Protein 3TTM (pdb70)

Organism: Pseudomonas aeruginosa (strain ATCC 15692 / DSM 22644 / CIP 104116 / JCM 14847 / LMG 12228 / 1C / PRS 101 / PAO1) (NCBI:txid208964)

Foldseek 3Di:
DLQEFEEEEAPLFAFPCLQVVLCVVPVRHYDYHHDLALVVVVVLQVVDPNQHFKYKHWLLVLLVCVVVVFFAFFPCVLQPLPVQFDVVVVVVSCVSPPVVGFWDFQFKAFFFKKFFVVLLCVQQPPDQLSQAPCCQLVQVNLVSQLVQAEEEALYLLFPLLVLLVVVVHHSQDPDPVSSVSSLVSLLSRLVSHPAHHRQPVLCCLLVSSGGIYRYTLLSSVLSQVSNVVVVPPTHMDTHQHPQATEMITMIMGGTPPNPHNSSSSSSSSSSSDQLRSQSSCQRSLAGTRGNSNLVVHDCVRSVDCNHPNDPVNVVSYHYRHNHDPVSVVSSVVSSVVSRDD/DLQEAEEEEAPLQAFPCLQVVLCVVPVRHYDYHYDLALVVVLVLQLVDPNVHFKYKHWLLAQLVCVVSQFFDFFPCVLQPLPVQFAVVVVVVSCVSPPPCGFWGWQFKAFFFKKFFVVLLCVQQPPDQQRQAPCCQLVQVNLVSQLVQAEEEALYLLFVLLVLLVNVPHHSQDLPVVSSVSSLVSLLSNLNSHPAHHAQPVLCCLLQSSHGMYRYTLLSQVLSQVSNVVVVVPTHMDTHQHPQATEMIIMIMGGTPPRPNNSSSSSSSSSCSPLLRSQSSCQNSLAGTRGNSNLVVHDPVSSPDCRHVNDPVRVVSYHYRHNDDPVSVVSSVVSSVVSRPD

Nearest PDB structures (foldseek):
  3ttm-assembly1_A  TM=9.996E-01  e=2.894E-67  Pseudomonas aeruginosa
  7oyv-assembly2_B  TM=9.901E-01  e=2.144E-50  Escherichia coli
  7oyu-assembly1_A  TM=9.615E-01  e=3.180E-50  Escherichia coli K-12
  3ttn-assembly2_B  TM=9.846E-01  e=9.370E-48  Pseudomonas aeruginosa
  6ikm-assembly13_M  TM=9.872E-01  e=6.721E-47  Pseudomonas aeruginosa

Secondary structure (DSSP, 8-state):
-TTEEEEEEESS-S-TTHHHHHHHHH--EEEEEEES-HHHHHHHHHHS--S-SEE--BHHHHHHHHHTT-BPPP-GGG-GGGGGB-HHHHHHHTTTSGGG-SEEEEEEEEEEEEE-HHHHHHHH-TT--TTSTHHHHSHHHHHHHTTT-EEE-S-HHHHHHHHHHHTTS-TT---HHHHHHHHHHHHHHGGG--EE-SSTHHHHHHHTS-SEEEEEHHHHHHHHHHHHHHTSS---EEE--TT-EEEEEEEEE-BTT-S-SHHHHHHHHHHTSHHHHHHHHHHH---BSBTTTGGGS-HHHHT-TTTS--HHHHTTEEEPP---HHHHHHHHHHHHHHH--/-TTEEEEEEESS-S-TTHHHHHHHHH--EEEEEEES-HHHHHHHHHTS--S-SEE--BHHHHHHHHHTT-BPPP-GGG-GGGGGB-HHHHHHHTTTSGGG-SEEEEEEEEEEEEE-HHHHHHHH-TT--TTSTHHHHSHHHHHHHTTT-EEE-S-HHHHHHHHHHHHTS-TT---HHHHHHHHHHHHHHGGG--EE-SSHHHHHHHHTS-SEEEEEHHHHHHHHHHHHHHT-S---EEE--TT-EEEEEEEEE-BTT-TTHHHHHHHHHHHTSHHHHHHHHHHH---BSBTTTGGGS-HHHHT-TTTS--HHHHTTEEE-----HHHHHHHHHHHHHHH--

CATH classification: 3.40.190.10 (+1 more: 3.40.190.10)

Sequence (682 aa):
DNKVLHVYNWSDYIAPDTLEKFTKETGIKVVYDVYDSNEVLEAKLLAGKSGYDVVVPSNSFLAKQIKAGVYQKLDKSKLPNWKNLNKDLMHTLEVSDPGNEHAIPYMWGTIGIGYNPDKVKAAFGDNAPVDSWDLVFKPENIQKLKQCGVSFLDSPTEILPAALHYLGYKPDTDNPKELKAAEELFLKIRPYVTYFHSSKYISDLANGNICVAIGYSGDIYQAKSRAEEAKNKVTVKYNIPKEGAGSFFDMVAIPKDAENTEGALAFVNFLMKPEIMAEITDVVQFPNGNAAATPLVSEAIRNDPGIYPSEEVMKKLYTFPDLPAKTQRAMTRSWTKIKSGDNKVLHVYNWSDYIAPDTLEKFTKETGIKVVYDVYDSNEVLEAKLLAGKSGYDVVVPSNSFLAKQIKAGVYQKLDKSKLPNWKNLNKDLMHTLEVSDPGNEHAIPYMWGTIGIGYNPDKVKAAFGDNAPVDSWDLVFKPENIQKLKQCGVSFLDSPTEILPAALHYLGYKPDTDNPKELKAAEELFLKIRPYVTYFHSSKYISDLANGNICVAIGYSGDIYQAKSRAEEAKNKVTVKYNIPKEGAGSFFDMVAIPKDAENTEGALAFVNFLMKPEIMAEITDVVQFPNGNAAATPLVSEAIRNDPGIYPSEEVMKKLYTFPDLPAKTQRAMTRSWTKIKSG

InterPro domains:
  IPR001188 Spermidine/putrescine-binding periplasmic protein [PIRSF019574] (20-366)
  IPR001188 Spermidine/putrescine-binding periplasmic protein [PR00909] (33-49)
  IPR001188 Spermidine/putrescine-binding periplasmic protein [PR00909] (49-70)
  IPR001188 Spermidine/putrescine-binding periplasmic protein [PR00909] (76-90)
  IPR001188 Spermidine/putrescine-binding periplasmic protein [PR00909] (92-105)
  IPR001188 Spermidine/putrescine-binding periplasmic protein [PR00909] (125-141)
  IPR001188 Spermidine/putrescine-binding periplasmic protein [PR00909] (156-170)
  IPR001188 Spermidine/putrescine-binding periplasmic protein [PR00909] (179-198)
  IPR001188 Spermidine/putrescine-binding periplasmic protein [PR00909] (216-235)
  IPR001188 Spermidine/putrescine-binding periplasmic protein [PR00909] (266-285)
  IPR001188 Spermidine/putrescine-binding periplasmic protein [PR00909] (311-337)
  IPR006059 Bacterial-type extracellular solute-binding protein [PF13416] (44-331)

B-factor: mean 17.69, std 6.6, range [2.0, 47.7]

Structure (mmCIF, N/CA/C/O backbone):
data_3TTM
#
_entry.id   3TTM
#
_cell.length_a   65.909
_cell.length_b   82.862
_cell.length_c   128.287
_cell.angle_alpha   90.00
_cell.angle_beta   90.00
_cell.angle_gamma   90.00
#
_symmetry.space_group_name_H-M   'P 21 21 21'
#
loop_
_entity.id
_entity.type
_entity.pdbx_description
1 polymer 'Polyamine transport protein'
2 non-polymer 1,4-DIAMINOBUTANE
3 water water
#
loop_
_atom_site.group_PDB
_atom_site.id
_atom_site.type_symbol
_atom_site.label_atom_id
_atom_site.label_alt_id
_atom_site.label_comp_id
_atom_site.label_asym_id
_atom_site.label_entity_id
_atom_site.label_seq_id
_atom_site.pdbx_PDB_ins_code
_atom_site.Cartn_x
_atom_site.Cartn_y
_atom_site.Cartn_z
_atom_site.occupancy
_atom_site.B_iso_or_equiv
_atom_site.auth_seq_id
_atom_site.auth_comp_id
_atom_site.auth_asym_id
_atom_site.auth_atom_id
_atom_site.pdbx_PDB_model_num
ATOM 1 N N . ASP A 1 6 ? -6.526 -0.243 18.867 1.00 26.61 26 ASP A N 1
ATOM 2 C CA . ASP A 1 6 ? -6.047 -1.237 19.882 1.00 26.97 26 ASP A CA 1
ATOM 3 C C . ASP A 1 6 ? -5.414 -0.515 21.069 1.00 26.56 26 ASP A C 1
ATOM 4 O O . ASP A 1 6 ? -4.271 -0.050 20.991 1.00 27.03 26 ASP A O 1
ATOM 9 N N . ASN A 1 7 ? -6.160 -0.428 22.165 1.00 25.97 27 ASN A N 1
ATOM 10 C CA . ASN A 1 7 ? -5.687 0.301 23.334 1.00 25.40 27 ASN A CA 1
ATOM 11 C C . ASN A 1 7 ? -4.537 -0.393 24.051 1.00 24.60 27 ASN A C 1
ATOM 12 O O . ASN A 1 7 ? -4.116 0.045 25.111 1.00 24.35 27 ASN A O 1
ATOM 17 N N . LYS A 1 8 ? -4.021 -1.473 23.468 1.00 23.96 28 LYS A N 1
ATOM 18 C CA . LYS A 1 8 ? -2.911 -2.191 24.092 1.00 23.37 28 LYS A CA 1
ATOM 19 C C . LYS A 1 8 ? -1.575 -1.917 23.395 1.00 22.19 28 LYS A C 1
ATOM 20 O O . LYS A 1 8 ? -0.590 -2.635 23.588 1.00 22.03 28 LYS A O 1
ATOM 26 N N . VAL A 1 9 ? -1.548 -0.872 22.574 1.00 20.46 29 VAL A N 1
ATOM 27 C CA . VAL A 1 9 ? -0.302 -0.423 21.973 1.00 19.06 29 VAL A CA 1
ATOM 28 C C . VAL A 1 9 ? -0.213 1.075 22.181 1.00 18.23 29 VAL A C 1
ATOM 29 O O . VAL A 1 9 ? -1.221 1.789 22.063 1.00 18.02 29 VAL A O 1
ATOM 33 N N . LEU A 1 10 ? 0.985 1.546 22.525 1.00 16.97 30 LEU A N 1
ATOM 34 C CA . LEU A 1 10 ? 1.195 2.970 22.759 1.00 15.52 30 LEU A CA 1
ATOM 35 C C . LEU A 1 10 ? 2.412 3.466 21.967 1.00 14.67 30 LEU A C 1
ATOM 36 O O . LEU A 1 10 ? 3.454 2.812 21.906 1.00 14.93 30 LEU A O 1
ATOM 41 N N . HIS A 1 11 ? 2.244 4.608 21.324 1.00 13.52 31 HIS A N 1
ATOM 42 C CA . HIS A 1 11 ? 3.299 5.185 20.498 1.00 12.46 31 HIS A CA 1
ATOM 43 C C . HIS A 1 11 ? 3.846 6.419 21.194 1.00 11.35 31 HIS A C 1
ATOM 44 O O . HIS A 1 11 ? 3.127 7.387 21.405 1.00 11.01 31 HIS A O 1
ATOM 51 N N . VAL A 1 12 ? 5.119 6.374 21.562 1.00 11.21 32 VAL A N 1
ATOM 52 C CA . VAL A 1 12 ? 5.716 7.442 22.374 1.00 9.67 32 VAL A CA 1
ATOM 53 C C . VAL A 1 12 ? 6.878 8.035 21.599 1.00 9.24 32 VAL A C 1
ATOM 54 O O . VAL A 1 12 ? 7.635 7.305 20.974 1.00 9.89 32 VAL A O 1
ATOM 58 N N . TYR A 1 13 ? 7.021 9.353 21.633 1.00 8.77 33 TYR A N 1
ATOM 59 C CA . TYR A 1 13 ? 8.164 10.025 21.011 1.00 7.53 33 TYR A CA 1
ATOM 60 C C . TYR A 1 13 ? 8.771 10.880 22.108 1.00 7.48 33 TYR A C 1
ATOM 61 O O . TYR A 1 13 ? 8.108 11.775 22.633 1.00 6.79 33 TYR A O 1
ATOM 70 N N . ASN A 1 14 ? 10.011 10.590 22.498 1.00 7.31 34 ASN A N 1
ATOM 71 C CA . ASN A 1 14 ? 10.608 11.291 23.654 1.00 7.55 34 ASN A CA 1
ATOM 72 C C . ASN A 1 14 ? 12.034 11.651 23.299 1.00 7.29 34 ASN A C 1
ATOM 73 O O . ASN A 1 14 ? 12.541 11.205 22.264 1.00 8.45 34 ASN A O 1
ATOM 78 N N . TRP A 1 15 ? 12.702 12.434 24.136 1.00 7.13 35 TRP A N 1
ATOM 79 C CA . TRP A 1 15 ? 14.127 12.681 23.907 1.00 7.67 35 TRP A CA 1
ATOM 80 C C . TRP A 1 15 ? 14.902 11.378 23.977 1.00 7.72 35 TRP A C 1
ATOM 81 O O . TRP A 1 15 ? 14.567 10.507 24.767 1.00 7.08 35 TRP A O 1
ATOM 92 N N . SER A 1 16 ? 15.963 11.263 23.181 1.00 8.55 36 SER A N 1
ATOM 93 C CA . SER A 1 16 ? 16.941 10.186 23.376 1.00 9.36 36 SER A CA 1
ATOM 94 C C . SER A 1 16 ? 17.622 10.315 24.753 1.00 9.41 36 SER A C 1
ATOM 95 O O . SER A 1 16 ? 17.591 11.378 25.377 1.00 9.12 36 SER A O 1
ATOM 98 N N . ASP A 1 17 ? 18.218 9.222 25.226 1.00 9.52 37 ASP A N 1
ATOM 99 C CA . ASP A 1 17 ? 18.947 9.231 26.488 1.00 10.37 37 ASP A CA 1
ATOM 100 C C . ASP A 1 17 ? 18.147 9.924 27.588 1.00 10.17 37 ASP A C 1
ATOM 101 O O . ASP A 1 17 ? 18.631 10.862 28.227 1.00 10.35 37 ASP A O 1
ATOM 106 N N . TYR A 1 18 ? 16.935 9.426 27.838 1.00 9.92 38 TYR A N 1
ATOM 107 C CA . TYR A 1 18 ? 15.981 10.130 28.707 1.00 9.75 38 TYR A CA 1
ATOM 108 C C . TYR A 1 18 ? 14.943 9.200 29.352 1.00 10.07 38 TYR A C 1
ATOM 109 O O . TYR A 1 18 ? 13.813 9.614 29.634 1.00 9.88 38 TYR A O 1
ATOM 118 N N . ILE A 1 19 ? 15.327 7.951 29.560 1.00 10.78 39 ILE A N 1
ATOM 119 C CA . ILE A 1 19 ? 14.482 6.972 30.223 1.00 11.94 39 ILE A CA 1
ATOM 120 C C . ILE A 1 19 ? 15.410 5.886 30.785 1.00 12.27 39 ILE A C 1
ATOM 121 O O . ILE A 1 19 ? 16.535 5.785 30.357 1.00 12.22 39 ILE A O 1
ATOM 126 N N . ALA A 1 20 ? 14.944 5.100 31.754 1.00 12.88 40 ALA A N 1
ATOM 127 C CA . ALA A 1 20 ? 15.727 3.974 32.282 1.00 14.12 40 ALA A CA 1
ATOM 128 C C . ALA A 1 20 ? 15.506 2.761 31.368 1.00 15.11 40 ALA A C 1
ATOM 129 O O . ALA A 1 20 ? 14.479 2.661 30.709 1.00 14.92 40 ALA A O 1
ATOM 131 N N . PRO A 1 21 ? 16.456 1.821 31.341 1.00 16.43 41 PRO A N 1
ATOM 132 C CA . PRO A 1 21 ? 16.340 0.721 30.373 1.00 16.96 41 PRO A CA 1
ATOM 133 C C . PRO A 1 21 ? 15.230 -0.289 30.703 1.00 17.28 41 PRO A C 1
ATOM 134 O O . PRO A 1 21 ? 14.894 -1.103 29.855 1.00 17.40 41 PRO A O 1
ATOM 138 N N . ASP A 1 22 ? 14.639 -0.224 31.895 1.00 17.45 42 ASP A N 1
ATOM 139 C CA . ASP A 1 22 ? 13.519 -1.122 32.223 1.00 18.43 42 ASP A CA 1
ATOM 140 C C . ASP A 1 22 ? 12.192 -0.386 32.468 1.00 17.72 42 ASP A C 1
ATOM 141 O O . ASP A 1 22 ? 11.211 -0.987 32.913 1.00 17.20 42 ASP A O 1
ATOM 146 N N . THR A 1 23 ? 12.158 0.917 32.198 1.00 16.40 43 THR A N 1
ATOM 147 C CA . THR A 1 23 ? 10.926 1.665 32.435 1.00 15.99 43 THR A CA 1
ATOM 148 C C . THR A 1 23 ? 9.752 1.115 31.626 1.00 15.67 43 THR A C 1
ATOM 149 O O . THR A 1 23 ? 8.691 0.849 32.179 1.00 15.64 43 THR A O 1
ATOM 153 N N . LEU A 1 24 ? 9.938 0.931 30.323 1.00 15.44 44 LEU A N 1
ATOM 154 C CA . LEU A 1 24 ? 8.842 0.452 29.495 1.00 15.51 44 LEU A CA 1
ATOM 155 C C . LEU A 1 24 ? 8.469 -0.997 29.849 1.00 15.69 44 LEU A C 1
ATOM 156 O O . LEU A 1 24 ? 7.306 -1.348 29.879 1.00 14.78 44 LEU A O 1
ATOM 161 N N . GLU A 1 25 ? 9.462 -1.836 30.110 1.00 16.81 45 GLU A N 1
ATOM 162 C CA . GLU A 1 25 ? 9.178 -3.227 30.439 1.00 17.49 45 GLU A CA 1
ATOM 163 C C . GLU A 1 25 ? 8.259 -3.239 31.657 1.00 17.26 45 GLU A C 1
ATOM 164 O O . GLU A 1 25 ? 7.265 -3.973 31.686 1.00 17.46 45 GLU A O 1
ATOM 170 N N . LYS A 1 26 ? 8.550 -2.391 32.649 1.00 16.71 46 LYS A N 1
ATOM 171 C CA . LYS A 1 26 ? 7.743 -2.358 33.875 1.00 16.28 46 LYS A CA 1
ATOM 172 C C . LYS A 1 26 ? 6.351 -1.785 33.650 1.00 16.13 46 LYS A C 1
ATOM 173 O O . LYS A 1 26 ? 5.381 -2.185 34.295 1.00 14.99 46 LYS A O 1
ATOM 179 N N . PHE A 1 27 ? 6.252 -0.831 32.737 1.00 15.74 47 PHE A N 1
ATOM 180 C CA . PHE A 1 27 ? 4.961 -0.251 32.406 1.00 15.20 47 PHE A CA 1
ATOM 181 C C . PHE A 1 27 ? 4.060 -1.290 31.754 1.00 15.83 47 PHE A C 1
ATOM 182 O O . PHE A 1 27 ? 2.863 -1.372 32.044 1.00 15.68 47 PHE A O 1
ATOM 190 N N . THR A 1 28 ? 4.640 -2.080 30.864 1.00 16.27 48 THR A N 1
ATOM 191 C CA . THR A 1 28 ? 3.885 -3.074 30.130 1.00 17.39 48 THR A CA 1
ATOM 192 C C . THR A 1 28 ? 3.466 -4.207 31.078 1.00 18.38 48 THR A C 1
ATOM 193 O O . THR A 1 28 ? 2.343 -4.709 31.035 1.00 17.82 48 THR A O 1
ATOM 197 N N . LYS A 1 29 ? 4.387 -4.575 31.952 1.00 19.46 49 LYS A N 1
ATOM 198 C CA . LYS A 1 29 ? 4.140 -5.572 32.991 1.00 20.79 49 LYS A CA 1
ATOM 199 C C . LYS A 1 29 ? 2.939 -5.168 33.851 1.00 20.69 49 LYS A C 1
ATOM 200 O O . LYS A 1 29 ? 2.102 -5.999 34.191 1.00 20.56 49 LYS A O 1
ATOM 206 N N . GLU A 1 30 ? 2.853 -3.888 34.194 1.00 20.82 50 GLU A N 1
ATOM 207 C CA . GLU A 1 30 ? 1.745 -3.399 34.989 1.00 21.28 50 GLU A CA 1
ATOM 208 C C . GLU A 1 30 ? 0.444 -3.312 34.185 1.00 21.10 50 GLU A C 1
ATOM 209 O O . GLU A 1 30 ? -0.631 -3.590 34.718 1.00 20.48 50 GLU A O 1
ATOM 215 N N . THR A 1 31 ? 0.532 -2.956 32.909 1.00 20.19 51 THR A N 1
ATOM 216 C CA . THR A 1 31 ? -0.668 -2.550 32.185 1.00 20.03 51 THR A CA 1
ATOM 217 C C . THR A 1 31 ? -1.060 -3.460 31.023 1.00 19.85 51 THR A C 1
ATOM 218 O O . THR A 1 31 ? -2.190 -3.428 30.584 1.00 19.89 51 THR A O 1
ATOM 222 N N . GLY A 1 32 ? -0.116 -4.234 30.508 1.00 19.96 52 GLY A N 1
ATOM 223 C CA . GLY A 1 32 ? -0.336 -5.028 29.296 1.00 19.94 52 GLY A CA 1
ATOM 224 C C . GLY A 1 32 ? -0.273 -4.187 28.027 1.00 19.76 52 GLY A C 1
ATOM 225 O O . GLY A 1 32 ? -0.554 -4.668 26.925 1.00 18.69 52 GLY A O 1
ATOM 226 N N . ILE A 1 33 ? 0.090 -2.916 28.172 1.00 19.51 53 ILE A N 1
ATOM 227 C CA . ILE A 1 33 ? 0.167 -2.029 27.011 1.00 19.30 53 ILE A CA 1
ATOM 228 C C . ILE A 1 33 ? 1.592 -2.016 26.478 1.00 19.24 53 ILE A C 1
ATOM 229 O O . ILE A 1 33 ? 2.516 -1.546 27.159 1.00 19.41 53 ILE A O 1
ATOM 234 N N . LYS A 1 34 ? 1.779 -2.542 25.272 1.00 19.14 54 LYS A N 1
ATOM 235 C CA . LYS A 1 34 ? 3.093 -2.513 24.641 1.00 19.34 54 LYS A CA 1
ATOM 236 C C . LYS A 1 34 ? 3.393 -1.087 24.178 1.00 18.03 54 LYS A C 1
ATOM 237 O O . LYS A 1 34 ? 2.482 -0.330 23.835 1.00 18.63 54 LYS A O 1
ATOM 243 N N . VAL A 1 35 ? 4.664 -0.710 24.202 1.00 16.88 55 VAL A N 1
ATOM 244 C CA . VAL A 1 35 ? 5.052 0.629 23.786 1.00 15.63 55 VAL A CA 1
ATOM 245 C C . VAL A 1 35 ? 6.000 0.566 22.592 1.00 15.09 55 VAL A C 1
ATOM 246 O O . VAL A 1 35 ? 6.960 -0.201 22.595 1.00 14.23 55 VAL A O 1
ATOM 250 N N . VAL A 1 36 ? 5.684 1.351 21.565 1.00 14.27 56 VAL A N 1
ATOM 251 C CA . VAL A 1 36 ? 6.596 1.642 20.459 1.00 13.32 56 VAL A CA 1
ATOM 252 C C . VAL A 1 36 ? 7.234 2.978 20.831 1.00 12.67 56 VAL A C 1
ATOM 253 O O . VAL A 1 36 ? 6.545 3.987 20.983 1.00 12.62 56 VAL A O 1
ATOM 257 N N . TYR A 1 37 ? 8.543 2.982 20.992 1.00 11.57 57 TYR A N 1
ATOM 258 C CA . TYR A 1 37 ? 9.219 4.122 21.618 1.00 11.10 57 TYR A CA 1
ATOM 259 C C . TYR A 1 37 ? 10.224 4.651 20.634 1.00 10.00 57 TYR A C 1
ATOM 260 O O . TYR A 1 37 ? 11.147 3.946 20.279 1.00 10.23 57 TYR A O 1
ATOM 269 N N . ASP A 1 38 ? 10.007 5.873 20.170 1.00 10.13 58 ASP A N 1
ATOM 270 C CA . ASP A 1 38 ? 10.898 6.554 19.239 1.00 8.92 58 ASP A CA 1
ATOM 271 C C . ASP A 1 38 ? 11.544 7.745 19.922 1.00 9.10 58 ASP A C 1
ATOM 272 O O . ASP A 1 38 ? 10.984 8.303 20.872 1.00 9.12 58 ASP A O 1
ATOM 277 N N . VAL A 1 39 ? 12.711 8.166 19.442 1.00 8.50 59 VAL A N 1
ATOM 278 C CA . VAL A 1 39 ? 13.424 9.239 20.133 1.00 8.59 59 VAL A CA 1
ATOM 279 C C . VAL A 1 39 ? 13.863 10.357 19.163 1.00 8.72 59 VAL A C 1
ATOM 280 O O . VAL A 1 39 ? 14.043 10.109 17.979 1.00 8.47 59 VAL A O 1
ATOM 284 N N . TYR A 1 40 ? 13.990 11.585 19.680 1.00 9.11 60 TYR A N 1
ATOM 285 C CA . TYR A 1 40 ? 14.491 12.740 18.932 1.00 8.72 60 TYR A CA 1
ATOM 286 C C . TYR A 1 40 ? 15.546 13.464 19.803 1.00 9.06 60 TYR A C 1
ATOM 287 O O . TYR A 1 40 ? 15.703 13.159 20.991 1.00 8.61 60 TYR A O 1
ATOM 296 N N . ASP A 1 41 ? 16.284 14.403 19.217 1.00 8.55 61 ASP A N 1
ATOM 297 C CA . ASP A 1 41 ? 17.243 15.171 20.008 1.00 9.52 61 ASP A CA 1
ATOM 298 C C . ASP A 1 41 ? 17.032 16.679 19.853 1.00 9.86 61 ASP A C 1
ATOM 299 O O . ASP A 1 41 ? 17.910 17.482 20.210 1.00 10.34 61 ASP A O 1
ATOM 304 N N . SER A 1 42 ? 15.865 17.063 19.341 1.00 9.10 62 SER A N 1
ATOM 305 C CA . SER A 1 42 ? 15.534 18.474 19.247 1.00 9.55 62 SER A CA 1
ATOM 306 C C . SER A 1 42 ? 14.034 18.716 19.291 1.00 9.48 62 SER A C 1
ATOM 307 O O . SER A 1 42 ? 13.253 17.891 18.835 1.00 9.29 62 SER A O 1
ATOM 310 N N . ASN A 1 43 ? 13.653 19.876 19.819 1.00 9.59 63 ASN A N 1
ATOM 311 C CA . ASN A 1 43 ? 12.280 20.338 19.735 1.00 10.68 63 ASN A CA 1
ATOM 312 C C . ASN A 1 43 ? 11.801 20.579 18.305 1.00 10.60 63 ASN A C 1
ATOM 313 O O . ASN A 1 43 ? 10.624 20.428 18.008 1.00 11.09 63 ASN A O 1
ATOM 318 N N . GLU A 1 44 ? 12.711 20.983 17.428 1.00 11.50 64 GLU A N 1
ATOM 319 C CA . GLU A 1 44 ? 12.321 21.333 16.062 1.00 11.86 64 GLU A CA 1
ATOM 320 C C . GLU A 1 44 ? 11.762 20.119 15.310 1.00 12.24 64 GLU A C 1
ATOM 321 O O . GLU A 1 44 ? 10.780 20.233 14.575 1.00 12.11 64 GLU A O 1
ATOM 327 N N . VAL A 1 45 ? 12.395 18.966 15.498 1.00 12.32 65 VAL A N 1
ATOM 328 C CA . VAL A 1 45 ? 11.931 17.749 14.865 1.00 12.88 65 VAL A CA 1
ATOM 329 C C . VAL A 1 45 ? 10.563 17.361 15.390 1.00 12.71 65 VAL A C 1
ATOM 330 O O . VAL A 1 45 ? 9.692 16.962 14.605 1.00 12.60 65 VAL A O 1
ATOM 334 N N . LEU A 1 46 ? 10.367 17.470 16.705 1.00 11.79 66 LEU A N 1
ATOM 335 C CA . LEU A 1 46 ? 9.064 17.146 17.272 1.00 11.74 66 LEU A CA 1
ATOM 336 C C . LEU A 1 46 ? 8.040 18.162 16.767 1.00 11.91 66 LEU A C 1
ATOM 337 O O . LEU A 1 46 ? 6.934 17.807 16.349 1.00 11.56 66 LEU A O 1
ATOM 342 N N . GLU A 1 47 ? 8.422 19.432 16.799 1.00 12.64 67 GLU A N 1
ATOM 343 C CA . GLU A 1 47 ? 7.523 20.516 16.372 1.00 13.59 67 GLU A CA 1
ATOM 344 C C . GLU A 1 47 ? 6.994 20.263 14.954 1.00 13.70 67 GLU A C 1
ATOM 345 O O . GLU A 1 47 ? 5.780 20.333 14.714 1.00 13.78 67 GLU A O 1
ATOM 351 N N . ALA A 1 48 ? 7.890 19.952 14.025 1.00 13.80 68 ALA A N 1
ATOM 352 C CA . ALA A 1 48 ? 7.479 19.768 12.626 1.00 15.70 68 ALA A CA 1
ATOM 353 C C . ALA A 1 48 ? 6.441 18.638 12.499 1.00 16.24 68 ALA A C 1
ATOM 354 O O . ALA A 1 48 ? 5.438 18.758 11.776 1.00 16.37 68 ALA A O 1
ATOM 356 N N . LYS A 1 49 ? 6.717 17.527 13.170 1.00 16.94 69 LYS A N 1
ATOM 357 C CA . LYS A 1 49 ? 5.759 16.412 13.256 1.00 17.76 69 LYS A CA 1
ATOM 358 C C . LYS A 1 49 ? 4.372 16.822 13.757 1.00 17.45 69 LYS A C 1
ATOM 359 O O . LYS A 1 49 ? 3.352 16.514 13.146 1.00 17.06 69 LYS A O 1
ATOM 365 N N . LEU A 1 50 ? 4.346 17.498 14.898 1.00 16.83 70 LEU A N 1
ATOM 366 C CA . LEU A 1 50 ? 3.108 17.923 15.504 1.00 16.84 70 LEU A CA 1
ATOM 367 C C . LEU A 1 50 ? 2.300 18.863 14.600 1.00 17.32 70 LEU A C 1
ATOM 368 O O . LEU A 1 50 ? 1.113 18.629 14.376 1.00 16.73 70 LEU A O 1
ATOM 373 N N . LEU A 1 51 ? 2.951 19.906 14.081 1.00 17.02 71 LEU A N 1
ATOM 374 C CA . LEU A 1 51 ? 2.250 20.935 13.316 1.00 17.88 71 LEU A CA 1
ATOM 375 C C . LEU A 1 51 ? 1.620 20.366 12.044 1.00 18.03 71 LEU A C 1
ATOM 376 O O . LEU A 1 51 ? 0.494 20.722 11.687 1.00 18.32 71 LEU A O 1
ATOM 381 N N . ALA A 1 52 ? 2.351 19.477 11.382 1.00 18.15 72 ALA A N 1
ATOM 382 C CA . ALA A 1 52 ? 1.852 18.769 10.202 1.00 18.50 72 ALA A CA 1
ATOM 383 C C . ALA A 1 52 ? 0.589 17.967 10.503 1.00 19.01 72 ALA A C 1
ATOM 384 O O . ALA A 1 52 ? -0.196 17.681 9.600 1.00 19.33 72 ALA A O 1
ATOM 386 N N . GLY A 1 53 ? 0.404 17.587 11.763 1.00 19.00 73 GLY A N 1
ATOM 387 C CA . GLY A 1 53 ? -0.817 16.889 12.185 1.00 18.87 73 GLY A CA 1
ATOM 388 C C . GLY A 1 53 ? -0.760 15.387 11.955 1.00 18.98 73 GLY A C 1
ATOM 389 O O . GLY A 1 53 ? 0.044 14.901 11.156 1.00 18.94 73 GLY A O 1
ATOM 390 N N . LYS A 1 54 ? -1.627 14.653 12.646 1.00 18.93 74 LYS A N 1
ATOM 391 C CA . LYS A 1 54 ? -1.619 13.192 12.602 1.00 19.13 74 LYS A CA 1
ATOM 392 C C . LYS A 1 54 ? -0.216 12.628 12.739 1.00 18.24 74 LYS A C 1
ATOM 393 O O . LYS A 1 54 ? 0.249 11.922 11.844 1.00 17.93 74 LYS A O 1
ATOM 399 N N . SER A 1 55 ? 0.452 12.913 13.850 1.00 17.14 75 SER A N 1
ATOM 400 C CA . SER A 1 55 ? 1.856 12.502 14.030 1.00 16.35 75 SER A CA 1
ATOM 401 C C . SER A 1 55 ? 2.025 11.009 14.226 1.00 15.94 75 SER A C 1
ATOM 402 O O . SER A 1 55 ? 3.122 10.485 14.071 1.00 15.94 75 SER A O 1
ATOM 405 N N . GLY A 1 56 ? 0.954 10.332 14.616 1.00 15.27 76 GLY A N 1
ATOM 406 C CA . GLY A 1 56 ? 1.034 8.913 14.933 1.00 14.66 76 GLY A CA 1
ATOM 407 C C . GLY A 1 56 ? 1.573 8.626 16.332 1.00 14.10 76 GLY A C 1
ATOM 408 O O . GLY A 1 56 ? 1.983 7.512 16.616 1.00 14.11 76 GLY A O 1
ATOM 409 N N . TYR A 1 57 ? 1.601 9.634 17.198 1.00 13.24 77 TYR A N 1
ATOM 410 C CA . TYR A 1 57 ? 2.058 9.438 18.570 1.00 12.61 77 TYR A CA 1
ATOM 411 C C . TYR A 1 57 ? 0.964 9.767 19.535 1.00 12.17 77 TYR A C 1
ATOM 412 O O . TYR A 1 57 ? 0.180 10.703 19.320 1.00 13.19 77 TYR A O 1
ATOM 421 N N . ASP A 1 58 ? 0.921 9.005 20.614 1.00 11.43 78 ASP A N 1
ATOM 422 C CA . ASP A 1 58 ? -0.062 9.226 21.659 1.00 10.87 78 ASP A CA 1
ATOM 423 C C . ASP A 1 58 ? 0.511 10.079 22.781 1.00 10.57 78 ASP A C 1
ATOM 424 O O . ASP A 1 58 ? -0.242 10.689 23.540 1.00 9.91 78 ASP A O 1
ATOM 429 N N . VAL A 1 59 ? 1.843 10.089 22.890 1.00 10.38 79 VAL A N 1
ATOM 430 C CA . VAL A 1 59 ? 2.552 10.809 23.969 1.00 9.99 79 VAL A CA 1
ATOM 431 C C . VAL A 1 59 ? 3.809 11.423 23.378 1.00 9.59 79 VAL A C 1
ATOM 432 O O . VAL A 1 59 ? 4.565 10.737 22.682 1.00 9.81 79 VAL A O 1
ATOM 436 N N . VAL A 1 60 ? 4.063 12.695 23.678 1.00 8.87 80 VAL A N 1
ATOM 437 C CA . VAL A 1 60 ? 5.278 13.343 23.209 1.00 7.54 80 VAL A CA 1
ATOM 438 C C . VAL A 1 60 ? 5.813 14.235 24.333 1.00 7.18 80 VAL A C 1
ATOM 439 O O . VAL A 1 60 ? 5.118 14.506 25.287 1.00 6.79 80 VAL A O 1
ATOM 443 N N . VAL A 1 61 ? 7.049 14.708 24.218 1.00 7.32 81 VAL A N 1
ATOM 444 C CA . VAL A 1 61 ? 7.679 15.392 25.344 1.00 7.03 81 VAL A CA 1
ATOM 445 C C . VAL A 1 61 ? 8.415 16.652 24.851 1.00 7.58 81 VAL A C 1
ATOM 446 O O . VAL A 1 61 ? 9.636 16.649 24.671 1.00 7.46 81 VAL A O 1
ATOM 450 N N . PRO A 1 62 ? 7.667 17.732 24.581 1.00 7.46 82 PRO A N 1
ATOM 451 C CA . PRO A 1 62 ? 8.343 18.961 24.184 1.00 7.55 82 PRO A CA 1
ATOM 452 C C . PRO A 1 62 ? 8.983 19.677 25.389 1.00 7.56 82 PRO A C 1
ATOM 453 O O . PRO A 1 62 ? 8.592 19.426 26.527 1.00 7.64 82 PRO A O 1
ATOM 457 N N . SER A 1 63 ? 9.964 20.548 25.154 1.00 7.53 83 SER A N 1
ATOM 458 C CA . SER A 1 63 ? 10.419 21.456 26.209 1.00 7.57 83 SER A CA 1
ATOM 459 C C . SER A 1 63 ? 9.319 22.519 26.474 1.00 7.57 83 SER A C 1
ATOM 460 O O . SER A 1 63 ? 8.477 22.761 25.614 1.00 7.11 83 SER A O 1
ATOM 463 N N . ASN A 1 64 ? 9.351 23.157 27.646 1.00 8.34 84 ASN A N 1
ATOM 464 C CA . ASN A 1 64 ? 8.257 24.040 28.096 1.00 8.43 84 ASN A CA 1
ATOM 465 C C . ASN A 1 64 ? 8.117 25.284 27.216 1.00 8.99 84 ASN A C 1
ATOM 466 O O . ASN A 1 64 ? 7.014 25.852 27.063 1.00 8.45 84 ASN A O 1
ATOM 471 N N . SER A 1 65 ? 9.227 25.709 26.617 1.00 9.01 85 SER A N 1
ATOM 472 C CA . SER A 1 65 ? 9.173 26.848 25.710 1.00 9.88 85 SER A CA 1
ATOM 473 C C . SER A 1 65 ? 8.277 26.534 24.518 1.00 9.90 85 SER A C 1
ATOM 474 O O . SER A 1 65 ? 7.517 27.390 24.051 1.00 10.87 85 SER A O 1
ATOM 477 N N . PHE A 1 66 ? 8.377 25.307 24.027 1.00 9.14 86 PHE A N 1
ATOM 478 C CA . PHE A 1 66 ? 7.640 24.895 22.839 1.00 9.17 86 PHE A CA 1
ATOM 479 C C . PHE A 1 66 ? 6.221 24.463 23.186 1.00 8.97 86 PHE A C 1
ATOM 480 O O . PHE A 1 66 ? 5.280 24.705 22.408 1.00 9.19 86 PHE A O 1
ATOM 488 N N . LEU A 1 67 ? 6.080 23.842 24.354 1.00 9.33 87 LEU A N 1
ATOM 489 C CA . LEU A 1 67 ? 4.774 23.451 24.885 1.00 10.11 87 LEU A CA 1
ATOM 490 C C . LEU A 1 67 ? 3.792 24.624 24.928 1.00 10.65 87 LEU A C 1
ATOM 491 O O . LEU A 1 67 ? 2.623 24.492 24.561 1.00 10.51 87 LEU A O 1
ATOM 496 N N . ALA A 1 68 ? 4.274 25.767 25.407 1.00 11.09 88 ALA A N 1
ATOM 497 C CA . ALA A 1 68 ? 3.435 26.949 25.563 1.00 11.05 88 ALA A CA 1
ATOM 498 C C . ALA A 1 68 ? 2.873 27.356 24.211 1.00 11.31 88 ALA A C 1
ATOM 499 O O . ALA A 1 68 ? 1.703 27.697 24.094 1.00 12.14 88 ALA A O 1
ATOM 501 N N . LYS A 1 69 ? 3.725 27.315 23.196 1.00 10.70 89 LYS A N 1
ATOM 502 C CA . LYS A 1 69 ? 3.358 27.699 21.839 1.00 11.45 89 LYS A CA 1
ATOM 503 C C . LYS A 1 69 ? 2.443 26.651 21.175 1.00 11.00 89 LYS A C 1
ATOM 504 O O . LYS A 1 69 ? 1.456 26.995 20.490 1.00 10.19 89 LYS A O 1
ATOM 510 N N . GLN A 1 70 ? 2.746 25.375 21.409 1.00 10.25 90 GLN A N 1
ATOM 511 C CA . GLN A 1 70 ? 1.933 24.282 20.846 1.00 10.26 90 GLN A CA 1
ATOM 512 C C . GLN A 1 70 ? 0.537 24.239 21.456 1.00 10.95 90 GLN A C 1
ATOM 513 O O . GLN A 1 70 ? -0.434 23.874 20.800 1.00 10.88 90 GLN A O 1
ATOM 519 N N . ILE A 1 71 ? 0.433 24.626 22.718 1.00 11.70 91 ILE A N 1
ATOM 520 C CA . ILE A 1 71 ? -0.873 24.684 23.371 1.00 12.31 91 ILE A CA 1
ATOM 521 C C . ILE A 1 71 ? -1.747 25.768 22.721 1.00 12.99 91 ILE A C 1
ATOM 522 O O . ILE A 1 71 ? -2.898 25.518 22.338 1.00 12.25 91 ILE A O 1
ATOM 527 N N . LYS A 1 72 ? -1.186 26.961 22.561 1.00 13.36 92 LYS A N 1
ATOM 528 C CA . LYS A 1 72 ? -1.915 28.018 21.889 1.00 13.39 92 LYS A CA 1
ATOM 529 C C . LYS A 1 72 ? -2.322 27.623 20.479 1.00 13.60 92 LYS A C 1
ATOM 530 O O . LYS A 1 72 ? -3.375 28.074 19.986 1.00 13.80 92 LYS A O 1
ATOM 536 N N . ALA A 1 73 ? -1.501 26.787 19.831 1.00 12.52 93 ALA A N 1
ATOM 537 C CA . ALA A 1 73 ? -1.786 26.321 18.479 1.00 12.44 93 ALA A CA 1
ATOM 538 C C . ALA A 1 73 ? -2.803 25.171 18.437 1.00 12.06 93 ALA A C 1
ATOM 539 O O . ALA A 1 73 ? -3.133 24.670 17.363 1.00 12.16 93 ALA A O 1
ATOM 541 N N . GLY A 1 74 ? -3.275 24.756 19.605 1.00 11.44 94 GLY A N 1
ATOM 542 C CA . GLY A 1 74 ? -4.272 23.687 19.718 1.00 11.52 94 GLY A CA 1
ATOM 543 C C . GLY A 1 74 ? -3.764 22.293 19.397 1.00 11.50 94 GLY A C 1
ATOM 544 O O . GLY A 1 74 ? -4.513 21.472 18.887 1.00 11.82 94 GLY A O 1
ATOM 545 N N . VAL A 1 75 ? -2.501 22.021 19.717 1.00 10.47 95 VAL A N 1
ATOM 546 C CA . VAL A 1 75 ? -1.877 20.721 19.414 1.00 10.84 95 VAL A CA 1
ATOM 547 C C . VAL A 1 75 ? -2.318 19.613 20.373 1.00 11.03 95 VAL A C 1
ATOM 548 O O . VAL A 1 75 ? -2.424 18.454 19.972 1.00 10.79 95 VAL A O 1
ATOM 552 N N . TYR A 1 76 ? -2.581 19.980 21.622 1.00 10.83 96 TYR A N 1
ATOM 553 C CA . TYR A 1 76 ? -2.732 18.989 22.699 1.00 12.36 96 TYR A CA 1
ATOM 554 C C . TYR A 1 76 ? -4.127 18.954 23.289 1.00 13.06 96 TYR A C 1
ATOM 555 O O . TYR A 1 76 ? -4.841 19.964 23.301 1.00 12.85 96 TYR A O 1
ATOM 564 N N . GLN A 1 77 ? -4.508 17.783 23.788 1.00 14.16 97 GLN A N 1
ATOM 565 C CA . GLN A 1 77 ? -5.758 17.666 24.527 1.00 14.96 97 GLN A CA 1
ATOM 566 C C . GLN A 1 77 ? -5.515 17.893 26.011 1.00 15.66 97 GLN A C 1
ATOM 567 O O . GLN A 1 77 ? -4.422 17.635 26.519 1.00 15.77 97 GLN A O 1
ATOM 573 N N . LYS A 1 78 ? -6.538 18.419 26.684 1.00 15.91 98 LYS A N 1
ATOM 574 C CA . LYS A 1 78 ? -6.573 18.536 28.128 1.00 16.64 98 LYS A CA 1
ATOM 575 C C . LYS A 1 78 ? -6.528 17.174 28.777 1.00 16.85 98 LYS A C 1
ATOM 576 O O . LYS A 1 78 ? -7.265 16.269 28.370 1.00 17.07 98 LYS A O 1
ATOM 582 N N . LEU A 1 79 ? -5.668 17.022 29.785 1.00 16.68 99 LEU A N 1
ATOM 583 C CA . LEU A 1 79 ? -5.548 15.752 30.508 1.00 16.82 99 LEU A CA 1
ATOM 584 C C . LEU A 1 79 ? -6.794 15.414 31.358 1.00 16.98 99 LEU A C 1
ATOM 585 O O . LEU A 1 79 ? -7.309 16.252 32.095 1.00 16.46 99 LEU A O 1
ATOM 590 N N . ASP A 1 80 ? -7.284 14.186 31.259 1.00 17.20 100 ASP A N 1
ATOM 591 C CA . ASP A 1 80 ? -8.352 13.774 32.175 1.00 17.53 100 ASP A CA 1
ATOM 592 C C . ASP A 1 80 ? -7.705 13.430 33.510 1.00 17.13 100 ASP A C 1
ATOM 593 O O . ASP A 1 80 ? -7.132 12.366 33.662 1.00 16.88 100 ASP A O 1
ATOM 598 N N . LYS A 1 81 ? -7.774 14.341 34.473 1.00 17.46 101 LYS A N 1
ATOM 599 C CA . LYS A 1 81 ? -7.001 14.185 35.719 1.00 18.64 101 LYS A CA 1
ATOM 600 C C . LYS A 1 81 ? -7.538 13.111 36.675 1.00 19.00 101 LYS A C 1
ATOM 601 O O . LYS A 1 81 ? -6.848 12.690 37.604 1.00 19.09 101 LYS A O 1
ATOM 607 N N . SER A 1 82 ? -8.747 12.636 36.405 1.00 19.55 102 SER A N 1
ATOM 608 C CA . SER A 1 82 ? -9.323 11.545 37.170 1.00 19.91 102 SER A CA 1
ATOM 609 C C . SER A 1 82 ? -8.616 10.232 36.826 1.00 20.44 102 SER A C 1
ATOM 610 O O . SER A 1 82 ? -8.761 9.227 37.525 1.00 20.70 102 SER A O 1
ATOM 613 N N . LYS A 1 83 ? -7.845 10.235 35.744 1.00 20.16 103 LYS A N 1
ATOM 614 C CA . LYS A 1 83 ? -7.133 9.028 35.344 1.00 20.20 103 LYS A CA 1
ATOM 615 C C . LYS A 1 83 ? -5.658 9.108 35.769 1.00 19.54 103 LYS A C 1
ATOM 616 O O . LYS A 1 83 ? -4.848 8.242 35.416 1.00 19.03 103 LYS A O 1
ATOM 622 N N . LEU A 1 84 ? -5.337 10.146 36.539 1.00 18.89 104 LEU A N 1
ATOM 623 C CA . LEU A 1 84 ? -3.966 10.425 36.984 1.00 18.20 104 LEU A CA 1
ATOM 624 C C . LEU A 1 84 ? -3.872 10.569 38.507 1.00 17.92 104 LEU A C 1
ATOM 625 O O . LEU A 1 84 ? -3.540 11.644 39.013 1.00 17.98 104 LEU A O 1
ATOM 630 N N . PRO A 1 85 ? -4.156 9.480 39.248 1.00 17.48 105 PRO A N 1
ATOM 631 C CA . PRO A 1 85 ? -4.160 9.571 40.713 1.00 17.34 105 PRO A CA 1
ATOM 632 C C . PRO A 1 85 ? -2.774 9.938 41.284 1.00 16.69 105 PRO A C 1
ATOM 633 O O . PRO A 1 85 ? -2.687 10.519 42.360 1.00 15.60 105 PRO A O 1
ATOM 637 N N . ASN A 1 86 ? -1.709 9.648 40.539 1.00 15.56 106 ASN A N 1
ATOM 638 C CA . ASN A 1 86 ? -0.356 9.959 40.999 1.00 15.35 106 ASN A CA 1
ATOM 639 C C . ASN A 1 86 ? 0.047 11.439 40.930 1.00 15.24 106 ASN A C 1
ATOM 640 O O . ASN A 1 86 ? 1.138 11.817 41.371 1.00 14.20 106 ASN A O 1
ATOM 645 N N . TRP A 1 87 ? -0.855 12.266 40.410 1.00 15.06 107 TRP A N 1
ATOM 646 C CA . TRP A 1 87 ? -0.615 13.698 40.266 1.00 15.39 107 TRP A CA 1
ATOM 647 C C . TRP A 1 87 ? -0.167 14.321 41.573 1.00 15.89 107 TRP A C 1
ATOM 648 O O . TRP A 1 87 ? 0.590 15.314 41.592 1.00 15.43 107 TRP A O 1
ATOM 659 N N . LYS A 1 88 ? -0.656 13.753 42.672 1.00 15.78 108 LYS A N 1
ATOM 660 C CA . LYS A 1 88 ? -0.323 14.237 44.006 1.00 15.85 108 LYS A CA 1
ATOM 661 C C . LYS A 1 88 ? 1.183 14.249 44.260 1.00 15.41 108 LYS A C 1
ATOM 662 O O . LYS A 1 88 ? 1.666 14.964 45.150 1.00 15.18 108 LYS A O 1
ATOM 668 N N . ASN A 1 89 ? 1.930 13.447 43.502 1.00 14.92 109 ASN A N 1
ATOM 669 C CA . ASN A 1 89 ? 3.375 13.334 43.740 1.00 13.96 109 ASN A CA 1
ATOM 670 C C . ASN A 1 89 ? 4.205 14.472 43.141 1.00 13.98 109 ASN A C 1
ATOM 671 O O . ASN A 1 89 ? 5.384 14.604 43.461 1.00 13.99 109 ASN A O 1
ATOM 676 N N . LEU A 1 90 ? 3.604 15.273 42.260 1.00 13.52 110 LEU A N 1
ATOM 677 C CA . LEU A 1 90 ? 4.328 16.358 41.592 1.00 13.36 110 LEU A CA 1
ATOM 678 C C . LEU A 1 90 ? 4.692 17.470 42.571 1.00 13.94 110 LEU A C 1
ATOM 679 O O . LEU A 1 90 ? 3.913 17.802 43.455 1.00 14.13 110 LEU A O 1
ATOM 684 N N . ASN A 1 91 ? 5.886 18.030 42.419 1.00 14.31 111 ASN A N 1
ATOM 685 C CA . ASN A 1 91 ? 6.286 19.215 43.163 1.00 14.87 111 ASN A CA 1
ATOM 686 C C . ASN A 1 91 ? 5.306 20.345 42.849 1.00 14.91 111 ASN A C 1
ATOM 687 O O . ASN A 1 91 ? 5.278 20.848 41.721 1.00 14.28 111 ASN A O 1
ATOM 692 N N . LYS A 1 92 ? 4.482 20.730 43.820 1.00 15.44 112 LYS A N 1
ATOM 693 C CA . LYS A 1 92 ? 3.429 21.723 43.552 1.00 16.65 112 LYS A CA 1
ATOM 694 C C . LYS A 1 92 ? 4.015 23.095 43.263 1.00 15.81 112 LYS A C 1
ATOM 695 O O . LYS A 1 92 ? 3.409 23.894 42.586 1.00 15.80 112 LYS A O 1
ATOM 701 N N . ASP A 1 93 ? 5.196 23.376 43.780 1.00 15.90 113 ASP A N 1
ATOM 702 C CA . ASP A 1 93 ? 5.770 24.690 43.554 1.00 16.64 113 ASP A CA 1
ATOM 703 C C . ASP A 1 93 ? 6.205 24.800 42.096 1.00 15.82 113 ASP A C 1
ATOM 704 O O . ASP A 1 93 ? 5.997 25.826 41.450 1.00 15.10 113 ASP A O 1
ATOM 709 N N . LEU A 1 94 ? 6.784 23.722 41.585 1.00 15.17 114 LEU A N 1
ATOM 710 C CA . LEU A 1 94 ? 7.126 23.654 40.181 1.00 14.73 114 LEU A CA 1
ATOM 711 C C . LEU A 1 94 ? 5.852 23.744 39.344 1.00 14.88 114 LEU A C 1
ATOM 712 O O . LEU A 1 94 ? 5.810 24.491 38.366 1.00 14.57 114 LEU A O 1
ATOM 717 N N . MET A 1 95 ? 4.809 22.998 39.719 1.00 14.40 115 MET A N 1
ATOM 718 C CA . MET A 1 95 ? 3.573 23.046 38.931 1.00 14.92 115 MET A CA 1
ATOM 719 C C . MET A 1 95 ? 3.017 24.465 38.839 1.00 15.46 115 MET A C 1
ATOM 720 O O . MET A 1 95 ? 2.449 24.859 37.805 1.00 15.49 115 MET A O 1
ATOM 725 N N . HIS A 1 96 ? 3.191 25.241 39.906 1.00 16.96 116 HIS A N 1
ATOM 726 C CA . HIS A 1 96 ? 2.741 26.644 39.908 1.00 17.46 116 HIS A CA 1
ATOM 727 C C . HIS A 1 96 ? 3.518 27.476 38.887 1.00 17.43 116 HIS A C 1
ATOM 728 O O . HIS A 1 96 ? 2.939 28.252 38.142 1.00 17.30 116 HIS A O 1
ATOM 735 N N . THR A 1 97 ? 4.831 27.318 38.843 1.00 17.54 117 THR A N 1
ATOM 736 C CA . THR A 1 97 ? 5.606 28.113 37.905 1.00 17.58 117 THR A CA 1
ATOM 737 C C . THR A 1 97 ? 5.229 27.744 36.463 1.00 17.48 117 THR A C 1
ATOM 738 O O . THR A 1 97 ? 5.172 28.618 35.584 1.00 16.10 117 THR A O 1
ATOM 742 N N . LEU A 1 98 ? 4.942 26.457 36.234 1.00 16.51 118 LEU A N 1
ATOM 743 C CA . LEU A 1 98 ? 4.565 25.967 34.892 1.00 16.64 118 LEU A CA 1
ATOM 744 C C . LEU A 1 98 ? 3.178 26.460 34.417 1.00 16.83 118 LEU A C 1
ATOM 745 O O . LEU A 1 98 ? 2.865 26.393 33.224 1.00 16.22 118 LEU A O 1
ATOM 750 N N . GLU A 1 99 ? 2.360 26.977 35.337 1.00 17.45 119 GLU A N 1
ATOM 751 C CA . GLU A 1 99 ? 1.041 27.507 34.948 1.00 18.07 119 GLU A CA 1
ATOM 752 C C . GLU A 1 99 ? 1.106 28.591 33.867 1.00 17.82 119 GLU A C 1
ATOM 753 O O . GLU A 1 99 ? 0.162 28.752 33.088 1.00 18.14 119 GLU A O 1
ATOM 759 N N . VAL A 1 100 ? 2.193 29.355 33.832 1.00 17.50 120 VAL A N 1
ATOM 760 C CA . VAL A 1 100 ? 2.348 30.413 32.826 1.00 16.81 120 VAL A CA 1
ATOM 761 C C . VAL A 1 100 ? 2.307 29.781 31.425 1.00 16.06 120 VAL A C 1
ATOM 762 O O . VAL A 1 100 ? 1.658 30.279 30.499 1.00 15.58 120 VAL A O 1
ATOM 766 N N . SER A 1 101 ? 3.018 28.678 31.276 1.00 14.19 121 SER A N 1
ATOM 767 C CA . SER A 1 101 ? 3.080 28.004 29.996 1.00 13.84 121 SER A CA 1
ATOM 768 C C . SER A 1 101 ? 1.796 27.223 29.751 1.00 13.11 121 SER A C 1
ATOM 769 O O . SER A 1 101 ? 1.299 27.178 28.634 1.00 13.52 121 SER A O 1
ATOM 772 N N . ASP A 1 102 ? 1.277 26.604 30.806 1.00 12.70 122 ASP A N 1
ATOM 773 C CA . ASP A 1 102 ? 0.119 25.725 30.712 1.00 12.76 122 ASP A CA 1
ATOM 774 C C . ASP A 1 102 ? -0.924 26.107 31.782 1.00 12.84 122 ASP A C 1
ATOM 775 O O . ASP A 1 102 ? -0.985 25.500 32.856 1.00 12.13 122 ASP A O 1
ATOM 780 N N . PRO A 1 103 ? -1.739 27.132 31.494 1.00 13.29 123 PRO A N 1
ATOM 781 C CA . PRO A 1 103 ? -2.722 27.564 32.500 1.00 14.31 123 PRO A CA 1
ATOM 782 C C . PRO A 1 103 ? -3.466 26.381 33.137 1.00 14.62 123 PRO A C 1
ATOM 783 O O . PRO A 1 103 ? -3.886 25.454 32.436 1.00 14.94 123 PRO A O 1
ATOM 787 N N . GLY A 1 104 ? -3.590 26.412 34.465 1.00 15.06 124 GLY A N 1
ATOM 788 C CA . GLY A 1 104 ? -4.260 25.354 35.223 1.00 15.08 124 GLY A CA 1
ATOM 789 C C . GLY A 1 104 ? -3.595 23.989 35.121 1.00 15.64 124 GLY A C 1
ATOM 790 O O . GLY A 1 104 ? -4.210 22.976 35.472 1.00 15.41 124 GLY A O 1
ATOM 791 N N . ASN A 1 105 ? -2.343 23.956 34.637 1.00 15.53 125 ASN A N 1
ATOM 792 C CA . ASN A 1 105 ? -1.669 22.692 34.308 1.00 15.29 125 ASN A CA 1
ATOM 793 C C . ASN A 1 105 ? -2.633 21.710 33.641 1.00 15.23 125 ASN A C 1
ATOM 794 O O . ASN A 1 105 ? -2.784 20.555 34.084 1.00 15.21 125 ASN A O 1
ATOM 799 N N . GLU A 1 106 ? -3.262 22.154 32.564 1.00 14.79 126 GLU A N 1
ATOM 800 C CA . GLU A 1 106 ? -4.305 21.380 31.917 1.00 14.85 126 GLU A CA 1
ATOM 801 C C . GLU A 1 106 ? -3.813 20.342 30.919 1.00 14.59 126 GLU A C 1
ATOM 802 O O . GLU A 1 106 ? -4.544 19.399 30.612 1.00 15.00 126 GLU A O 1
ATOM 808 N N . HIS A 1 107 ? -2.596 20.503 30.408 1.00 13.22 127 HIS A N 1
ATOM 809 C CA . HIS A 1 107 ? -2.162 19.672 29.289 1.00 13.06 127 HIS A CA 1
ATOM 810 C C . HIS A 1 107 ? -0.968 18.764 29.555 1.00 12.58 127 HIS A C 1
ATOM 811 O O . HIS A 1 107 ? -0.749 17.817 28.811 1.00 12.44 127 HIS A O 1
ATOM 818 N N . ALA A 1 108 ? -0.172 19.058 30.578 1.00 11.79 128 ALA A N 1
ATOM 819 C CA . ALA A 1 108 ? 1.117 18.377 30.675 1.00 11.89 128 ALA A CA 1
ATOM 820 C C . ALA A 1 108 ? 1.668 18.252 32.081 1.00 11.61 128 ALA A C 1
ATOM 821 O O . ALA A 1 108 ? 1.272 18.986 32.981 1.00 11.36 128 ALA A O 1
ATOM 823 N N . ILE A 1 109 ? 2.590 17.308 32.258 1.00 11.86 129 ILE A N 1
ATOM 824 C CA . ILE A 1 109 ? 3.320 17.200 33.501 1.00 12.18 129 ILE A CA 1
ATOM 825 C C . ILE A 1 109 ? 4.833 17.340 33.277 1.00 12.31 129 ILE A C 1
ATOM 826 O O . ILE A 1 109 ? 5.364 16.947 32.231 1.00 12.07 129 ILE A O 1
ATOM 831 N N . PRO A 1 110 ? 5.546 17.872 34.276 1.00 11.81 130 PRO A N 1
ATOM 832 C CA . PRO A 1 110 ? 6.998 17.962 34.121 1.00 10.98 130 PRO A CA 1
ATOM 833 C C . PRO A 1 110 ? 7.619 16.572 34.197 1.00 10.27 130 PRO A C 1
ATOM 834 O O . PRO A 1 110 ? 7.324 15.810 35.134 1.00 9.97 130 PRO A O 1
ATOM 838 N N . TYR A 1 111 ? 8.448 16.240 33.207 1.00 8.68 131 TYR A N 1
ATOM 839 C CA . TYR A 1 111 ? 9.138 14.951 33.172 1.00 8.25 131 TYR A CA 1
ATOM 840 C C . TYR A 1 111 ? 10.476 15.081 33.894 1.00 8.31 131 TYR A C 1
ATOM 841 O O . TYR A 1 111 ? 10.624 14.622 35.019 1.00 9.22 131 TYR A O 1
ATOM 850 N N . MET A 1 112 ? 11.432 15.750 33.250 1.00 7.96 132 MET A N 1
ATOM 851 C CA . MET A 1 112 ? 12.704 16.096 33.869 1.00 7.29 132 MET A CA 1
ATOM 852 C C . MET A 1 112 ? 13.060 17.498 33.403 1.00 7.75 132 MET A C 1
ATOM 853 O O . MET A 1 112 ? 12.408 18.030 32.517 1.00 7.93 132 MET A O 1
ATOM 858 N N . TRP A 1 113 ? 14.060 18.103 34.035 1.00 7.58 133 TRP A N 1
ATOM 859 C CA . TRP A 1 113 ? 14.554 19.428 33.642 1.00 8.40 133 TRP A CA 1
ATOM 860 C C . TRP A 1 113 ? 16.068 19.446 33.845 1.00 8.32 133 TRP A C 1
ATOM 861 O O . TRP A 1 113 ? 16.639 18.492 34.336 1.00 8.39 133 TRP A O 1
ATOM 872 N N . GLY A 1 114 ? 16.723 20.533 33.456 1.00 9.25 134 GLY A N 1
ATOM 873 C CA . GLY A 1 114 ? 18.160 20.625 33.650 1.00 8.59 134 GLY A CA 1
ATOM 874 C C . GLY A 1 114 ? 18.745 21.922 33.132 1.00 8.48 134 GLY A C 1
ATOM 875 O O . GLY A 1 114 ? 18.015 22.862 32.778 1.00 8.44 134 GLY A O 1
ATOM 876 N N . THR A 1 115 ? 20.070 21.969 33.061 1.00 8.15 135 THR A N 1
ATOM 877 C CA . THR A 1 115 ? 20.728 23.180 32.618 1.00 8.46 135 THR A CA 1
ATOM 878 C C . THR A 1 115 ? 21.521 22.928 31.351 1.00 8.87 135 THR A C 1
ATOM 879 O O . THR A 1 115 ? 21.733 21.785 30.930 1.00 7.34 135 THR A O 1
ATOM 883 N N . ILE A 1 116 ? 21.939 24.018 30.723 1.00 9.22 136 ILE A N 1
ATOM 884 C CA . ILE A 1 116 ? 22.795 23.931 29.567 1.00 9.61 136 ILE A CA 1
ATOM 885 C C . ILE A 1 116 ? 24.089 24.588 30.004 1.00 9.64 136 ILE A C 1
ATOM 886 O O . ILE A 1 116 ? 24.115 25.763 30.347 1.00 10.45 136 ILE A O 1
ATOM 891 N N . GLY A 1 117 ? 25.161 23.818 30.074 1.00 10.16 137 GLY A N 1
ATOM 892 C CA . GLY A 1 117 ? 26.399 24.374 30.599 1.00 9.99 137 GLY A CA 1
ATOM 893 C C . GLY A 1 117 ? 27.611 23.704 30.028 1.00 10.16 137 GLY A C 1
ATOM 894 O O . GLY A 1 117 ? 27.568 23.143 28.939 1.00 10.99 137 GLY A O 1
ATOM 895 N N . ILE A 1 118 ? 28.695 23.731 30.786 1.00 10.48 138 ILE A N 1
ATOM 896 C CA . ILE A 1 118 ? 29.984 23.330 30.264 1.00 10.48 138 ILE A CA 1
ATOM 897 C C . ILE A 1 118 ? 30.370 21.920 30.686 1.00 10.55 138 ILE A C 1
ATOM 898 O O . ILE A 1 118 ? 30.686 21.687 31.847 1.00 10.85 138 ILE A O 1
ATOM 903 N N . GLY A 1 119 ? 30.337 20.982 29.742 1.00 11.40 139 GLY A N 1
ATOM 904 C CA . GLY A 1 119 ? 30.867 19.641 29.970 1.00 11.37 139 GLY A CA 1
ATOM 905 C C . GLY A 1 119 ? 32.296 19.671 29.449 1.00 12.65 139 GLY A C 1
ATOM 906 O O . GLY A 1 119 ? 32.549 20.240 28.405 1.00 12.56 139 GLY A O 1
ATOM 907 N N . TYR A 1 120 ? 33.246 19.111 30.182 1.00 12.85 140 TYR A N 1
ATOM 908 C CA . TYR A 1 120 ? 34.629 19.124 29.698 1.00 14.05 140 TYR A CA 1
ATOM 909 C C . TYR A 1 120 ? 35.499 17.988 30.257 1.00 13.95 140 TYR A C 1
ATOM 910 O O . TYR A 1 120 ? 35.208 17.412 31.308 1.00 13.20 140 TYR A O 1
ATOM 919 N N . ASN A 1 121 ? 36.578 17.711 29.524 1.00 15.11 141 ASN A N 1
ATOM 920 C CA . ASN A 1 121 ? 37.632 16.755 29.880 1.00 15.73 141 ASN A CA 1
ATOM 921 C C . ASN A 1 121 ? 38.811 17.564 30.432 1.00 16.97 141 ASN A C 1
ATOM 922 O O . ASN A 1 121 ? 39.521 18.216 29.672 1.00 17.19 141 ASN A O 1
ATOM 927 N N . PRO A 1 122 ? 39.003 17.550 31.761 1.00 17.93 142 PRO A N 1
ATOM 928 C CA . PRO A 1 122 ? 39.999 18.404 32.424 1.00 18.88 142 PRO A CA 1
ATOM 929 C C . PRO A 1 122 ? 41.432 18.187 31.915 1.00 19.52 142 PRO A C 1
ATOM 930 O O . PRO A 1 122 ? 42.153 19.146 31.707 1.00 19.86 142 PRO A O 1
ATOM 934 N N . ASP A 1 123 ? 41.842 16.944 31.724 1.00 20.42 143 ASP A N 1
ATOM 935 C CA . ASP A 1 123 ? 43.199 16.693 31.251 1.00 21.27 143 ASP A CA 1
ATOM 936 C C . ASP A 1 123 ? 43.414 17.257 29.849 1.00 20.80 143 ASP A C 1
ATOM 937 O O . ASP A 1 123 ? 44.447 17.857 29.574 1.00 20.63 143 ASP A O 1
ATOM 942 N N . LYS A 1 124 ? 42.439 17.080 28.964 1.00 20.07 144 LYS A N 1
ATOM 943 C CA . LYS A 1 124 ? 42.603 17.538 27.592 1.00 19.35 144 LYS A CA 1
ATOM 944 C C . LYS A 1 124 ? 42.556 19.064 27.508 1.00 18.94 144 LYS A C 1
ATOM 945 O O . LYS A 1 124 ? 43.266 19.683 26.704 1.00 17.04 144 LYS A O 1
ATOM 951 N N . VAL A 1 125 ? 41.732 19.673 28.352 1.00 18.88 145 VAL A N 1
ATOM 952 C CA . VAL A 1 125 ? 41.661 21.121 28.380 1.00 19.16 145 VAL A CA 1
ATOM 953 C C . VAL A 1 125 ? 42.995 21.691 28.854 1.00 19.86 145 VAL A C 1
ATOM 954 O O . VAL A 1 125 ? 43.528 22.620 28.253 1.00 19.39 145 VAL A O 1
ATOM 958 N N . LYS A 1 126 ? 43.550 21.122 29.920 1.00 20.89 146 LYS A N 1
ATOM 959 C CA . LYS A 1 126 ? 44.836 21.609 30.422 1.00 21.46 146 LYS A CA 1
ATOM 960 C C . LYS A 1 126 ? 45.912 21.519 29.342 1.00 21.75 146 LYS A C 1
ATOM 961 O O . LYS A 1 126 ? 46.620 22.501 29.085 1.00 21.61 146 LYS A O 1
ATOM 967 N N . ALA A 1 127 ? 46.016 20.361 28.688 1.00 21.78 147 ALA A N 1
ATOM 968 C CA . ALA A 1 127 ? 47.016 20.157 27.624 1.00 22.38 147 ALA A CA 1
ATOM 969 C C . ALA A 1 127 ? 46.848 21.143 26.468 1.00 22.84 147 ALA A C 1
ATOM 970 O O . ALA A 1 127 ? 47.835 21.598 25.880 1.00 22.78 147 ALA A O 1
ATOM 972 N N . ALA A 1 128 ? 45.595 21.461 26.137 1.00 23.09 148 ALA A N 1
ATOM 973 C CA . ALA A 1 128 ? 45.299 22.372 25.033 1.00 23.14 148 ALA A CA 1
ATOM 974 C C . ALA A 1 128 ? 45.330 23.822 25.474 1.00 23.19 148 ALA A C 1
ATOM 975 O O . ALA A 1 128 ? 45.788 24.684 24.722 1.00 23.24 148 ALA A O 1
ATOM 977 N N . PHE A 1 129 ? 44.844 24.097 26.682 1.00 23.53 149 PHE A N 1
ATOM 978 C CA . PHE A 1 129 ? 44.706 25.481 27.126 1.00 24.72 149 PHE A CA 1
ATOM 979 C C . PHE A 1 129 ? 45.931 26.035 27.848 1.00 25.70 149 PHE A C 1
ATOM 980 O O . PHE A 1 129 ? 46.251 27.216 27.694 1.00 25.69 149 PHE A O 1
ATOM 988 N N . GLY A 1 130 ? 46.603 25.183 28.621 1.00 26.60 150 GLY A N 1
ATOM 989 C CA . GLY A 1 130 ? 47.536 25.642 29.658 1.00 27.53 150 GLY A CA 1
ATOM 990 C C . GLY A 1 130 ? 46.862 25.466 31.011 1.00 28.23 150 GLY A C 1
ATOM 991 O O . GLY A 1 130 ? 45.704 25.045 31.070 1.00 27.91 150 GLY A O 1
ATOM 992 N N . ASP A 1 131 ? 47.567 25.783 32.102 1.00 29.25 151 ASP A N 1
ATOM 993 C CA . ASP A 1 131 ? 47.025 25.570 33.448 1.00 30.07 151 ASP A CA 1
ATOM 994 C C . ASP A 1 131 ? 45.868 26.534 33.736 1.00 29.53 151 ASP A C 1
ATOM 995 O O . ASP A 1 131 ? 45.793 27.622 33.160 1.00 30.03 151 ASP A O 1
ATOM 1000 N N . ASN A 1 132 ? 44.971 26.126 34.629 1.00 28.98 152 ASN A N 1
ATOM 1001 C CA . ASN A 1 132 ? 43.918 27.015 35.153 1.00 28.16 152 ASN A CA 1
ATOM 1002 C C . ASN A 1 132 ? 42.990 27.628 34.101 1.00 26.91 152 ASN A C 1
ATOM 1003 O O . ASN A 1 132 ? 42.654 28.817 34.167 1.00 26.99 152 ASN A O 1
ATOM 1008 N N . ALA A 1 133 ? 42.579 26.823 33.128 1.00 24.90 153 ALA A N 1
ATOM 1009 C CA . ALA A 1 133 ? 41.568 27.272 32.177 1.00 23.03 153 ALA A CA 1
ATOM 1010 C C . ALA A 1 133 ? 40.302 27.654 32.966 1.00 21.56 153 ALA A C 1
ATOM 1011 O O . ALA A 1 133 ? 39.971 27.013 33.961 1.00 21.86 153 ALA A O 1
ATOM 1013 N N . PRO A 1 134 ? 39.601 28.710 32.540 1.00 20.29 154 PRO A N 1
ATOM 1014 C CA . PRO A 1 134 ? 38.390 29.189 33.226 1.00 19.36 154 PRO A CA 1
ATOM 1015 C C . PRO A 1 134 ? 37.182 28.282 32.936 1.00 18.64 154 PRO A C 1
ATOM 1016 O O . PRO A 1 134 ? 36.170 28.724 32.387 1.00 17.49 154 PRO A O 1
ATOM 1020 N N . VAL A 1 135 ? 37.307 27.021 33.316 1.00 17.93 155 VAL A N 1
ATOM 1021 C CA . VAL A 1 135 ? 36.314 26.010 32.983 1.00 18.40 155 VAL A CA 1
ATOM 1022 C C . VAL A 1 135 ? 34.993 26.188 33.750 1.00 18.24 155 VAL A C 1
ATOM 1023 O O . VAL A 1 135 ? 34.017 25.469 33.513 1.00 18.29 155 VAL A O 1
ATOM 1027 N N . ASP A 1 136 ? 34.974 27.147 34.665 1.00 17.61 156 ASP A N 1
ATOM 1028 C CA . ASP A 1 136 ? 33.773 27.480 35.426 1.00 17.69 156 ASP A CA 1
ATOM 1029 C C . ASP A 1 136 ? 33.128 28.767 34.921 1.00 16.58 156 ASP A C 1
ATOM 1030 O O . ASP A 1 136 ? 32.329 29.381 35.628 1.00 16.77 156 ASP A O 1
ATOM 1035 N N . SER A 1 137 ? 33.489 29.187 33.712 1.00 14.83 157 SER A N 1
ATOM 1036 C CA . SER A 1 137 ? 33.007 30.450 33.185 1.00 13.74 157 SER A CA 1
ATOM 1037 C C . SER A 1 137 ? 32.650 30.352 31.706 1.00 13.37 157 SER A C 1
ATOM 1038 O O . SER A 1 137 ? 33.305 29.640 30.953 1.00 13.68 157 SER A O 1
ATOM 1041 N N . TRP A 1 138 ? 31.603 31.068 31.294 1.00 13.04 158 TRP A N 1
ATOM 1042 C CA . TRP A 1 138 ? 31.259 31.156 29.879 1.00 13.00 158 TRP A CA 1
ATOM 1043 C C . TRP A 1 138 ? 32.391 31.738 29.056 1.00 13.13 158 TRP A C 1
ATOM 1044 O O . TRP A 1 138 ? 32.433 31.539 27.847 1.00 13.34 158 TRP A O 1
ATOM 1055 N N . ASP A 1 139 ? 33.330 32.429 29.708 1.00 13.55 159 ASP A N 1
ATOM 1056 C CA . ASP A 1 139 ? 34.513 32.949 29.005 1.00 13.87 159 ASP A CA 1
ATOM 1057 C C . ASP A 1 139 ? 35.282 31.831 28.347 1.00 13.44 159 ASP A C 1
ATOM 1058 O O . ASP A 1 139 ? 35.997 32.051 27.372 1.00 13.64 159 ASP A O 1
ATOM 1063 N N . LEU A 1 140 ? 35.152 30.625 28.891 1.00 13.49 160 LEU A N 1
ATOM 1064 C CA . LEU A 1 140 ? 35.812 29.467 28.286 1.00 12.98 160 LEU A CA 1
ATOM 1065 C C . LEU A 1 140 ? 35.540 29.345 26.793 1.00 13.35 160 LEU A C 1
ATOM 1066 O O . LEU A 1 140 ? 36.463 29.042 26.014 1.00 13.36 160 LEU A O 1
ATOM 1071 N N . VAL A 1 141 ? 34.295 29.594 26.376 1.00 13.30 161 VAL A N 1
ATOM 1072 C CA . VAL A 1 141 ? 33.944 29.405 24.971 1.00 13.50 161 VAL A CA 1
ATOM 1073 C C . VAL A 1 141 ? 33.551 30.667 24.201 1.00 14.10 161 VAL A C 1
ATOM 1074 O O . VAL A 1 141 ? 33.551 30.642 22.969 1.00 14.26 161 VAL A O 1
ATOM 1078 N N . PHE A 1 142 ? 33.210 31.752 24.899 1.00 14.38 162 PHE A N 1
ATOM 1079 C CA . PHE A 1 142 ? 32.708 32.943 24.203 1.00 15.50 162 PHE A CA 1
ATOM 1080 C C . PHE A 1 142 ? 33.781 34.021 24.063 1.00 16.35 162 PHE A C 1
ATOM 1081 O O . PHE A 1 142 ? 33.544 35.074 23.477 1.00 16.90 162 PHE A O 1
ATOM 1089 N N . LYS A 1 143 ? 34.949 33.743 24.617 1.00 16.97 163 LYS A N 1
ATOM 1090 C CA . LYS A 1 143 ? 36.133 34.552 24.371 1.00 18.51 163 LYS A CA 1
ATOM 1091 C C . LYS A 1 143 ? 36.958 33.900 23.254 1.00 17.92 163 LYS A C 1
ATOM 1092 O O . LYS A 1 143 ? 37.508 32.798 23.424 1.00 17.92 163 LYS A O 1
ATOM 1098 N N . PRO A 1 144 ? 37.033 34.561 22.089 1.00 17.97 164 PRO A N 1
ATOM 1099 C CA . PRO A 1 144 ? 37.700 33.954 20.942 1.00 18.13 164 PRO A CA 1
ATOM 1100 C C . PRO A 1 144 ? 39.094 33.395 21.222 1.00 18.34 164 PRO A C 1
ATOM 1101 O O . PRO A 1 144 ? 39.388 32.274 20.772 1.00 18.34 164 PRO A O 1
ATOM 1105 N N . GLU A 1 145 ? 39.937 34.140 21.953 1.00 18.07 165 GLU A N 1
ATOM 1106 C CA . GLU A 1 145 ? 41.288 33.654 22.273 1.00 18.07 165 GLU A CA 1
ATOM 1107 C C . GLU A 1 145 ? 41.232 32.333 23.057 1.00 17.40 165 GLU A C 1
ATOM 1108 O O . GLU A 1 145 ? 42.129 31.485 22.940 1.00 17.22 165 GLU A O 1
ATOM 1114 N N . ASN A 1 146 ? 40.175 32.159 23.845 1.00 16.30 166 ASN A N 1
ATOM 1115 C CA . ASN A 1 146 ? 40.042 30.957 24.668 1.00 15.65 166 ASN A CA 1
ATOM 1116 C C . ASN A 1 146 ? 39.611 29.737 23.882 1.00 15.15 166 ASN A C 1
ATOM 1117 O O . ASN A 1 146 ? 40.251 28.683 23.946 1.00 15.47 166 ASN A O 1
ATOM 1122 N N . ILE A 1 147 ? 38.523 29.870 23.138 1.00 13.63 167 ILE A N 1
ATOM 1123 C CA . ILE A 1 147 ? 38.032 28.738 22.387 1.00 12.56 167 ILE A CA 1
ATOM 1124 C C . ILE A 1 147 ? 39.045 28.362 21.312 1.00 13.13 167 ILE A C 1
ATOM 1125 O O . ILE A 1 147 ? 39.160 27.205 20.919 1.00 12.50 167 ILE A O 1
ATOM 1130 N N . GLN A 1 148 ? 39.810 29.347 20.857 1.00 14.20 168 GLN A N 1
ATOM 1131 C CA . GLN A 1 148 ? 40.856 29.076 19.884 1.00 14.92 168 GLN A CA 1
ATOM 1132 C C . GLN A 1 148 ? 41.866 28.036 20.391 1.00 15.83 168 GLN A C 1
ATOM 1133 O O . GLN A 1 148 ? 42.304 27.171 19.640 1.00 15.94 168 GLN A O 1
ATOM 1139 N N . LYS A 1 149 ? 42.226 28.105 21.670 1.00 16.94 169 LYS A N 1
ATOM 1140 C CA . LYS A 1 149 ? 43.141 27.108 22.235 1.00 18.15 169 LYS A CA 1
ATOM 1141 C C . LYS A 1 149 ? 42.523 25.699 22.237 1.00 19.25 169 LYS A C 1
ATOM 1142 O O . LYS A 1 149 ? 43.227 24.690 22.092 1.00 18.92 169 LYS A O 1
ATOM 1148 N N . LEU A 1 150 ? 41.203 25.634 22.405 1.00 20.47 170 LEU A N 1
ATOM 1149 C CA . LEU A 1 150 ? 40.481 24.351 22.505 1.00 21.41 170 LEU A CA 1
ATOM 1150 C C . LEU A 1 150 ? 40.136 23.709 21.151 1.00 22.09 170 LEU A C 1
ATOM 1151 O O . LEU A 1 150 ? 39.771 22.534 21.067 1.00 21.45 170 LEU A O 1
ATOM 1156 N N . LYS A 1 151 ? 40.252 24.487 20.087 1.00 23.41 171 LYS A N 1
ATOM 1157 C CA . LYS A 1 151 ? 39.952 23.997 18.751 1.00 25.01 171 LYS A CA 1
ATOM 1158 C C . LYS A 1 151 ? 40.699 22.691 18.542 1.00 25.72 171 LYS A C 1
ATOM 1159 O O . LYS A 1 151 ? 40.234 21.787 17.847 1.00 26.16 171 LYS A O 1
ATOM 1165 N N . GLN A 1 152 ? 41.861 22.611 19.177 1.00 26.34 172 GLN A N 1
ATOM 1166 C CA . GLN A 1 152 ? 42.751 21.453 19.120 1.00 26.69 172 GLN A CA 1
ATOM 1167 C C . GLN A 1 152 ? 42.097 20.147 19.597 1.00 25.76 172 GLN A C 1
ATOM 1168 O O . GLN A 1 152 ? 42.196 19.120 18.934 1.00 26.87 172 GLN A O 1
ATOM 1174 N N . CYS A 1 153 ? 41.427 20.163 20.740 1.00 23.99 173 CYS A N 1
ATOM 1175 C CA . CYS A 1 153 ? 40.810 18.924 21.222 1.00 22.05 173 CYS A CA 1
ATOM 1176 C C . CYS A 1 153 ? 39.300 18.819 20.927 1.00 20.61 173 CYS A C 1
ATOM 1177 O O . CYS A 1 153 ? 38.685 17.803 21.225 1.00 19.87 173 CYS A O 1
ATOM 1180 N N . GLY A 1 154 ? 38.721 19.871 20.344 1.00 18.72 174 GLY A N 1
ATOM 1181 C CA . GLY A 1 154 ? 37.322 19.854 19.922 1.00 17.57 174 GLY A CA 1
ATOM 1182 C C . GLY A 1 154 ? 36.316 20.428 20.915 1.00 16.31 174 GLY A C 1
ATOM 1183 O O . GLY A 1 154 ? 36.261 20.017 22.072 1.00 15.59 174 GLY A O 1
ATOM 1184 N N . VAL A 1 155 ? 35.516 21.374 20.430 1.00 15.00 175 VAL A N 1
ATOM 1185 C CA . VAL A 1 155 ? 34.459 22.010 21.192 1.00 13.88 175 VAL A CA 1
ATOM 1186 C C . VAL A 1 155 ? 33.154 21.891 20.397 1.00 13.46 175 VAL A C 1
ATOM 1187 O O . VAL A 1 155 ? 33.101 22.254 19.213 1.00 12.94 175 VAL A O 1
ATOM 1191 N N . SER A 1 156 ? 32.114 21.359 21.043 1.00 12.69 176 SER A N 1
ATOM 1192 C CA . SER A 1 156 ? 30.783 21.275 20.433 1.00 12.16 176 SER A CA 1
ATOM 1193 C C . SER A 1 156 ? 29.767 22.148 21.164 1.00 11.32 176 SER A C 1
ATOM 1194 O O . SER A 1 156 ? 29.896 22.420 22.354 1.00 11.33 176 SER A O 1
ATOM 1197 N N . PHE A 1 157 ? 28.757 22.584 20.422 1.00 11.34 177 PHE A N 1
ATOM 1198 C CA . PHE A 1 157 ? 27.558 23.199 20.972 1.00 10.75 177 PHE A CA 1
ATOM 1199 C C . PHE A 1 157 ? 26.359 22.377 2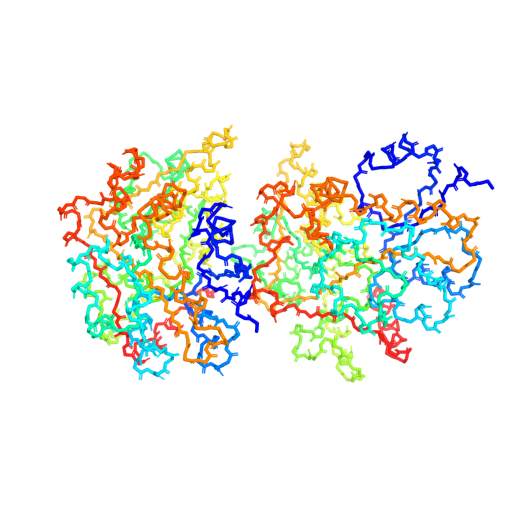0.491 1.00 10.07 177 PHE A C 1
ATOM 1200 O O . PHE A 1 157 ? 26.412 21.743 19.437 1.00 9.65 177 PHE A O 1
ATOM 1208 N N . LEU A 1 158 ? 25.273 22.429 21.253 1.00 9.24 178 LEU A N 1
ATOM 1209 C CA . LEU A 1 158 ? 23.971 21.921 20.804 1.00 9.16 178 LEU A CA 1
ATOM 1210 C C . LEU A 1 158 ? 23.562 22.488 19.456 1.00 9.12 178 LEU A C 1
ATOM 1211 O O . LEU A 1 158 ? 23.846 23.657 19.149 1.00 9.37 178 LEU A O 1
ATOM 1216 N N . ASP A 1 159 ? 22.860 21.673 18.670 1.00 9.03 179 ASP A N 1
ATOM 1217 C CA . ASP A 1 159 ? 22.164 22.186 17.480 1.00 9.77 179 ASP A CA 1
ATOM 1218 C C . ASP A 1 159 ? 20.778 22.598 17.936 1.00 10.47 179 ASP A C 1
ATOM 1219 O O . ASP A 1 159 ? 19.780 21.912 17.659 1.00 10.91 179 ASP A O 1
ATOM 1224 N N . SER A 1 160 ? 20.733 23.709 18.666 1.00 9.60 180 SER A N 1
ATOM 1225 C CA . SER A 1 160 ? 19.503 24.211 19.263 1.00 9.25 180 SER A CA 1
ATOM 1226 C C . SER A 1 160 ? 19.551 25.728 19.371 1.00 8.36 180 SER A C 1
ATOM 1227 O O . SER A 1 160 ? 19.964 26.288 20.378 1.00 8.02 180 SER A O 1
ATOM 1230 N N . PRO A 1 161 ? 19.090 26.406 18.331 1.00 8.39 181 PRO A N 1
ATOM 1231 C CA . PRO A 1 161 ? 19.218 27.856 18.323 1.00 8.65 181 PRO A CA 1
ATOM 1232 C C . PRO A 1 161 ? 18.455 28.501 19.473 1.00 8.61 181 PRO A C 1
ATOM 1233 O O . PRO A 1 161 ? 18.913 29.486 20.041 1.00 9.40 181 PRO A O 1
ATOM 1237 N N . THR A 1 162 ? 17.297 27.963 19.851 1.00 9.58 182 THR A N 1
ATOM 1238 C CA . THR A 1 162 ? 16.506 28.682 20.846 1.00 8.82 182 THR A CA 1
ATOM 1239 C C . THR A 1 162 ? 17.100 28.546 22.240 1.00 9.29 182 THR A C 1
ATOM 1240 O O . THR A 1 162 ? 16.675 29.242 23.153 1.00 9.43 182 THR A O 1
ATOM 1244 N N . GLU A 1 163 ? 18.055 27.647 22.412 1.00 9.01 183 GLU A N 1
ATOM 1245 C CA . GLU A 1 163 ? 18.672 27.458 23.721 1.00 10.07 183 GLU A CA 1
ATOM 1246 C C . GLU A 1 163 ? 20.120 27.966 23.731 1.00 9.92 183 GLU A C 1
ATOM 1247 O O . GLU A 1 163 ? 20.618 28.373 24.772 1.00 10.66 183 GLU A O 1
ATOM 1253 N N . ILE A 1 164 ? 20.770 27.985 22.573 1.00 9.91 184 ILE A N 1
ATOM 1254 C CA . ILE A 1 164 ? 22.177 28.415 22.523 1.00 10.25 184 ILE A CA 1
ATOM 1255 C C . ILE A 1 164 ? 22.341 29.915 22.293 1.00 10.25 184 ILE A C 1
ATOM 1256 O O . ILE A 1 164 ? 23.200 30.546 22.916 1.00 11.12 184 ILE A O 1
ATOM 1261 N N . LEU A 1 165 ? 21.545 30.503 21.411 1.00 10.39 185 LEU A N 1
ATOM 1262 C CA . LEU A 1 165 ? 21.698 31.941 21.183 1.00 10.51 185 LEU A CA 1
ATOM 1263 C C . LEU A 1 165 ? 21.414 32.727 22.466 1.00 10.88 185 LEU A C 1
ATOM 1264 O O . LEU A 1 165 ? 22.074 33.719 22.732 1.00 10.89 185 LEU A O 1
ATOM 1269 N N . PRO A 1 166 ? 20.469 32.249 23.310 1.00 11.22 186 PRO A N 1
ATOM 1270 C CA . PRO A 1 166 ? 20.350 32.959 24.589 1.00 11.19 186 PRO A CA 1
ATOM 1271 C C . PRO A 1 166 ? 21.604 32.880 25.493 1.00 12.03 186 PRO A C 1
ATOM 1272 O O . PRO A 1 166 ? 21.804 33.762 26.339 1.00 12.38 186 PRO A O 1
ATOM 1276 N N . ALA A 1 167 ? 22.432 31.844 25.351 1.00 11.30 187 ALA A N 1
ATOM 1277 C CA . ALA A 1 167 ? 23.675 31.824 26.126 1.00 11.17 187 ALA A CA 1
ATOM 1278 C C . ALA A 1 167 ? 24.595 32.956 25.655 1.00 11.17 187 ALA A C 1
ATOM 1279 O O . ALA A 1 167 ? 25.254 33.609 26.457 1.00 11.86 187 ALA A O 1
ATOM 1281 N N . ALA A 1 168 ? 24.630 33.172 24.352 1.00 11.48 188 ALA A N 1
ATOM 1282 C CA . ALA A 1 168 ? 25.365 34.292 23.776 1.00 12.43 188 ALA A CA 1
ATOM 1283 C C . ALA A 1 168 ? 24.796 35.626 24.263 1.00 13.04 188 ALA A C 1
ATOM 1284 O O . ALA A 1 168 ? 25.544 36.493 24.722 1.00 13.05 188 ALA A O 1
ATOM 1286 N N . LEU A 1 169 ? 23.476 35.780 24.170 1.00 13.38 189 LEU A N 1
ATOM 1287 C CA . LEU A 1 169 ? 22.792 36.962 24.671 1.00 14.40 189 LEU A CA 1
ATOM 1288 C C . LEU A 1 169 ? 23.177 37.248 26.113 1.00 15.55 189 LEU A C 1
ATOM 1289 O O . LEU A 1 169 ? 23.599 38.352 26.436 1.00 16.73 189 LEU A O 1
ATOM 1294 N N . HIS A 1 170 ? 22.999 36.251 26.980 1.00 16.36 190 HIS A N 1
ATOM 1295 C CA . HIS A 1 170 ? 23.372 36.340 28.389 1.00 17.05 190 HIS A CA 1
ATOM 1296 C C . HIS A 1 170 ? 24.821 36.824 28.523 1.00 17.37 190 HIS A C 1
ATOM 1297 O O . HIS A 1 170 ? 25.114 37.761 29.267 1.00 16.81 190 HIS A O 1
ATOM 1304 N N . TYR A 1 171 ? 25.716 36.181 27.784 1.00 17.38 191 TYR A N 1
ATOM 1305 C CA . TYR A 1 171 ? 27.134 36.483 27.865 1.00 18.02 191 TYR A CA 1
ATOM 1306 C C . TYR A 1 171 ? 27.396 37.952 27.537 1.00 18.01 191 TYR A C 1
ATOM 1307 O O . TYR A 1 171 ? 28.252 38.589 28.149 1.00 17.76 191 TYR A O 1
ATOM 1316 N N . LEU A 1 172 ? 26.673 38.470 26.553 1.00 17.46 192 LEU A N 1
ATOM 1317 C CA . LEU A 1 172 ? 26.808 39.872 26.152 1.00 17.30 192 LEU A CA 1
ATOM 1318 C C . LEU A 1 172 ? 26.129 40.832 27.120 1.00 16.89 192 LEU A C 1
ATOM 1319 O O . LEU A 1 172 ? 26.161 42.030 26.921 1.00 16.77 192 LEU A O 1
ATOM 1324 N N . GLY A 1 173 ? 25.493 40.308 28.158 1.00 16.66 193 GLY A N 1
ATOM 1325 C CA . GLY A 1 173 ? 24.822 41.167 29.136 1.00 16.68 193 GLY A CA 1
ATOM 1326 C C . GLY A 1 173 ? 23.391 41.577 28.800 1.00 16.89 193 GLY A C 1
ATOM 1327 O O . GLY A 1 173 ? 22.818 42.456 29.462 1.00 17.16 193 GLY A O 1
ATOM 1328 N N . TYR A 1 174 ? 22.807 40.947 27.781 1.00 16.53 194 TYR A N 1
ATOM 1329 C CA . TYR A 1 174 ? 21.415 41.209 27.386 1.00 16.70 194 TYR A CA 1
ATOM 1330 C C . TYR A 1 174 ? 20.475 40.216 28.082 1.00 16.72 194 TYR A C 1
ATOM 1331 O O . TYR A 1 174 ? 20.915 39.189 28.598 1.00 16.72 194 TYR A O 1
ATOM 1340 N N . LYS A 1 175 ? 19.185 40.512 28.119 1.00 16.47 195 LYS A N 1
ATOM 1341 C CA . LYS A 1 175 ? 18.264 39.564 28.725 1.00 16.76 195 LYS A CA 1
ATOM 1342 C C . LYS A 1 175 ? 18.194 38.364 27.784 1.00 15.60 195 LYS A C 1
ATOM 1343 O O . LYS A 1 175 ? 18.223 38.532 26.557 1.00 15.94 195 LYS A O 1
ATOM 1349 N N . PRO A 1 176 ? 18.133 37.153 28.341 1.00 14.91 196 PRO A N 1
ATOM 1350 C CA . PRO A 1 176 ? 18.153 35.994 27.418 1.00 14.87 196 PRO A CA 1
ATOM 1351 C C . PRO A 1 176 ? 16.839 35.809 26.666 1.00 14.89 196 PRO A C 1
ATOM 1352 O O . PRO A 1 176 ? 16.760 34.960 25.760 1.00 14.35 196 PRO A O 1
ATOM 1356 N N . ASP A 1 177 ? 15.822 36.587 27.031 1.00 14.67 197 ASP A N 1
ATOM 1357 C CA . ASP A 1 177 ? 14.547 36.545 26.305 1.00 15.98 197 ASP A CA 1
ATOM 1358 C C . ASP A 1 177 ? 14.266 37.828 25.510 1.00 15.93 197 ASP A C 1
ATOM 1359 O O . ASP A 1 177 ? 13.115 38.111 25.167 1.00 15.96 197 ASP A O 1
ATOM 1364 N N . THR A 1 178 ? 15.316 38.593 25.208 1.00 15.52 198 THR A N 1
ATOM 1365 C CA . THR A 1 178 ? 15.155 39.833 24.448 1.00 15.15 198 THR A CA 1
ATOM 1366 C C . THR A 1 178 ? 14.637 39.584 23.032 1.00 15.81 198 THR A C 1
ATOM 1367 O O . THR A 1 178 ? 14.963 38.570 22.413 1.00 15.18 198 THR A O 1
ATOM 1371 N N . ASP A 1 179 ? 13.833 40.530 22.533 1.00 16.60 199 ASP A N 1
ATOM 1372 C CA . ASP A 1 179 ? 13.280 40.506 21.185 1.00 17.00 199 ASP A CA 1
ATOM 1373 C C . ASP A 1 179 ? 13.905 41.636 20.352 1.00 17.58 199 ASP A C 1
ATOM 1374 O O . ASP A 1 179 ? 13.562 41.836 19.190 1.00 17.32 199 ASP A O 1
ATOM 1379 N N . ASN A 1 180 ? 14.827 42.365 20.962 1.00 18.36 200 ASN A N 1
ATOM 1380 C CA . ASN A 1 180 ? 15.474 43.492 20.316 1.00 18.64 200 ASN A CA 1
ATOM 1381 C C . ASN A 1 180 ? 16.389 43.037 19.202 1.00 18.52 200 ASN A C 1
ATOM 1382 O O . ASN A 1 180 ? 17.365 42.320 19.447 1.00 17.70 200 ASN A O 1
ATOM 1387 N N . PRO A 1 181 ? 16.091 43.467 17.967 1.00 19.35 201 PRO A N 1
ATOM 1388 C CA . PRO A 1 181 ? 16.801 42.998 16.779 1.00 19.64 201 PRO A CA 1
ATOM 1389 C C . PRO A 1 181 ? 18.301 43.263 16.802 1.00 19.94 201 PRO A C 1
ATOM 1390 O O . PRO A 1 181 ? 19.071 42.458 16.278 1.00 20.16 201 PRO A O 1
ATOM 1394 N N . LYS A 1 182 ? 18.722 44.366 17.416 1.00 20.10 202 LYS A N 1
ATOM 1395 C CA . LYS A 1 182 ? 20.154 44.662 17.524 1.00 20.62 202 LYS A CA 1
ATOM 1396 C C . LYS A 1 182 ? 20.864 43.724 18.495 1.00 19.73 202 LYS A C 1
ATOM 1397 O O . LYS A 1 182 ? 22.006 43.325 18.274 1.00 20.02 202 LYS A O 1
ATOM 1403 N N . GLU A 1 183 ? 20.211 43.393 19.594 1.00 19.01 203 GLU A N 1
ATOM 1404 C CA . GLU A 1 183 ? 20.833 42.449 20.528 1.00 18.63 203 GLU A CA 1
ATOM 1405 C C . GLU A 1 183 ? 20.956 41.047 19.913 1.00 18.35 203 GLU A C 1
ATOM 1406 O O . GLU A 1 183 ? 22.010 40.410 20.015 1.00 18.37 203 GLU A O 1
ATOM 1412 N N . LEU A 1 184 ? 19.887 40.590 19.268 1.00 18.18 204 LEU A N 1
ATOM 1413 C CA . LEU A 1 184 ? 19.854 39.300 18.593 1.00 17.97 204 LEU A CA 1
ATOM 1414 C C . LEU A 1 184 ? 20.947 39.206 17.544 1.00 18.23 204 LEU A C 1
ATOM 1415 O O . LEU A 1 184 ? 21.605 38.171 17.397 1.00 18.26 204 LEU A O 1
ATOM 1420 N N . LYS A 1 185 ? 21.118 40.285 16.785 1.00 18.49 205 LYS A N 1
ATOM 1421 C CA . LYS A 1 185 ? 22.163 40.354 15.790 1.00 18.91 205 LYS A CA 1
ATOM 1422 C C . LYS A 1 185 ? 23.555 40.310 16.431 1.00 18.61 205 LYS A C 1
ATOM 1423 O O . LYS A 1 185 ? 24.457 39.667 15.893 1.00 18.72 205 LYS A O 1
ATOM 1429 N N . ALA A 1 186 ? 23.714 40.961 17.583 1.00 18.00 206 ALA A N 1
ATOM 1430 C CA . ALA A 1 186 ? 24.983 40.925 18.320 1.00 17.66 206 ALA A CA 1
ATOM 1431 C C . ALA A 1 186 ? 25.348 39.503 18.755 1.00 17.28 206 ALA A C 1
ATOM 1432 O O . ALA A 1 186 ? 26.523 39.117 18.763 1.00 16.67 206 ALA A O 1
ATOM 1434 N N . ALA A 1 187 ? 24.328 38.740 19.136 1.00 16.52 207 ALA A N 1
ATOM 1435 C CA . ALA A 1 187 ? 24.509 37.351 19.497 1.00 16.58 207 ALA A CA 1
ATOM 1436 C C . ALA A 1 187 ? 25.024 36.583 18.294 1.00 16.62 207 ALA A C 1
ATOM 1437 O O . ALA A 1 187 ? 25.907 35.747 18.415 1.00 16.49 207 ALA A O 1
ATOM 1439 N N . GLU A 1 188 ? 24.491 36.878 17.118 1.00 16.93 208 GLU A N 1
ATOM 1440 C CA . GLU A 1 188 ? 24.949 36.199 15.921 1.00 17.60 208 GLU A CA 1
ATOM 1441 C C . GLU A 1 188 ? 26.414 36.524 15.599 1.00 18.19 208 GLU A C 1
ATOM 1442 O O . GLU A 1 188 ? 27.200 35.654 15.190 1.00 17.08 208 GLU A O 1
ATOM 1448 N N . GLU A 1 189 ? 26.769 37.791 15.773 1.00 18.70 209 GLU A N 1
ATOM 1449 C CA . GLU A 1 189 ? 28.122 38.248 15.475 1.00 19.83 209 GLU A CA 1
ATOM 1450 C C . GLU A 1 189 ? 29.124 37.614 16.448 1.00 19.55 209 GLU A C 1
ATOM 1451 O O . GLU A 1 189 ? 30.246 37.267 16.075 1.00 19.83 209 GLU A O 1
ATOM 1457 N N . LEU A 1 190 ? 28.716 37.461 17.700 1.00 18.93 210 LEU A N 1
ATOM 1458 C CA . LEU A 1 190 ? 29.571 36.799 18.670 1.00 18.59 210 LEU A CA 1
ATOM 1459 C C . LEU A 1 190 ? 29.840 35.375 18.207 1.00 18.31 210 LEU A C 1
ATOM 1460 O O . LEU A 1 190 ? 30.984 34.922 18.231 1.00 18.51 210 LEU A O 1
ATOM 1465 N N . PHE A 1 191 ? 28.795 34.673 17.765 1.00 17.37 211 PHE A N 1
ATOM 1466 C CA . PHE A 1 191 ? 28.970 33.287 17.349 1.00 17.54 211 PHE A CA 1
ATOM 1467 C C . PHE A 1 191 ? 29.838 33.164 16.110 1.00 17.57 211 PHE A C 1
ATOM 1468 O O . PHE A 1 191 ? 30.644 32.242 16.008 1.00 16.81 211 PHE A O 1
ATOM 1476 N N . LEU A 1 192 ? 29.683 34.103 15.181 1.00 17.39 212 LEU A N 1
ATOM 1477 C CA . LEU A 1 192 ? 30.491 34.075 13.970 1.00 18.33 212 LEU A CA 1
ATOM 1478 C C . LEU A 1 192 ? 31.964 34.205 14.302 1.00 17.96 212 LEU A C 1
ATOM 1479 O O . LEU A 1 192 ? 32.804 33.654 13.600 1.00 18.37 212 LEU A O 1
ATOM 1484 N N . LYS A 1 193 ? 32.271 34.950 15.360 1.00 18.24 213 LYS A N 1
ATOM 1485 C CA . LYS A 1 193 ? 33.657 35.115 15.808 1.00 18.57 213 LYS A CA 1
ATOM 1486 C C . LYS A 1 193 ? 34.224 33.840 16.402 1.00 18.54 213 LYS A C 1
ATOM 1487 O O . LYS A 1 193 ? 35.412 33.563 16.248 1.00 18.43 213 LYS A O 1
ATOM 1493 N N . ILE A 1 194 ? 33.401 33.069 17.103 1.00 17.95 214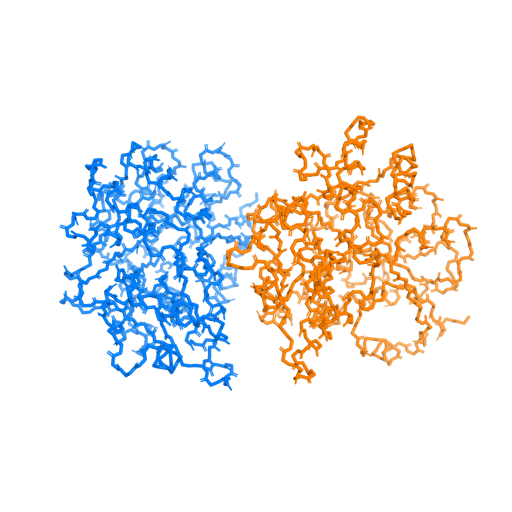 ILE A N 1
ATOM 1494 C CA . ILE A 1 194 ? 33.930 31.845 17.694 1.00 17.39 214 ILE A CA 1
ATOM 1495 C C . ILE A 1 194 ? 33.727 30.636 16.796 1.00 17.36 214 ILE A C 1
ATOM 1496 O O . ILE A 1 194 ? 34.281 29.564 17.044 1.00 17.18 214 ILE A O 1
ATOM 1501 N N . ARG A 1 195 ? 32.979 30.816 15.717 1.00 17.00 215 ARG A N 1
ATOM 1502 C CA . ARG A 1 195 ? 32.567 29.668 14.926 1.00 17.12 215 ARG A CA 1
ATOM 1503 C C . ARG A 1 195 ? 33.715 28.859 14.329 1.00 16.57 215 ARG A C 1
ATOM 1504 O O . ARG A 1 195 ? 33.627 27.653 14.257 1.00 16.57 215 ARG A O 1
ATOM 1512 N N . PRO A 1 196 ? 34.800 29.522 13.898 1.00 16.58 216 PRO A N 1
ATOM 1513 C CA . PRO A 1 196 ? 35.898 28.772 13.285 1.00 16.24 216 PRO A CA 1
ATOM 1514 C C . PRO A 1 196 ? 36.499 27.756 14.257 1.00 15.83 216 PRO A C 1
ATOM 1515 O O . PRO A 1 196 ? 37.237 26.856 13.850 1.00 15.60 216 PRO A O 1
ATOM 1519 N N . TYR A 1 197 ? 36.198 27.903 15.539 1.00 15.22 217 TYR A N 1
ATOM 1520 C CA . TYR A 1 197 ? 36.775 27.014 16.543 1.00 14.86 217 TYR A CA 1
ATOM 1521 C C . TYR A 1 197 ? 35.783 26.012 17.097 1.00 14.39 217 TYR A C 1
ATOM 1522 O O . TYR A 1 197 ? 36.075 25.342 18.088 1.00 14.82 217 TYR A O 1
ATOM 1531 N N . VAL A 1 198 ? 34.617 25.907 16.461 1.00 13.57 218 VAL A N 1
ATOM 1532 C CA . VAL A 1 198 ? 33.610 24.917 16.857 1.00 13.22 218 VAL A CA 1
ATOM 1533 C C . VAL A 1 198 ? 33.660 23.727 15.920 1.00 13.47 218 VAL A C 1
ATOM 1534 O O . VAL A 1 198 ? 33.510 23.897 14.721 1.00 13.73 218 VAL A O 1
ATOM 1538 N N . THR A 1 199 ? 33.845 22.523 16.456 1.00 13.82 219 THR A N 1
ATOM 1539 C CA . THR A 1 199 ? 33.950 21.326 15.602 1.00 14.70 219 THR A CA 1
ATOM 1540 C C . THR A 1 199 ? 32.612 20.921 14.992 1.00 13.87 219 THR A C 1
ATOM 1541 O O . THR A 1 199 ? 32.530 20.566 13.811 1.00 13.55 219 THR A O 1
ATOM 1545 N N . TYR A 1 200 ? 31.557 20.964 15.790 1.00 13.08 220 TYR A N 1
ATOM 1546 C CA . TYR A 1 200 ? 30.226 20.766 15.225 1.00 12.61 220 TYR A CA 1
ATOM 1547 C C . TYR A 1 200 ? 29.136 21.271 16.144 1.00 11.71 220 TYR A C 1
ATOM 1548 O O . TYR A 1 200 ? 29.379 21.539 17.324 1.00 10.91 220 TYR A O 1
ATOM 1557 N N . PHE A 1 201 ? 27.948 21.438 15.567 1.00 10.78 221 PHE A N 1
ATOM 1558 C CA . PHE A 1 201 ? 26.739 21.731 16.311 1.00 10.16 221 PHE A CA 1
ATOM 1559 C C . PHE A 1 201 ? 25.910 20.462 16.238 1.00 10.08 221 PHE A C 1
ATOM 1560 O O . PHE A 1 201 ? 25.517 20.036 15.149 1.00 9.43 221 PHE A O 1
ATOM 1568 N N . HIS A 1 202 ? 25.709 19.813 17.381 1.00 9.53 222 HIS A N 1
ATOM 1569 C CA . HIS A 1 202 ? 24.884 18.609 17.393 1.00 10.12 222 HIS A CA 1
ATOM 1570 C C . HIS A 1 202 ? 24.283 18.414 18.771 1.00 10.33 222 HIS A C 1
ATOM 1571 O O . HIS A 1 202 ? 24.919 18.708 19.781 1.00 10.08 222 HIS A O 1
ATOM 1578 N N . SER A 1 203 ? 23.052 17.916 18.812 1.00 10.38 223 SER A N 1
ATOM 1579 C CA . SER A 1 203 ? 22.346 17.782 20.081 1.00 10.98 223 SER A CA 1
ATOM 1580 C C . SER A 1 203 ? 22.379 16.407 20.764 1.00 11.31 223 SER A C 1
ATOM 1581 O O . SER A 1 203 ? 21.759 16.230 21.813 1.00 10.44 223 SER A O 1
ATOM 1584 N N . SER A 1 204 ? 23.116 15.443 20.207 1.00 11.86 224 SER A N 1
ATOM 1585 C CA . SER A 1 204 ? 23.234 14.137 20.867 1.00 12.39 224 SER A CA 1
ATOM 1586 C C . SER A 1 204 ? 24.582 13.445 20.676 1.00 13.51 224 SER A C 1
ATOM 1587 O O . SER A 1 204 ? 25.033 12.702 21.551 1.00 12.50 224 SER A O 1
ATOM 1590 N N . LYS A 1 205 ? 25.202 13.680 19.524 1.00 14.45 225 LYS A N 1
ATOM 1591 C CA . LYS A 1 205 ? 26.460 13.041 19.175 1.00 15.75 225 LYS A CA 1
ATOM 1592 C C . LYS A 1 205 ? 27.559 13.353 20.195 1.00 15.14 225 LYS A C 1
ATOM 1593 O O . LYS A 1 205 ? 28.478 12.548 20.387 1.00 15.82 225 LYS A O 1
ATOM 1599 N N . TYR A 1 206 ? 27.440 14.486 20.882 1.00 13.61 226 TYR A N 1
ATOM 1600 C CA . TYR A 1 206 ? 28.453 14.912 21.859 1.00 12.99 226 TYR A CA 1
ATOM 1601 C C . TYR A 1 206 ? 28.613 14.020 23.091 1.00 12.80 226 TYR A C 1
ATOM 1602 O O . TYR A 1 206 ? 29.619 14.102 23.781 1.00 12.89 226 TYR A O 1
ATOM 1611 N N . ILE A 1 207 ? 27.628 13.181 23.377 1.00 12.44 227 ILE A N 1
ATOM 1612 C CA . ILE A 1 207 ? 27.734 12.323 24.558 1.00 12.34 227 ILE A CA 1
ATOM 1613 C C . ILE A 1 207 ? 28.851 11.299 24.336 1.00 12.68 227 ILE A C 1
ATOM 1614 O O . ILE A 1 207 ? 29.785 11.186 25.142 1.00 12.50 227 ILE A O 1
ATOM 1619 N N . SER A 1 208 ? 28.777 10.570 23.227 1.00 13.00 228 SER A N 1
ATOM 1620 C CA . SER A 1 208 ? 29.807 9.584 22.927 1.00 13.30 228 SER A CA 1
ATOM 1621 C C . SER A 1 208 ? 31.176 10.213 22.702 1.00 12.81 228 SER A C 1
ATOM 1622 O O . SER A 1 208 ? 32.182 9.722 23.217 1.00 13.02 228 SER A O 1
ATOM 1625 N N . ASP A 1 209 ? 31.224 11.295 21.934 1.00 12.65 229 ASP A N 1
ATOM 1626 C CA . ASP A 1 209 ? 32.490 11.960 21.668 1.00 12.85 229 ASP A CA 1
ATOM 1627 C C . ASP A 1 209 ? 33.126 12.420 22.944 1.00 12.90 229 ASP A C 1
ATOM 1628 O O . ASP A 1 209 ? 34.351 12.304 23.120 1.00 13.37 229 ASP A O 1
ATOM 1633 N N . LEU A 1 210 ? 32.317 12.974 23.839 1.00 13.10 230 LEU A N 1
ATOM 1634 C CA . LEU A 1 210 ? 32.867 13.457 25.113 1.00 13.54 230 LEU A CA 1
ATOM 1635 C C . LEU A 1 210 ? 33.375 12.297 25.981 1.00 13.43 230 LEU A C 1
ATOM 1636 O O . LEU A 1 210 ? 34.430 12.398 26.618 1.00 12.41 230 LEU A O 1
ATOM 1641 N N . ALA A 1 211 ? 32.611 11.209 26.003 1.00 13.94 231 ALA A N 1
ATOM 1642 C CA . ALA A 1 211 ? 32.940 10.022 26.812 1.00 15.13 231 ALA A CA 1
ATOM 1643 C C . ALA A 1 211 ? 34.176 9.292 26.301 1.00 15.65 231 ALA A C 1
ATOM 1644 O O . ALA A 1 211 ? 34.935 8.714 27.085 1.00 16.07 231 ALA A O 1
ATOM 1646 N N . ASN A 1 212 ? 34.336 9.307 24.980 1.00 17.08 232 ASN A N 1
ATOM 1647 C CA . ASN A 1 212 ? 35.411 8.631 24.263 1.00 18.99 232 ASN A CA 1
ATOM 1648 C C . ASN A 1 212 ? 36.679 9.460 24.117 1.00 19.11 232 ASN A C 1
ATOM 1649 O O . ASN A 1 212 ? 37.671 8.957 23.610 1.00 19.17 232 ASN A O 1
ATOM 1654 N N . GLY A 1 213 ? 36.623 10.739 24.477 1.00 19.11 233 GLY A N 1
ATOM 1655 C CA . GLY A 1 213 ? 37.790 11.601 24.368 1.00 19.09 233 GLY A CA 1
ATOM 1656 C C . GLY A 1 213 ? 37.960 12.263 23.010 1.00 19.17 233 GLY A C 1
ATOM 1657 O O . GLY A 1 213 ? 38.989 12.875 22.740 1.00 18.83 233 GLY A O 1
ATOM 1658 N N . ASN A 1 214 ? 36.956 12.136 22.150 1.00 19.03 234 ASN A N 1
ATOM 1659 C CA . ASN A 1 214 ? 36.999 12.753 20.819 1.00 18.93 234 ASN A CA 1
ATOM 1660 C C . ASN A 1 214 ? 36.892 14.286 20.841 1.00 18.20 234 ASN A C 1
ATOM 1661 O O . ASN A 1 214 ? 37.375 14.968 19.936 1.00 17.70 234 ASN A O 1
ATOM 1666 N N . ILE A 1 215 ? 36.239 14.826 21.864 1.00 16.91 235 ILE A N 1
ATOM 1667 C CA . ILE A 1 215 ? 36.171 16.260 22.033 1.00 16.37 235 ILE A CA 1
ATOM 1668 C C . ILE A 1 215 ? 36.511 16.543 23.480 1.00 16.24 235 ILE A C 1
ATOM 1669 O O . ILE A 1 215 ? 36.459 15.632 24.318 1.00 17.06 235 ILE A O 1
ATOM 1674 N N . CYS A 1 216 ? 36.832 17.792 23.797 1.00 15.38 236 CYS A N 1
ATOM 1675 C CA . CYS A 1 216 ? 37.240 18.126 25.154 1.00 15.46 236 CYS A CA 1
ATOM 1676 C C . CYS A 1 216 ? 36.276 19.075 25.859 1.00 14.62 236 CYS A C 1
ATOM 1677 O O . CYS A 1 216 ? 36.326 19.210 27.081 1.00 14.03 236 CYS A O 1
ATOM 1680 N N . VAL A 1 217 ? 35.407 19.727 25.085 1.00 13.74 237 VAL A N 1
ATOM 1681 C CA . VAL A 1 217 ? 34.360 20.594 25.651 1.00 12.29 237 VAL A CA 1
ATOM 1682 C C . VAL A 1 217 ? 33.062 20.416 24.852 1.00 11.87 237 VAL A C 1
ATOM 1683 O O . VAL A 1 217 ? 33.084 20.422 23.627 1.00 11.06 237 VAL A O 1
ATOM 1687 N N . ALA A 1 218 ? 31.947 20.210 25.549 1.00 11.10 238 ALA A N 1
ATOM 1688 C CA . ALA A 1 218 ? 30.644 20.244 24.903 1.00 11.10 238 ALA A CA 1
ATOM 1689 C C . ALA A 1 218 ? 29.738 21.215 25.654 1.00 10.57 238 ALA A C 1
ATOM 1690 O O . ALA A 1 218 ? 29.561 21.080 26.865 1.00 10.66 238 ALA A O 1
ATOM 1692 N N . ILE A 1 219 ? 29.184 22.203 24.959 1.00 9.83 239 ILE A N 1
ATOM 1693 C CA . ILE A 1 219 ? 28.110 22.997 25.570 1.00 9.06 239 ILE A CA 1
ATOM 1694 C C . ILE A 1 219 ? 26.835 22.192 25.307 1.00 8.91 239 ILE A C 1
ATOM 1695 O O . ILE A 1 219 ? 26.395 22.060 24.169 1.00 8.38 239 ILE A O 1
ATOM 1700 N N . GLY A 1 220 ? 26.281 21.600 26.359 1.00 8.67 240 GLY A N 1
ATOM 1701 C CA . GLY A 1 220 ? 25.173 20.696 26.198 1.00 8.10 240 GLY A CA 1
ATOM 1702 C C . GLY A 1 220 ? 24.267 20.566 27.403 1.00 8.40 240 GLY A C 1
ATOM 1703 O O . GLY A 1 220 ? 24.394 21.314 28.395 1.00 9.21 240 GLY A O 1
ATOM 1704 N N . TYR A 1 221 ? 23.348 19.608 27.324 1.00 7.74 241 TYR A N 1
ATOM 1705 C CA . TYR A 1 221 ? 22.393 19.381 28.404 1.00 7.96 241 TYR A CA 1
ATOM 1706 C C . TYR A 1 221 ? 23.076 18.702 29.582 1.00 7.53 241 TYR A C 1
ATOM 1707 O O . TYR A 1 221 ? 23.792 17.724 29.418 1.00 7.88 241 TYR A O 1
ATOM 1716 N N . SER A 1 222 ? 22.839 19.237 30.770 1.00 8.37 242 SER A N 1
ATOM 1717 C CA . SER A 1 222 ? 23.521 18.808 31.982 1.00 8.81 242 SER A CA 1
ATOM 1718 C C . SER A 1 222 ? 23.531 17.296 32.166 1.00 9.54 242 SER A C 1
ATOM 1719 O O . SER A 1 222 ? 24.594 16.696 32.300 1.00 9.85 242 SER A O 1
ATOM 1722 N N . GLY A 1 223 ? 22.353 16.674 32.168 1.00 9.95 243 GLY A N 1
ATOM 1723 C CA . GLY A 1 223 ? 22.279 15.213 32.337 1.00 10.22 243 GLY A CA 1
ATOM 1724 C C . GLY A 1 223 ? 23.051 14.449 31.270 1.00 10.73 243 GLY A C 1
ATOM 1725 O O . GLY A 1 223 ? 23.618 13.371 31.536 1.00 9.79 243 GLY A O 1
ATOM 1726 N N . ASP A 1 224 ? 23.089 14.997 30.060 1.00 10.19 244 ASP A N 1
ATOM 1727 C CA . ASP A 1 224 ? 23.819 14.345 28.975 1.00 10.96 244 ASP A CA 1
ATOM 1728 C C . ASP A 1 224 ? 25.316 14.234 29.313 1.00 10.73 244 ASP A C 1
ATOM 1729 O O . ASP A 1 224 ? 25.964 13.202 29.063 1.00 10.39 244 ASP A O 1
ATOM 1734 N N . ILE A 1 225 ? 25.865 15.316 29.852 1.00 10.95 245 ILE A N 1
ATOM 1735 C CA . ILE A 1 225 ? 27.274 15.338 30.210 1.00 11.24 245 ILE A CA 1
ATOM 1736 C C . ILE A 1 225 ? 27.545 14.337 31.369 1.00 11.18 245 ILE A C 1
ATOM 1737 O O . ILE A 1 225 ? 28.565 13.639 31.372 1.00 10.76 245 ILE A O 1
ATOM 1742 N N . TYR A 1 226 ? 26.618 14.247 32.325 1.00 10.17 246 TYR A N 1
ATOM 1743 C CA . TYR A 1 226 ? 26.722 13.238 33.399 1.00 10.53 246 TYR A CA 1
ATOM 1744 C C . TYR A 1 226 ? 26.699 11.812 32.873 1.00 10.50 246 TYR A C 1
ATOM 1745 O O . TYR A 1 226 ? 27.423 10.936 33.369 1.00 11.35 246 TYR A O 1
ATOM 1754 N N . GLN A 1 227 ? 25.891 11.572 31.854 1.00 10.32 247 GLN A N 1
ATOM 1755 C CA . GLN A 1 227 ? 25.876 10.251 31.219 1.00 10.98 247 GLN A CA 1
ATOM 1756 C C . GLN A 1 227 ? 27.212 9.947 30.541 1.00 11.01 247 GLN A C 1
ATOM 1757 O O . GLN A 1 227 ? 27.713 8.820 30.589 1.00 10.83 247 GLN A O 1
ATOM 1763 N N . ALA A 1 228 ? 27.770 10.952 29.887 1.00 11.20 248 ALA A N 1
ATOM 1764 C CA . ALA A 1 228 ? 29.063 10.810 29.242 1.00 12.13 248 ALA A CA 1
ATOM 1765 C C . ALA A 1 228 ? 30.105 10.438 30.291 1.00 13.27 248 ALA A C 1
ATOM 1766 O O . ALA A 1 228 ? 30.918 9.534 30.079 1.00 12.45 248 ALA A O 1
ATOM 1768 N N . LYS A 1 229 ? 30.080 11.158 31.410 1.00 13.88 249 LYS A N 1
ATOM 1769 C CA . LYS A 1 229 ? 30.956 10.868 32.541 1.00 15.92 249 LYS A CA 1
ATOM 1770 C C . LYS A 1 229 ? 30.796 9.400 32.948 1.00 16.41 249 LYS A C 1
ATOM 1771 O O . LYS A 1 229 ? 31.781 8.673 33.080 1.00 16.90 249 LYS A O 1
ATOM 1777 N N . SER A 1 230 ? 29.554 8.966 33.143 1.00 17.27 250 SER A N 1
ATOM 1778 C CA . SER A 1 230 ? 29.291 7.575 33.553 1.00 17.99 250 SER A CA 1
ATOM 1779 C C . SER A 1 230 ? 29.801 6.559 32.538 1.00 18.43 250 SER A C 1
ATOM 1780 O O . SER A 1 230 ? 30.434 5.577 32.909 1.00 18.05 250 SER A O 1
ATOM 1783 N N . ARG A 1 231 ? 29.511 6.788 31.260 1.00 19.44 251 ARG A N 1
ATOM 1784 C CA . ARG A 1 231 ? 30.006 5.912 30.208 1.00 20.42 251 ARG A CA 1
ATOM 1785 C C . ARG A 1 231 ? 31.525 5.843 30.258 1.00 20.83 251 ARG A C 1
ATOM 1786 O O . ARG A 1 231 ? 32.114 4.772 30.095 1.00 20.19 251 ARG A O 1
ATOM 1794 N N . ALA A 1 232 ? 32.157 6.991 30.487 1.00 21.50 252 ALA A N 1
ATOM 1795 C CA . ALA A 1 232 ? 33.614 7.045 30.585 1.00 22.78 252 ALA A CA 1
ATOM 1796 C C . ALA A 1 232 ? 34.109 6.166 31.728 1.00 23.38 252 ALA A C 1
ATOM 1797 O O . ALA A 1 232 ? 35.037 5.379 31.560 1.00 23.75 252 ALA A O 1
ATOM 1799 N N . GLU A 1 233 ? 33.492 6.308 32.894 1.00 24.40 253 GLU A N 1
ATOM 1800 C CA . GLU A 1 233 ? 33.890 5.523 34.051 1.00 25.65 253 GLU A CA 1
ATOM 1801 C C . GLU A 1 233 ? 33.701 4.019 33.831 1.00 26.53 253 GLU A C 1
ATOM 1802 O O . GLU A 1 233 ? 34.563 3.216 34.201 1.00 26.57 253 GLU A O 1
ATOM 1808 N N . GLU A 1 234 ? 32.581 3.639 33.222 1.00 27.43 254 GLU A N 1
ATOM 1809 C CA . GLU A 1 234 ? 32.303 2.233 32.946 1.00 28.81 254 GLU A CA 1
ATOM 1810 C C . GLU A 1 234 ? 33.246 1.687 31.881 1.00 28.74 254 GLU A C 1
ATOM 1811 O O . GLU A 1 234 ? 33.504 0.489 31.828 1.00 28.71 254 GLU A O 1
ATOM 1817 N N . ALA A 1 235 ? 33.745 2.571 31.026 1.00 28.43 255 ALA A N 1
ATOM 1818 C CA . ALA A 1 235 ? 34.645 2.170 29.961 1.00 28.66 255 ALA A CA 1
ATOM 1819 C C . ALA A 1 235 ? 36.071 1.934 30.462 1.00 28.82 255 ALA A C 1
ATOM 1820 O O . ALA A 1 235 ? 36.882 1.353 29.753 1.00 28.65 255 ALA A O 1
ATOM 1822 N N . LYS A 1 236 ? 36.382 2.392 31.672 1.00 29.38 256 LYS A N 1
ATOM 1823 C CA . LYS A 1 236 ? 37.748 2.280 32.199 1.00 30.20 256 LYS A CA 1
ATOM 1824 C C . LYS A 1 236 ? 38.788 2.659 31.141 1.00 30.39 256 LYS A C 1
ATOM 1825 O O . LYS A 1 236 ? 39.822 2.014 31.024 1.00 30.86 256 LYS A O 1
ATOM 1831 N N . ASN A 1 237 ? 38.519 3.695 30.362 1.00 30.32 257 ASN A N 1
ATOM 1832 C CA . ASN A 1 237 ? 39.421 4.065 29.285 1.00 30.16 257 ASN A CA 1
ATOM 1833 C C . ASN A 1 237 ? 40.107 5.389 29.618 1.00 29.16 257 ASN A C 1
ATOM 1834 O O . ASN A 1 237 ? 40.616 6.088 28.746 1.00 29.40 257 ASN A O 1
ATOM 1839 N N . LYS A 1 238 ? 40.102 5.720 30.903 1.00 27.89 258 LYS A N 1
ATOM 1840 C CA . LYS A 1 238 ? 40.889 6.817 31.440 1.00 27.03 258 LYS A CA 1
ATOM 1841 C C . LYS A 1 238 ? 40.343 8.218 31.144 1.00 25.92 258 LYS A C 1
ATOM 1842 O O . LYS A 1 238 ? 40.995 9.210 31.480 1.00 25.67 258 LYS A O 1
ATOM 1848 N N . VAL A 1 239 ? 39.165 8.312 30.535 1.00 23.66 259 VAL A N 1
ATOM 1849 C CA . VAL A 1 239 ? 38.601 9.634 30.239 1.00 22.04 259 VAL A CA 1
ATOM 1850 C C . VAL A 1 239 ? 37.836 10.204 31.432 1.00 21.27 259 VAL A C 1
ATOM 1851 O O . VAL A 1 239 ? 36.898 9.579 31.941 1.00 20.57 259 VAL A O 1
ATOM 1855 N N . THR A 1 240 ? 38.238 11.389 31.875 1.00 19.72 260 THR A N 1
ATOM 1856 C CA . THR A 1 240 ? 37.529 12.063 32.960 1.00 19.00 260 THR A CA 1
ATOM 1857 C C . THR A 1 240 ? 36.653 13.175 32.386 1.00 18.00 260 THR A C 1
ATOM 1858 O O . THR A 1 240 ? 37.154 14.040 31.676 1.00 17.96 260 THR A O 1
ATOM 1862 N N . VAL A 1 241 ? 35.353 13.131 32.672 1.00 16.13 261 VAL A N 1
ATOM 1863 C CA . VAL A 1 241 ? 34.415 14.166 32.233 1.00 14.83 261 VAL A CA 1
ATOM 1864 C C . VAL A 1 241 ? 33.818 14.886 33.438 1.00 14.47 261 VAL A C 1
ATOM 1865 O O . VAL A 1 241 ? 33.345 14.242 34.374 1.00 14.09 261 VAL A O 1
ATOM 1869 N N . LYS A 1 242 ? 33.811 16.217 33.396 1.00 13.30 262 LYS A N 1
ATOM 1870 C CA . LYS A 1 242 ? 33.185 17.024 34.443 1.00 13.14 262 LYS A CA 1
ATOM 1871 C C . LYS A 1 242 ? 32.134 17.985 33.864 1.00 12.89 262 LYS A C 1
ATOM 1872 O O . LYS A 1 242 ? 32.165 18.311 32.679 1.00 12.39 262 LYS A O 1
ATOM 1878 N N . TYR A 1 243 ? 31.212 18.438 34.704 1.00 12.69 263 TYR A N 1
ATOM 1879 C CA . TYR A 1 243 ? 30.217 19.435 34.288 1.00 13.35 263 TYR A CA 1
ATOM 1880 C C . TYR A 1 243 ? 30.211 20.630 35.249 1.00 13.41 263 TYR A C 1
ATOM 1881 O O . TYR A 1 243 ? 30.229 20.442 36.470 1.00 13.34 263 TYR A O 1
ATOM 1890 N N . ASN A 1 244 ? 30.194 21.844 34.697 1.00 13.95 264 ASN A N 1
ATOM 1891 C CA . ASN A 1 244 ? 29.979 23.057 35.476 1.00 14.33 264 ASN A CA 1
ATOM 1892 C C . ASN A 1 244 ? 28.750 23.824 34.996 1.00 14.30 264 ASN A C 1
ATOM 1893 O O . ASN A 1 244 ? 28.553 24.021 33.789 1.00 14.82 264 ASN A O 1
ATOM 1898 N N . ILE A 1 245 ? 27.927 24.256 35.944 1.00 14.30 265 ILE A N 1
ATOM 1899 C CA . ILE A 1 245 ? 27.016 25.369 35.723 1.00 13.51 265 ILE A CA 1
ATOM 1900 C C . ILE A 1 245 ? 27.899 26.581 35.957 1.00 13.76 265 ILE A C 1
ATOM 1901 O O . ILE A 1 245 ? 28.315 26.819 37.074 1.00 13.55 265 ILE A O 1
ATOM 1906 N N . PRO A 1 246 ? 28.211 27.337 34.906 1.00 14.18 266 PRO A N 1
ATOM 1907 C CA . PRO A 1 246 ? 29.183 28.427 35.067 1.00 14.13 266 PRO A CA 1
ATOM 1908 C C . PRO A 1 246 ? 28.809 29.427 36.159 1.00 14.71 266 PRO A C 1
ATOM 1909 O O . PRO A 1 246 ? 27.638 29.550 36.531 1.00 14.30 266 PRO A O 1
ATOM 1913 N N . LYS A 1 247 ? 29.810 30.159 36.639 1.00 15.14 267 LYS A N 1
ATOM 1914 C CA . LYS A 1 247 ? 29.621 31.138 37.700 1.00 15.91 267 LYS A CA 1
ATOM 1915 C C . LYS A 1 247 ? 28.623 32.234 37.329 1.00 15.62 267 LYS A C 1
ATOM 1916 O O . LYS A 1 247 ? 27.941 32.772 38.191 1.00 16.25 267 LYS A O 1
ATOM 1922 N N . GLU A 1 248 ? 28.519 32.555 36.054 1.00 15.03 268 GLU A N 1
ATOM 1923 C CA . GLU A 1 248 ? 27.597 33.619 35.630 1.00 15.44 268 GLU A CA 1
ATOM 1924 C C . GLU A 1 248 ? 26.123 33.182 35.554 1.00 14.85 268 GLU A C 1
ATOM 1925 O O . GLU A 1 248 ? 25.240 34.002 35.365 1.00 15.43 268 GLU A O 1
ATOM 1931 N N . GLY A 1 249 ? 25.862 31.889 35.686 1.00 14.86 269 GLY A N 1
ATOM 1932 C CA . GLY A 1 249 ? 24.510 31.367 35.483 1.00 13.37 269 GLY A CA 1
ATOM 1933 C C . GLY A 1 249 ? 24.380 30.592 34.179 1.00 13.12 269 GLY A C 1
ATOM 1934 O O . GLY A 1 249 ? 25.358 30.387 33.462 1.00 13.08 269 GLY A O 1
ATOM 1935 N N . ALA A 1 250 ? 23.162 30.149 33.870 1.00 12.28 270 ALA A N 1
ATOM 1936 C CA . ALA A 1 250 ? 22.929 29.320 32.694 1.00 10.93 270 ALA A CA 1
ATOM 1937 C C . ALA A 1 250 ? 21.431 29.225 32.419 1.00 10.89 270 ALA A C 1
ATOM 1938 O O . ALA A 1 250 ? 20.613 29.553 33.288 1.00 10.72 270 ALA A O 1
ATOM 1940 N N . GLY A 1 251 ? 21.068 28.771 31.223 1.00 10.36 271 GLY A N 1
ATOM 1941 C CA . GLY A 1 251 ? 19.664 28.516 30.895 1.00 9.61 271 GLY A CA 1
ATOM 1942 C C . GLY A 1 251 ? 19.240 27.179 31.484 1.00 10.19 271 GLY A C 1
ATOM 1943 O O . GLY A 1 251 ? 20.068 26.280 31.677 1.00 9.08 271 GLY A O 1
ATOM 1944 N N . SER A 1 252 ? 17.950 27.060 31.783 1.00 9.51 272 SER A N 1
ATOM 1945 C CA . SER A 1 252 ? 17.390 25.825 32.310 1.00 9.46 272 SER A CA 1
ATOM 1946 C C . SER A 1 252 ? 16.152 25.466 31.472 1.00 9.42 272 SER A C 1
ATOM 1947 O O . SER A 1 252 ? 15.274 26.294 31.270 1.00 9.97 272 SER A O 1
ATOM 1950 N N . PHE A 1 253 ? 16.103 24.234 30.983 1.00 9.48 273 PHE A N 1
ATOM 1951 C CA . PHE A 1 253 ? 14.996 23.773 30.167 1.00 9.84 273 PHE A CA 1
ATOM 1952 C C . PHE A 1 253 ? 14.132 22.852 31.028 1.00 10.24 273 PHE A C 1
ATOM 1953 O O . PHE A 1 253 ? 14.639 22.205 31.954 1.00 10.03 273 PHE A O 1
ATOM 1961 N N . PHE A 1 254 ? 12.841 22.802 30.710 1.00 10.04 274 PHE A N 1
ATOM 1962 C CA . PHE A 1 254 ? 11.897 21.911 31.412 1.00 10.47 274 PHE A CA 1
ATOM 1963 C C . PHE A 1 254 ? 11.081 21.115 30.395 1.00 10.26 274 PHE A C 1
ATOM 1964 O O . PHE A 1 254 ? 10.324 21.684 29.592 1.00 11.24 274 PHE A O 1
ATOM 1972 N N . ASP A 1 255 ? 11.248 19.800 30.427 1.00 10.25 275 ASP A N 1
ATOM 1973 C CA . ASP A 1 255 ? 10.558 18.922 29.499 1.00 9.78 275 ASP A CA 1
ATOM 1974 C C . ASP A 1 255 ? 9.227 18.424 30.070 1.00 9.59 275 ASP A C 1
ATOM 1975 O O . ASP A 1 255 ? 9.121 18.118 31.259 1.00 10.11 275 ASP A O 1
ATOM 1980 N N . MET A 1 256 ? 8.215 18.387 29.207 1.00 9.63 276 MET A N 1
ATOM 1981 C CA . MET A 1 256 ? 6.820 18.187 29.618 1.00 9.60 276 MET A CA 1
ATOM 1982 C C . MET A 1 256 ? 6.181 17.066 28.818 1.00 9.12 276 MET A C 1
ATOM 1983 O O . MET A 1 256 ? 6.335 17.024 27.598 1.00 7.90 276 MET A O 1
ATOM 1988 N N . VAL A 1 257 ? 5.471 16.168 29.504 1.00 9.12 277 VAL A N 1
ATOM 1989 C CA . VAL A 1 257 ? 4.761 15.077 28.818 1.00 9.28 277 VAL A CA 1
ATOM 1990 C C . VAL A 1 257 ? 3.353 15.547 28.486 1.00 10.05 277 VAL A C 1
ATOM 1991 O O . VAL A 1 257 ? 2.657 16.084 29.355 1.00 10.00 277 VAL A O 1
ATOM 1995 N N . ALA A 1 258 ? 2.924 15.333 27.247 1.00 10.53 278 ALA A N 1
ATOM 1996 C CA . ALA A 1 258 ? 1.636 15.836 26.804 1.00 10.79 278 ALA A CA 1
ATOM 1997 C C . ALA A 1 258 ? 1.042 14.864 25.792 1.00 10.98 278 ALA A C 1
ATOM 1998 O O . ALA A 1 258 ? 1.725 13.960 25.314 1.00 10.73 278 ALA A O 1
ATOM 2000 N N . ILE A 1 259 ? -0.222 15.078 25.448 1.00 11.39 279 ILE A N 1
ATOM 2001 C CA . ILE A 1 259 ? -0.968 14.142 24.594 1.00 11.72 279 ILE A CA 1
ATOM 2002 C C . ILE A 1 259 ? -1.570 14.860 23.415 1.00 11.68 279 ILE A C 1
ATOM 2003 O O . ILE A 1 259 ? -2.456 15.672 23.600 1.00 11.86 279 ILE A O 1
ATOM 2008 N N . PRO A 1 260 ? -1.107 14.551 22.193 1.00 12.36 280 PRO A N 1
ATOM 2009 C CA . PRO A 1 260 ? -1.654 15.178 20.985 1.00 12.76 280 PRO A CA 1
ATOM 2010 C C . PRO A 1 260 ? -3.169 14.982 20.912 1.00 14.09 280 PRO A C 1
ATOM 2011 O O . PRO A 1 260 ? -3.673 13.932 21.322 1.00 13.12 280 PRO A O 1
ATOM 2015 N N . LYS A 1 261 ? -3.885 15.983 20.411 1.00 15.52 281 LYS A N 1
ATOM 2016 C CA . LYS A 1 261 ? -5.347 15.916 20.340 1.00 17.30 281 LYS A CA 1
ATOM 2017 C C . LYS A 1 261 ? -5.836 14.704 19.573 1.00 17.85 281 LYS A C 1
ATOM 2018 O O . LYS A 1 261 ? -6.884 14.159 19.884 1.00 17.99 281 LYS A O 1
ATOM 2024 N N . ASP A 1 262 ? -5.090 14.297 18.560 1.00 19.01 282 ASP A N 1
ATOM 2025 C CA . ASP A 1 262 ? -5.537 13.214 17.701 1.00 19.79 282 ASP A CA 1
ATOM 2026 C C . ASP A 1 262 ? -4.960 11.867 18.121 1.00 19.77 282 ASP A C 1
ATOM 2027 O O . ASP A 1 262 ? -4.899 10.947 17.314 1.00 19.67 282 ASP A O 1
ATOM 2032 N N . ALA A 1 263 ? -4.541 11.751 19.378 1.00 19.20 283 ALA A N 1
ATOM 2033 C CA . ALA A 1 263 ? -3.979 10.494 19.873 1.00 19.14 283 ALA A CA 1
ATOM 2034 C C . ALA A 1 263 ? -4.944 9.321 19.658 1.00 19.62 283 ALA A C 1
ATOM 2035 O O . ALA A 1 263 ? -6.107 9.385 20.047 1.00 18.75 283 ALA A O 1
ATOM 2037 N N . GLU A 1 264 ? -4.459 8.259 19.044 1.00 20.30 284 GLU A N 1
ATOM 2038 C CA . GLU A 1 264 ? -5.256 7.097 18.763 1.00 21.41 284 GLU A CA 1
ATOM 2039 C C . GLU A 1 264 ? -5.637 6.372 20.024 1.00 21.20 284 GLU A C 1
ATOM 2040 O O . GLU A 1 264 ? -6.617 5.711 20.050 1.00 20.55 284 GLU A O 1
ATOM 2046 N N . ASN A 1 265 ? -4.840 6.492 21.062 1.00 20.94 285 ASN A N 1
ATOM 2047 C CA . ASN A 1 265 ? -5.116 5.750 22.259 1.00 21.61 285 ASN A CA 1
ATOM 2048 C C . ASN A 1 265 ? -4.868 6.955 23.137 1.00 22.66 285 ASN A C 1
ATOM 2049 O O . ASN A 1 265 ? -3.849 7.576 22.982 1.00 25.48 285 ASN A O 1
ATOM 2054 N N . THR A 1 266 ? -5.727 7.256 24.065 1.00 22.19 286 THR A N 1
ATOM 2055 C CA . THR A 1 266 ? -5.651 8.424 24.963 1.00 20.88 286 THR A CA 1
ATOM 2056 C C . THR A 1 266 ? -5.714 7.715 26.299 1.00 20.83 286 THR A C 1
ATOM 2057 O O . THR A 1 266 ? -5.049 8.073 27.204 1.00 19.99 286 THR A O 1
ATOM 2061 N N . GLU A 1 267 ? -6.540 6.704 26.410 1.00 20.39 287 GLU A N 1
ATOM 2062 C CA . GLU A 1 267 ? -6.642 5.983 27.687 1.00 20.45 287 GLU A CA 1
ATOM 2063 C C . GLU A 1 267 ? -5.280 5.418 28.091 1.00 19.55 287 GLU A C 1
ATOM 2064 O O . GLU A 1 267 ? -4.860 5.556 29.238 1.00 20.60 287 GLU A O 1
ATOM 2070 N N . GLY A 1 268 ? -4.593 4.786 27.149 1.00 18.51 288 GLY A N 1
ATOM 2071 C CA . GLY A 1 268 ? -3.256 4.256 27.398 1.00 16.48 288 GLY A CA 1
ATOM 2072 C C . GLY A 1 268 ? -2.230 5.359 27.646 1.00 15.36 288 GLY A C 1
ATOM 2073 O O . GLY A 1 268 ? -1.316 5.192 28.457 1.00 14.27 288 GLY A O 1
ATOM 2074 N N . ALA A 1 269 ? -2.373 6.489 26.952 1.00 13.73 289 ALA A N 1
ATOM 2075 C CA . ALA A 1 269 ? -1.455 7.603 27.143 1.00 13.56 289 ALA A CA 1
ATOM 2076 C C . ALA A 1 269 ? -1.592 8.151 28.562 1.00 14.11 289 ALA A C 1
ATOM 2077 O O . ALA A 1 269 ? -0.601 8.533 29.206 1.00 14.13 289 ALA A O 1
ATOM 2079 N N . LEU A 1 270 ? -2.827 8.196 29.052 1.00 13.71 290 LEU A N 1
ATOM 2080 C CA . LEU A 1 270 ? -3.053 8.685 30.403 1.00 13.60 290 LEU A CA 1
ATOM 2081 C C . LEU A 1 270 ? -2.491 7.698 31.409 1.00 13.20 290 LEU A C 1
ATOM 2082 O O . LEU A 1 270 ? -1.939 8.114 32.429 1.00 13.23 290 LEU A O 1
ATOM 2087 N N . ALA A 1 271 ? -2.611 6.404 31.113 1.00 12.34 291 ALA A N 1
ATOM 2088 C CA . ALA A 1 271 ? -2.023 5.365 31.968 1.00 12.76 291 ALA A CA 1
ATOM 2089 C C . ALA A 1 271 ? -0.500 5.543 32.069 1.00 12.39 291 ALA A C 1
ATOM 2090 O O . ALA A 1 271 ? 0.081 5.415 33.149 1.00 11.29 291 ALA A O 1
ATOM 2092 N N . PHE A 1 272 ? 0.130 5.828 30.929 1.00 12.47 292 PHE A N 1
ATOM 2093 C CA . PHE A 1 272 ? 1.591 6.005 30.847 1.00 12.33 292 PHE A CA 1
ATOM 2094 C C . PHE A 1 272 ? 2.004 7.226 31.659 1.00 11.96 292 PHE A C 1
ATOM 2095 O O . PHE A 1 272 ? 2.986 7.190 32.375 1.00 12.08 292 PHE A O 1
ATOM 2103 N N . VAL A 1 273 ? 1.255 8.314 31.517 1.00 11.77 293 VAL A N 1
ATOM 2104 C CA . VAL A 1 273 ? 1.566 9.548 32.228 1.00 11.43 293 VAL A CA 1
ATOM 2105 C C . VAL A 1 273 ? 1.435 9.308 33.729 1.00 11.28 293 VAL A C 1
ATOM 2106 O O . VAL A 1 273 ? 2.214 9.837 34.525 1.00 10.16 293 VAL A O 1
ATOM 2110 N N . ASN A 1 274 ? 0.435 8.513 34.119 1.00 11.21 294 ASN A N 1
ATOM 2111 C CA . ASN A 1 274 ? 0.238 8.187 35.539 1.00 11.03 294 ASN A CA 1
ATOM 2112 C C . ASN A 1 274 ? 1.362 7.296 36.060 1.00 11.17 294 ASN A C 1
ATOM 2113 O O . ASN A 1 274 ? 1.839 7.466 37.184 1.00 11.08 294 ASN A O 1
ATOM 2118 N N . PHE A 1 275 ? 1.781 6.349 35.229 1.00 11.47 295 PHE A N 1
ATOM 2119 C CA . PHE A 1 275 ? 2.837 5.420 35.592 1.00 11.73 295 PHE A CA 1
ATOM 2120 C C . PHE A 1 275 ? 4.144 6.161 35.813 1.00 11.98 295 PHE A C 1
ATOM 2121 O O . PHE A 1 275 ? 4.949 5.769 36.669 1.00 11.06 295 PHE A O 1
ATOM 2129 N N . LEU A 1 276 ? 4.369 7.212 35.020 1.00 11.33 296 LEU A N 1
ATOM 2130 C CA . LEU A 1 276 ? 5.580 8.025 35.185 1.00 11.68 296 LEU A CA 1
ATOM 2131 C C . LEU A 1 276 ? 5.592 8.829 36.480 1.00 11.54 296 LEU A C 1
ATOM 2132 O O . LEU A 1 276 ? 6.654 9.290 36.902 1.00 11.77 296 LEU A O 1
ATOM 2137 N N . MET A 1 277 ? 4.433 9.045 37.093 1.00 11.85 297 MET A N 1
ATOM 2138 C CA . MET A 1 277 ? 4.398 9.763 38.374 1.00 12.07 297 MET A CA 1
ATOM 2139 C C . MET A 1 277 ? 4.515 8.868 39.630 1.00 12.43 297 MET A C 1
ATOM 2140 O O . MET A 1 277 ? 4.473 9.355 40.754 1.00 12.33 297 MET A O 1
ATOM 2145 N N . LYS A 1 278 ? 4.690 7.573 39.425 1.00 12.54 298 LYS A N 1
ATOM 2146 C CA . LYS A 1 278 ? 5.062 6.687 40.528 1.00 13.87 298 LYS A CA 1
ATOM 2147 C C . LYS A 1 278 ? 6.461 7.053 41.019 1.00 13.62 298 LYS A C 1
ATOM 2148 O O . LYS A 1 278 ? 7.387 7.144 40.220 1.00 13.40 298 LYS A O 1
ATOM 2154 N N . PRO A 1 279 ? 6.623 7.255 42.336 1.00 14.37 299 PRO A N 1
ATOM 2155 C CA . PRO A 1 279 ? 7.899 7.728 42.901 1.00 14.16 299 PRO A CA 1
ATOM 2156 C C . PRO A 1 279 ? 9.119 6.913 42.469 1.00 13.98 299 PRO A C 1
ATOM 2157 O O . PRO A 1 279 ? 10.129 7.476 42.038 1.00 13.13 299 PRO A O 1
ATOM 2161 N N . GLU A 1 280 ? 9.033 5.592 42.577 1.00 14.00 300 GLU A N 1
ATOM 2162 C CA . GLU A 1 280 ? 10.202 4.777 42.299 1.00 13.87 300 GLU A CA 1
ATOM 2163 C C . GLU A 1 280 ? 10.503 4.729 40.801 1.00 13.22 300 GLU A C 1
ATOM 2164 O O . GLU A 1 280 ? 11.657 4.584 40.402 1.00 13.02 300 GLU A O 1
ATOM 2170 N N . ILE A 1 281 ? 9.469 4.884 39.973 1.00 12.87 301 ILE A N 1
ATOM 2171 C CA . ILE A 1 281 ? 9.660 4.855 38.529 1.00 12.08 301 ILE A CA 1
ATOM 2172 C C . ILE A 1 281 ? 10.420 6.110 38.114 1.00 11.91 301 ILE A C 1
ATOM 2173 O O . ILE A 1 281 ? 11.434 6.026 37.424 1.00 11.85 301 ILE A O 1
ATOM 2178 N N . MET A 1 282 ? 9.938 7.271 38.549 1.00 11.71 302 MET A N 1
ATOM 2179 C CA . MET A 1 282 ? 10.585 8.526 38.193 1.00 12.08 302 MET A CA 1
ATOM 2180 C C . MET A 1 282 ? 12.015 8.598 38.772 1.00 12.02 302 MET A C 1
ATOM 2181 O O . MET A 1 282 ? 12.924 9.057 38.100 1.00 11.74 302 MET A O 1
ATOM 2186 N N . ALA A 1 283 ? 12.218 8.126 40.007 1.00 11.07 303 ALA A N 1
ATOM 2187 C CA . ALA A 1 283 ? 13.541 8.198 40.621 1.00 11.15 303 ALA A CA 1
ATOM 2188 C C . ALA A 1 283 ? 14.541 7.304 39.890 1.00 11.01 303 ALA A C 1
ATOM 2189 O O . ALA A 1 283 ? 15.704 7.668 39.704 1.00 11.42 303 ALA A O 1
ATOM 2191 N N . GLU A 1 284 ? 14.089 6.138 39.456 1.00 11.23 304 GLU A N 1
ATOM 2192 C CA . GLU A 1 284 ? 14.964 5.220 38.733 1.00 11.83 304 GLU A CA 1
ATOM 2193 C C . GLU A 1 284 ? 15.455 5.882 37.448 1.00 11.14 304 GLU A C 1
ATOM 2194 O O . GLU A 1 284 ? 16.623 5.774 37.077 1.00 10.78 304 GLU A O 1
ATOM 2200 N N . ILE A 1 285 ? 14.548 6.576 36.776 1.00 10.31 305 ILE A N 1
ATOM 2201 C CA . ILE A 1 285 ? 14.911 7.308 35.568 1.00 9.99 305 ILE A CA 1
ATOM 2202 C C . ILE A 1 285 ? 15.981 8.337 35.886 1.00 9.41 305 ILE A C 1
ATOM 2203 O O . ILE A 1 285 ? 17.002 8.378 35.232 1.00 9.07 305 ILE A O 1
ATOM 2208 N N . THR A 1 286 ? 15.765 9.149 36.918 1.00 9.75 306 THR A N 1
ATOM 2209 C CA . THR A 1 286 ? 16.738 10.189 37.269 1.00 9.38 306 THR A CA 1
ATOM 2210 C C . THR A 1 286 ? 18.118 9.603 37.593 1.00 11.22 306 THR A C 1
ATOM 2211 O O . THR A 1 286 ? 19.162 10.169 37.209 1.00 10.71 306 THR A O 1
ATOM 2215 N N . ASP A 1 287 ? 18.126 8.455 38.269 1.00 11.41 307 ASP A N 1
ATOM 2216 C CA . ASP A 1 287 ? 19.373 7.759 38.590 1.00 12.51 307 ASP A CA 1
ATOM 2217 C C . ASP A 1 287 ? 20.162 7.431 37.322 1.00 12.33 307 ASP A C 1
ATOM 2218 O O . ASP A 1 287 ? 21.370 7.621 37.264 1.00 12.97 307 ASP A O 1
ATOM 2223 N N . VAL A 1 288 ? 19.473 6.941 36.303 1.00 12.32 308 VAL A N 1
ATOM 2224 C CA . VAL A 1 288 ? 20.128 6.564 35.055 1.00 12.07 308 VAL A CA 1
ATOM 2225 C C . VAL A 1 288 ? 20.530 7.788 34.207 1.00 11.41 308 VAL A C 1
ATOM 2226 O O . VAL A 1 288 ? 21.676 7.903 33.780 1.00 10.03 308 VAL A O 1
ATOM 2230 N N . VAL A 1 289 ? 19.599 8.705 33.957 1.00 10.52 309 VAL A N 1
ATOM 2231 C CA . VAL A 1 289 ? 19.896 9.759 32.989 1.00 10.42 309 VAL A CA 1
ATOM 2232 C C . VAL A 1 289 ? 20.405 11.066 33.626 1.00 10.42 309 VAL A C 1
ATOM 2233 O O . VAL A 1 289 ? 20.851 11.966 32.903 1.00 10.01 309 VAL A O 1
ATOM 2237 N N . GLN A 1 290 ? 20.300 11.165 34.954 1.00 8.95 310 GLN A N 1
ATOM 2238 C CA . GLN A 1 290 ? 20.986 12.202 35.740 1.00 9.14 310 GLN A CA 1
ATOM 2239 C C . GLN A 1 290 ? 20.547 13.645 35.435 1.00 8.84 310 GLN A C 1
ATOM 2240 O O . GLN A 1 290 ? 21.347 14.581 35.456 1.00 8.55 310 GLN A O 1
ATOM 2246 N N . PHE A 1 291 ? 19.252 13.783 35.170 1.00 8.79 311 PHE A N 1
ATOM 2247 C CA . PHE A 1 291 ? 18.517 15.031 35.170 1.00 8.28 311 PHE A CA 1
ATOM 2248 C C . PHE A 1 291 ? 17.541 14.977 36.369 1.00 8.15 311 PHE A C 1
ATOM 2249 O O . PHE A 1 291 ? 16.919 13.937 36.607 1.00 6.66 311 PHE A O 1
ATOM 2257 N N . PRO A 1 292 ? 17.359 16.103 37.099 1.00 7.83 312 PRO A N 1
ATOM 2258 C CA . PRO A 1 292 ? 16.330 16.073 38.149 1.00 8.52 312 PRO A CA 1
ATOM 2259 C C . PRO A 1 292 ? 14.923 15.953 37.556 1.00 9.42 312 PRO A C 1
ATOM 2260 O O . PRO A 1 292 ? 14.693 16.337 36.398 1.00 9.03 312 PRO A O 1
ATOM 2264 N N . ASN A 1 293 ? 13.977 15.430 38.344 1.00 9.73 313 ASN A N 1
ATOM 2265 C CA . ASN A 1 293 ? 12.619 15.260 37.836 1.00 9.19 313 ASN A CA 1
ATOM 2266 C C . ASN A 1 293 ? 11.655 16.250 38.494 1.00 9.38 313 ASN A C 1
ATOM 2267 O O . ASN A 1 293 ? 12.075 17.076 39.303 1.00 9.11 313 ASN A O 1
ATOM 2272 N N . GLY A 1 294 ? 10.366 16.176 38.151 1.00 9.43 314 GLY A N 1
ATOM 2273 C CA . GLY A 1 294 ? 9.380 17.142 38.677 1.00 9.89 314 GLY A CA 1
ATOM 2274 C C . GLY A 1 294 ? 8.529 16.552 39.792 1.00 10.48 314 GLY A C 1
ATOM 2275 O O . GLY A 1 294 ? 7.474 17.077 40.132 1.00 11.63 314 GLY A O 1
ATOM 2276 N N . ASN A 1 295 ? 9.026 15.479 40.388 1.00 10.83 315 ASN A N 1
ATOM 2277 C CA . ASN A 1 295 ? 8.276 14.634 41.309 1.00 10.63 315 ASN A CA 1
ATOM 2278 C C . ASN A 1 295 ? 8.837 14.738 42.739 1.00 10.63 315 ASN A C 1
ATOM 2279 O O . ASN A 1 295 ? 9.883 14.175 43.040 1.00 10.81 315 ASN A O 1
ATOM 2284 N N . ALA A 1 296 ? 8.153 15.482 43.609 1.00 11.00 316 ALA A N 1
ATOM 2285 C CA . ALA A 1 296 ? 8.571 15.594 45.028 1.00 11.81 316 ALA A CA 1
ATOM 2286 C C . ALA A 1 296 ? 8.601 14.240 45.749 1.00 12.13 316 ALA A C 1
ATOM 2287 O O . ALA A 1 296 ? 9.477 13.998 46.584 1.00 11.45 316 ALA A O 1
ATOM 2289 N N . ALA A 1 297 ? 7.667 13.351 45.425 1.00 12.38 317 ALA A N 1
ATOM 2290 C CA . ALA A 1 297 ? 7.650 12.050 46.092 1.00 12.78 317 ALA A CA 1
ATOM 2291 C C . ALA A 1 297 ? 8.834 11.183 45.659 1.00 12.92 317 ALA A C 1
ATOM 2292 O O . ALA A 1 297 ? 9.234 10.255 46.363 1.00 12.58 317 ALA A O 1
ATOM 2294 N N . ALA A 1 298 ? 9.399 11.485 44.499 1.00 12.81 318 ALA A N 1
ATOM 2295 C CA . ALA A 1 298 ? 10.493 10.660 43.962 1.00 12.95 318 ALA A CA 1
ATOM 2296 C C . ALA A 1 298 ? 11.865 11.016 44.539 1.00 12.66 318 ALA A C 1
ATOM 2297 O O . ALA A 1 298 ? 12.757 10.179 44.598 1.00 13.83 318 ALA A O 1
ATOM 2299 N N . THR A 1 299 ? 12.039 12.266 44.945 1.00 12.59 319 THR A N 1
ATOM 2300 C CA . THR A 1 299 ? 13.356 12.732 45.377 1.00 12.16 319 THR A CA 1
ATOM 2301 C C . THR A 1 299 ? 14.014 11.813 46.413 1.00 11.74 319 THR A C 1
ATOM 2302 O O . THR A 1 299 ? 15.172 11.421 46.258 1.00 11.60 319 THR A O 1
ATOM 2306 N N . PRO A 1 300 ? 13.276 11.450 47.472 1.00 12.68 320 PRO A N 1
ATOM 2307 C CA . PRO A 1 300 ? 13.883 10.578 48.474 1.00 12.67 320 PRO A CA 1
ATOM 2308 C C . PRO A 1 300 ? 14.363 9.237 47.941 1.00 13.21 320 PRO A C 1
ATOM 2309 O O . PRO A 1 300 ? 15.217 8.598 48.587 1.00 13.99 320 PRO A O 1
ATOM 2313 N N . LEU A 1 301 ? 13.818 8.793 46.802 1.00 13.06 321 LEU A N 1
ATOM 2314 C CA . LEU A 1 301 ? 14.160 7.491 46.246 1.00 12.90 321 LEU A CA 1
ATOM 2315 C C . LEU A 1 301 ? 15.286 7.565 45.200 1.00 13.04 321 LEU A C 1
ATOM 2316 O O . LEU A 1 301 ? 15.652 6.556 44.585 1.00 13.29 321 LEU A O 1
ATOM 2321 N N . VAL A 1 302 ? 15.811 8.767 44.986 1.00 12.73 322 VAL A N 1
ATOM 2322 C CA . VAL A 1 302 ? 16.962 8.967 44.106 1.00 13.31 322 VAL A CA 1
ATOM 2323 C C . VAL A 1 302 ? 18.262 8.676 44.877 1.00 13.88 322 VAL A C 1
ATOM 2324 O O . VAL A 1 302 ? 18.381 9.055 46.051 1.00 14.22 322 VAL A O 1
ATOM 2328 N N . SER A 1 303 ? 19.203 7.980 44.240 1.00 14.75 323 SER A N 1
ATOM 2329 C CA . SER A 1 303 ? 20.541 7.707 44.834 1.00 16.02 323 SER A CA 1
ATOM 2330 C C . SER A 1 303 ? 21.138 8.979 45.390 1.00 16.11 323 SER A C 1
ATOM 2331 O O . SER A 1 303 ? 21.060 10.013 44.743 1.00 16.24 323 SER A O 1
ATOM 2334 N N . GLU A 1 304 ? 21.784 8.896 46.551 1.00 16.10 324 GLU A N 1
ATOM 2335 C CA . GLU A 1 304 ? 22.301 10.099 47.184 1.00 16.40 324 GLU A CA 1
ATOM 2336 C C . GLU A 1 304 ? 23.433 10.781 46.415 1.00 15.82 324 GLU A C 1
ATOM 2337 O O . GLU A 1 304 ? 23.530 11.994 46.465 1.00 16.01 324 GLU A O 1
ATOM 2343 N N . ALA A 1 305 ? 24.254 10.033 45.679 1.00 15.43 325 ALA A N 1
ATOM 2344 C CA . ALA A 1 305 ? 25.303 10.674 44.888 1.00 15.39 325 ALA A CA 1
ATOM 2345 C C . ALA A 1 305 ? 24.689 11.511 43.761 1.00 15.36 325 ALA A C 1
ATOM 2346 O O . ALA A 1 305 ? 25.296 12.464 43.286 1.00 15.84 325 ALA A O 1
ATOM 2348 N N . ILE A 1 306 ? 23.482 11.163 43.330 1.00 14.97 326 ILE A N 1
ATOM 2349 C CA . ILE A 1 306 ? 22.810 11.961 42.301 1.00 14.71 326 ILE A CA 1
ATOM 2350 C C . ILE A 1 306 ? 22.034 13.136 42.905 1.00 14.68 326 ILE A C 1
ATOM 2351 O O . ILE A 1 306 ? 22.163 14.299 42.463 1.00 14.10 326 ILE A O 1
ATOM 2356 N N . ARG A 1 307 ? 21.233 12.833 43.919 1.00 14.08 327 ARG A N 1
ATOM 2357 C CA . ARG A 1 307 ? 20.414 13.838 44.552 1.00 15.63 327 ARG A CA 1
ATOM 2358 C C . ARG A 1 307 ? 21.284 14.935 45.162 1.00 15.20 327 ARG A C 1
ATOM 2359 O O . ARG A 1 307 ? 20.902 16.104 45.193 1.00 15.49 327 ARG A O 1
ATOM 2367 N N . ASN A 1 308 ? 22.462 14.559 45.637 1.00 14.85 328 ASN A N 1
ATOM 2368 C CA . ASN A 1 308 ? 23.306 15.511 46.358 1.00 15.77 328 ASN A CA 1
ATOM 2369 C C . ASN A 1 308 ? 24.284 16.257 45.439 1.00 15.65 328 ASN A C 1
ATOM 2370 O O . ASN A 1 308 ? 25.052 17.088 45.895 1.00 16.13 328 ASN A O 1
ATOM 2375 N N . ASP A 1 309 ? 24.227 15.981 44.138 1.00 15.49 329 ASP A N 1
ATOM 2376 C CA . ASP A 1 309 ? 25.167 16.580 43.188 1.00 15.45 329 ASP A CA 1
ATOM 2377 C C . ASP A 1 309 ? 24.690 17.961 42.714 1.00 15.82 329 ASP A C 1
ATOM 2378 O O . ASP A 1 309 ? 23.605 18.083 42.153 1.00 14.63 329 ASP A O 1
ATOM 2383 N N . PRO A 1 310 ? 25.496 19.017 42.960 1.00 16.14 330 PRO A N 1
ATOM 2384 C CA . PRO A 1 310 ? 25.039 20.370 42.618 1.00 15.76 330 PRO A CA 1
ATOM 2385 C C . PRO A 1 310 ? 24.849 20.608 41.112 1.00 15.47 330 PRO A C 1
ATOM 2386 O O . PRO A 1 310 ? 24.230 21.592 40.730 1.00 15.19 330 PRO A O 1
ATOM 2390 N N . GLY A 1 311 ? 25.384 19.727 40.266 1.00 15.28 331 GLY A N 1
ATOM 2391 C CA . GLY A 1 311 ? 25.171 19.852 38.817 1.00 14.45 331 GLY A CA 1
ATOM 2392 C C . GLY A 1 311 ? 23.870 19.196 38.375 1.00 14.33 331 GLY A C 1
ATOM 2393 O O . GLY A 1 311 ? 23.500 19.249 37.186 1.00 14.68 331 GLY A O 1
ATOM 2394 N N . ILE A 1 312 ? 23.185 18.551 39.321 1.00 12.93 332 ILE A N 1
ATOM 2395 C CA . ILE A 1 312 ? 21.907 17.881 39.026 1.00 12.32 332 ILE A CA 1
ATOM 2396 C C . ILE A 1 312 ? 20.755 18.519 39.815 1.00 12.67 332 ILE A C 1
ATOM 2397 O O . ILE A 1 312 ? 19.803 19.035 39.229 1.00 13.35 332 ILE A O 1
ATOM 2402 N N . TYR A 1 313 ? 20.848 18.491 41.145 1.00 12.94 333 TYR A N 1
ATOM 2403 C CA . TYR A 1 313 ? 19.919 19.212 42.014 1.00 12.79 333 TYR A CA 1
ATOM 2404 C C . TYR A 1 313 ? 20.611 20.436 42.621 1.00 13.76 333 TYR A C 1
ATOM 2405 O O . TYR A 1 313 ? 21.235 20.328 43.678 1.00 13.13 333 TYR A O 1
ATOM 2414 N N . PRO A 1 314 ? 20.538 21.594 41.938 1.00 14.83 334 PRO A N 1
ATOM 2415 C CA . PRO A 1 314 ? 21.295 22.782 42.385 1.00 15.59 334 PRO A CA 1
ATOM 2416 C C . PRO A 1 314 ? 20.776 23.440 43.675 1.00 17.11 334 PRO A C 1
ATOM 2417 O O . PRO A 1 314 ? 19.587 23.375 43.987 1.00 17.30 334 PRO A O 1
ATOM 2421 N N . SER A 1 315 ? 21.676 24.078 44.410 1.00 18.47 335 SER A N 1
ATOM 2422 C CA . SER A 1 315 ? 21.304 24.808 45.618 1.00 20.13 335 SER A CA 1
ATOM 2423 C C . SER A 1 315 ? 20.407 25.990 45.256 1.00 20.96 335 SER A C 1
ATOM 2424 O O . SER A 1 315 ? 20.334 26.389 44.088 1.00 20.42 335 SER A O 1
ATOM 2427 N N . GLU A 1 316 ? 19.728 26.547 46.261 1.00 21.72 336 GLU A N 1
ATOM 2428 C CA . GLU A 1 316 ? 18.905 27.750 46.095 1.00 22.71 336 GLU A CA 1
ATOM 2429 C C . GLU A 1 316 ? 19.689 28.914 45.486 1.00 21.97 336 GLU A C 1
ATOM 2430 O O . GLU A 1 316 ? 19.173 29.632 44.632 1.00 21.45 336 GLU A O 1
ATOM 2436 N N . GLU A 1 317 ? 20.930 29.108 45.925 1.00 21.68 337 GLU A N 1
ATOM 2437 C CA . GLU A 1 317 ? 21.744 30.207 45.392 1.00 21.83 337 GLU A CA 1
ATOM 2438 C C . GLU A 1 317 ? 22.032 30.045 43.888 1.00 20.60 337 GLU A C 1
ATOM 2439 O O . GLU A 1 317 ? 21.989 31.013 43.124 1.00 20.23 337 GLU A O 1
ATOM 2445 N N . VAL A 1 318 ? 22.341 28.826 43.453 1.00 19.52 338 VAL A N 1
ATOM 2446 C CA . VAL A 1 318 ? 22.559 28.617 42.030 1.00 18.27 338 VAL A CA 1
ATOM 2447 C C . VAL A 1 318 ? 21.243 28.778 41.266 1.00 17.80 338 VAL A C 1
ATOM 2448 O O . VAL A 1 318 ? 21.198 29.426 40.223 1.00 17.43 338 VAL A O 1
ATOM 2452 N N . MET A 1 319 ? 20.166 28.213 41.802 1.00 17.83 339 MET A N 1
ATOM 2453 C CA . MET A 1 319 ? 18.847 28.361 41.178 1.00 17.75 339 MET A CA 1
ATOM 2454 C C . MET A 1 319 ? 18.553 29.819 40.802 1.00 17.11 339 MET A C 1
ATOM 2455 O O . MET A 1 319 ? 17.973 30.097 39.756 1.00 15.56 339 MET A O 1
ATOM 2460 N N . LYS A 1 320 ? 18.928 30.755 41.670 1.00 17.42 340 LYS A N 1
ATOM 2461 C CA . LYS A 1 320 ? 18.640 32.173 41.411 1.00 17.95 340 LYS A CA 1
ATOM 2462 C C . LYS A 1 320 ? 19.372 32.694 40.198 1.00 17.50 340 LYS A C 1
ATOM 2463 O O . LYS A 1 320 ? 18.999 33.720 39.639 1.00 18.10 340 LYS A O 1
ATOM 2469 N N . LYS A 1 321 ? 20.419 31.996 39.783 1.00 16.81 341 LYS A N 1
ATOM 2470 C CA . LYS A 1 321 ? 21.204 32.461 38.651 1.00 16.83 341 LYS A CA 1
ATOM 2471 C C . LYS A 1 321 ? 20.778 31.764 37.369 1.00 15.50 341 LYS A C 1
ATOM 2472 O O . LYS A 1 321 ? 21.371 31.979 36.323 1.00 14.41 341 LYS A O 1
ATOM 2478 N N . LEU A 1 322 ? 19.750 30.926 37.448 1.00 14.52 342 LEU A N 1
ATOM 2479 C CA . LEU A 1 322 ? 19.288 30.231 36.250 1.00 13.92 342 LEU A CA 1
ATOM 2480 C C . LEU A 1 322 ? 18.157 31.018 35.588 1.00 13.88 342 LEU A C 1
ATOM 2481 O O . LEU A 1 322 ? 17.347 31.651 36.259 1.00 14.63 342 LEU A O 1
ATOM 2486 N N . TYR A 1 323 ? 18.102 30.981 34.267 1.00 12.97 343 TYR A N 1
ATOM 2487 C CA . TYR A 1 323 ? 16.984 31.571 33.550 1.00 12.11 343 TYR A CA 1
ATOM 2488 C C . TYR A 1 323 ? 16.274 30.489 32.745 1.00 11.49 343 TYR A C 1
ATOM 2489 O O . TYR A 1 323 ? 16.853 29.452 32.413 1.00 11.54 343 TYR A O 1
ATOM 2498 N N . THR A 1 324 ? 15.020 30.746 32.424 1.00 10.96 344 THR A N 1
ATOM 2499 C CA . THR A 1 324 ? 14.241 29.843 31.591 1.00 11.10 344 THR A CA 1
ATOM 2500 C C . THR A 1 324 ? 14.244 30.298 30.134 1.00 11.19 344 THR A C 1
ATOM 2501 O O . THR A 1 324 ? 14.629 31.421 29.816 1.00 10.43 344 THR A O 1
ATOM 2505 N N . PHE A 1 325 ? 13.825 29.407 29.245 1.00 10.61 345 PHE A N 1
ATOM 2506 C CA . PHE A 1 325 ? 13.669 29.772 27.861 1.00 10.76 345 PHE A CA 1
ATOM 2507 C C . PHE A 1 325 ? 12.222 30.201 27.562 1.00 11.39 345 PHE A C 1
ATOM 2508 O O . PHE A 1 325 ? 11.256 29.526 27.968 1.00 10.75 345 PHE A O 1
ATOM 2516 N N . PRO A 1 326 ? 12.058 31.339 26.867 1.00 11.49 346 PRO A N 1
ATOM 2517 C CA . PRO A 1 326 ? 10.708 31.881 26.765 1.00 11.83 346 PRO A CA 1
ATOM 2518 C C . PRO A 1 326 ? 9.843 31.274 25.644 1.00 11.61 346 PRO A C 1
ATOM 2519 O O . PRO A 1 326 ? 10.342 30.624 24.722 1.00 12.29 346 PRO A O 1
ATOM 2523 N N . ASP A 1 327 ? 8.543 31.488 25.765 1.00 11.71 347 ASP A N 1
ATOM 2524 C CA . ASP A 1 327 ? 7.583 31.327 24.671 1.00 11.86 347 ASP A CA 1
ATOM 2525 C C . ASP A 1 327 ? 7.897 32.423 23.653 1.00 11.59 347 ASP A C 1
ATOM 2526 O O . ASP A 1 327 ? 7.586 33.601 23.889 1.00 11.00 347 ASP A O 1
ATOM 2531 N N . LEU A 1 328 ? 8.491 32.031 22.521 1.00 11.20 348 LEU A N 1
ATOM 2532 C CA . LEU A 1 328 ? 9.046 32.991 21.559 1.00 11.63 348 LEU A CA 1
ATOM 2533 C C . LEU A 1 328 ? 8.041 33.601 20.594 1.00 11.64 348 LEU A C 1
ATOM 2534 O O . LEU A 1 328 ? 7.246 32.889 19.979 1.00 11.42 348 LEU A O 1
ATOM 2539 N N . PRO A 1 329 ? 8.085 34.930 20.445 1.00 12.83 349 PRO A N 1
ATOM 2540 C CA . PRO A 1 329 ? 7.374 35.544 19.333 1.00 12.73 349 PRO A CA 1
ATOM 2541 C C . PRO A 1 329 ? 7.943 34.993 18.028 1.00 13.20 349 PRO A C 1
ATOM 2542 O O . PRO A 1 329 ? 9.143 34.719 17.952 1.00 12.70 349 PRO A O 1
ATOM 2546 N N . ALA A 1 330 ? 7.085 34.802 17.015 1.00 13.39 350 ALA A N 1
ATOM 2547 C CA . ALA A 1 330 ? 7.505 34.248 15.720 1.00 13.87 350 ALA A CA 1
ATOM 2548 C C . ALA A 1 330 ? 8.641 35.026 15.072 1.00 14.17 350 ALA A C 1
ATOM 2549 O O . ALA A 1 330 ? 9.541 34.436 14.462 1.00 13.61 350 ALA A O 1
ATOM 2551 N N . LYS A 1 331 ? 8.596 36.350 15.162 1.00 14.04 351 LYS A N 1
ATOM 2552 C CA . LYS A 1 331 ? 9.655 37.141 14.535 1.00 15.07 351 LYS A CA 1
ATOM 2553 C C . LYS A 1 331 ? 11.020 36.852 15.159 1.00 14.63 351 LYS A C 1
ATOM 2554 O O . LYS A 1 331 ? 12.041 36.907 14.466 1.00 14.08 351 LYS A O 1
ATOM 2560 N N . THR A 1 332 ? 11.041 36.584 16.467 1.00 14.20 352 THR A N 1
ATOM 2561 C CA . THR A 1 332 ? 12.297 36.261 17.150 1.00 14.47 352 THR A CA 1
ATOM 2562 C C . THR A 1 332 ? 12.793 34.880 16.741 1.00 14.69 352 THR A C 1
ATOM 2563 O O . THR A 1 332 ? 13.973 34.697 16.416 1.00 15.27 352 THR A O 1
ATOM 2567 N N . GLN A 1 333 ? 11.883 33.905 16.747 1.00 14.70 353 GLN A N 1
ATOM 2568 C CA . GLN A 1 333 ? 12.188 32.559 16.278 1.00 14.99 353 GLN A CA 1
ATOM 2569 C C . GLN A 1 333 ? 12.771 32.602 14.877 1.00 14.53 353 GLN A C 1
ATOM 2570 O O . GLN A 1 333 ? 13.762 31.923 14.593 1.00 14.00 353 GLN A O 1
ATOM 2576 N N . ARG A 1 334 ? 12.162 33.404 14.006 1.00 14.98 354 ARG A N 1
ATOM 2577 C CA . ARG A 1 334 ? 12.580 33.482 12.594 1.00 16.20 354 ARG A CA 1
ATOM 2578 C C . ARG A 1 334 ? 13.971 34.094 12.509 1.00 15.58 354 ARG A C 1
ATOM 2579 O O . ARG A 1 334 ? 14.834 33.617 11.775 1.00 16.04 354 ARG A O 1
ATOM 2587 N N . ALA A 1 335 ? 14.193 35.154 13.264 1.00 14.88 355 ALA A N 1
ATOM 2588 C CA . ALA A 1 335 ? 15.524 35.762 13.311 1.00 14.94 355 ALA A CA 1
ATOM 2589 C C . ALA A 1 335 ? 16.577 34.773 13.834 1.00 14.26 355 ALA A C 1
ATOM 2590 O O . ALA A 1 335 ? 17.670 34.658 13.268 1.00 14.76 355 ALA A O 1
ATOM 2592 N N . MET A 1 336 ? 16.236 34.035 14.888 1.00 13.96 356 MET A N 1
ATOM 2593 C CA . MET A 1 336 ? 17.157 33.034 15.448 1.00 13.10 356 MET A CA 1
ATOM 2594 C C . MET A 1 336 ? 17.467 31.927 14.463 1.00 12.55 356 MET A C 1
ATOM 2595 O O . MET A 1 336 ? 18.579 31.437 14.413 1.00 12.62 356 MET A O 1
ATOM 2600 N N . THR A 1 337 ? 16.466 31.495 13.711 1.00 12.56 357 THR A N 1
ATOM 2601 C CA . THR A 1 337 ? 16.658 30.438 12.737 1.00 12.11 357 THR A CA 1
ATOM 2602 C C . THR A 1 337 ? 17.599 30.926 11.651 1.00 13.20 357 THR A C 1
ATOM 2603 O O . THR A 1 337 ? 18.515 30.220 11.229 1.00 12.90 357 THR A O 1
ATOM 2607 N N . ARG A 1 338 ? 17.356 32.139 11.180 1.00 13.89 358 ARG A N 1
ATOM 2608 C CA . ARG A 1 338 ? 18.184 32.685 10.120 1.00 15.05 358 ARG A CA 1
ATOM 2609 C C . ARG A 1 338 ? 19.643 32.816 10.575 1.00 14.54 358 ARG A C 1
ATOM 2610 O O . ARG A 1 338 ? 20.567 32.419 9.870 1.00 14.08 358 ARG A O 1
ATOM 2618 N N . SER A 1 339 ? 19.853 33.345 11.774 1.00 14.90 359 SER A N 1
ATOM 2619 C CA . SER A 1 339 ? 21.201 33.420 12.337 1.00 14.60 359 SER A CA 1
ATOM 2620 C C . SER A 1 339 ? 21.833 32.047 12.467 1.00 14.33 359 SER A C 1
ATOM 2621 O O . SER A 1 339 ? 23.022 31.882 12.237 1.00 13.69 359 SER A O 1
ATOM 2624 N N . TRP A 1 340 ? 21.038 31.055 12.851 1.00 14.01 360 TRP A N 1
ATOM 2625 C CA . TRP A 1 340 ? 21.589 29.737 13.128 1.00 13.74 360 TRP A CA 1
ATOM 2626 C C . TRP A 1 340 ? 22.075 29.043 11.846 1.00 14.45 360 TRP A C 1
ATOM 2627 O O . TRP A 1 340 ? 23.117 28.360 11.835 1.00 14.27 360 TRP A O 1
ATOM 2638 N N . THR A 1 341 ? 21.311 29.201 10.772 1.00 15.22 361 THR A N 1
ATOM 2639 C CA . THR A 1 341 ? 21.710 28.689 9.461 1.00 16.32 361 THR A CA 1
ATOM 2640 C C . THR A 1 341 ? 23.047 29.308 9.055 1.00 16.53 361 THR A C 1
ATOM 2641 O O . THR A 1 341 ? 23.960 28.617 8.607 1.00 16.53 361 THR A O 1
ATOM 2645 N N . LYS A 1 342 ? 23.154 30.618 9.211 1.00 17.44 362 LYS A N 1
ATOM 2646 C CA . LYS A 1 342 ? 24.382 31.336 8.865 1.00 18.71 362 LYS A CA 1
ATOM 2647 C C . LYS A 1 342 ? 25.564 30.858 9.734 1.00 19.17 362 LYS A C 1
ATOM 2648 O O . LYS A 1 342 ? 26.668 30.589 9.236 1.00 18.95 362 LYS A O 1
ATOM 2654 N N . ILE A 1 343 ? 25.310 30.729 11.035 1.00 19.47 363 ILE A N 1
ATOM 2655 C CA . ILE A 1 343 ? 26.326 30.286 11.982 1.00 19.76 363 ILE A CA 1
ATOM 2656 C C . ILE A 1 343 ? 26.798 28.867 11.701 1.00 20.83 363 ILE A C 1
ATOM 2657 O O . ILE A 1 343 ? 27.993 28.605 11.626 1.00 21.76 363 ILE A O 1
ATOM 2662 N N . LYS A 1 344 ? 25.870 27.939 11.546 1.00 22.07 364 LYS A N 1
ATOM 2663 C CA . LYS A 1 344 ? 26.267 26.565 11.326 1.00 23.40 364 LYS A CA 1
ATOM 2664 C C . LYS A 1 344 ? 27.118 26.421 10.071 1.00 24.59 364 LYS A C 1
ATOM 2665 O O . LYS A 1 344 ? 28.099 25.670 10.054 1.00 24.08 364 LYS A O 1
ATOM 2671 N N . SER A 1 345 ? 26.734 27.118 9.005 1.00 25.85 365 SER A N 1
ATOM 2672 C CA . SER A 1 345 ? 27.436 26.955 7.742 1.00 27.56 365 SER A CA 1
ATOM 2673 C C . SER A 1 345 ? 28.844 27.549 7.833 1.00 28.53 365 SER A C 1
ATOM 2674 O O . SER A 1 345 ? 29.090 28.508 8.563 1.00 29.56 365 SER A O 1
ATOM 2677 N N . GLY A 1 346 ? 29.789 26.979 7.110 1.00 29.20 366 GLY A N 1
ATOM 2678 C CA . GLY A 1 346 ? 31.046 27.691 6.950 1.00 30.33 366 GLY A CA 1
ATOM 2679 C C . GLY A 1 346 ? 30.772 29.165 6.680 1.00 30.29 366 GLY A C 1
ATOM 2680 O O . GLY A 1 346 ? 31.607 30.023 6.967 1.00 30.92 366 GLY A O 1
ATOM 2681 N N . ASP B 1 6 ? 23.323 -35.992 0.175 1.00 36.01 26 ASP B N 1
ATOM 2682 C CA . ASP B 1 6 ? 23.933 -35.983 1.542 1.00 35.89 26 ASP B CA 1
ATOM 2683 C C . ASP B 1 6 ? 23.429 -34.785 2.340 1.00 35.72 26 ASP B C 1
ATOM 2684 O O . ASP B 1 6 ? 23.877 -33.643 2.145 1.00 35.89 26 ASP B O 1
ATOM 2689 N N . ASN B 1 7 ? 22.483 -35.045 3.230 1.00 34.95 27 ASN B N 1
ATOM 2690 C CA . ASN B 1 7 ? 21.921 -33.984 4.032 1.00 34.38 27 ASN B CA 1
ATOM 2691 C C . ASN B 1 7 ? 22.919 -33.472 5.070 1.00 33.56 27 ASN B C 1
ATOM 2692 O O . ASN B 1 7 ? 22.573 -32.640 5.907 1.00 33.62 27 ASN B O 1
ATOM 2697 N N . LYS B 1 8 ? 24.151 -33.974 5.031 1.00 32.49 28 LYS B N 1
ATOM 2698 C CA . LYS B 1 8 ? 25.135 -33.521 6.016 1.00 31.81 28 LYS B CA 1
ATOM 2699 C C . LYS B 1 8 ? 26.107 -32.460 5.498 1.00 30.60 28 LYS B C 1
ATOM 2700 O O . LYS B 1 8 ? 27.042 -32.073 6.201 1.00 30.27 28 LYS B O 1
ATOM 2706 N N . VAL B 1 9 ? 25.871 -31.976 4.278 1.00 29.12 29 VAL B N 1
ATOM 2707 C CA . VAL B 1 9 ? 26.690 -30.910 3.703 1.00 27.64 29 VAL B CA 1
ATOM 2708 C C . VAL B 1 9 ? 25.764 -29.781 3.237 1.00 26.65 29 VAL B C 1
ATOM 2709 O O . VAL B 1 9 ? 24.675 -30.033 2.724 1.00 26.08 29 VAL B O 1
ATOM 2713 N N . LEU B 1 10 ? 26.168 -28.535 3.462 1.00 25.36 30 LEU B N 1
ATOM 2714 C CA . LEU B 1 10 ? 25.323 -27.407 3.082 1.00 24.10 30 LEU B CA 1
ATOM 2715 C C . LEU B 1 10 ? 26.145 -26.390 2.319 1.00 23.68 30 LEU B C 1
ATOM 2716 O O . LEU B 1 10 ? 27.228 -26.008 2.756 1.00 23.44 30 LEU B O 1
ATOM 2721 N N . HIS B 1 11 ? 25.628 -25.956 1.179 1.00 23.22 31 HIS B N 1
ATOM 2722 C CA . HIS B 1 11 ? 26.320 -24.954 0.374 1.00 22.82 31 HIS B CA 1
ATOM 2723 C C . HIS B 1 11 ? 25.637 -23.595 0.525 1.00 21.85 31 HIS B C 1
ATOM 2724 O O . HIS B 1 11 ? 24.470 -23.422 0.147 1.00 21.45 31 HIS B O 1
ATOM 2731 N N . VAL B 1 12 ? 26.382 -22.643 1.081 1.00 20.80 32 VAL B N 1
ATOM 2732 C CA . VAL B 1 12 ? 25.872 -21.324 1.399 1.00 19.74 32 VAL B CA 1
ATOM 2733 C C . VAL B 1 12 ? 26.640 -20.275 0.601 1.00 19.26 32 VAL B C 1
ATOM 2734 O O . VAL B 1 12 ? 27.874 -20.306 0.528 1.00 19.06 32 VAL B O 1
ATOM 2738 N N . TYR B 1 13 ? 25.906 -19.343 0.004 1.00 17.74 33 TYR B N 1
ATOM 2739 C CA . TYR B 1 13 ? 26.526 -18.248 -0.739 1.00 16.47 33 TYR B CA 1
ATOM 2740 C C . TYR B 1 13 ? 26.028 -16.980 -0.063 1.00 15.71 33 TYR B C 1
ATOM 2741 O O . TYR B 1 13 ? 24.818 -16.762 0.022 1.00 15.35 33 TYR B O 1
ATOM 2750 N N . ASN B 1 14 ? 26.945 -16.159 0.441 1.00 14.24 34 ASN B N 1
ATOM 2751 C CA . ASN B 1 14 ? 26.561 -14.985 1.222 1.00 13.42 34 ASN B CA 1
ATOM 2752 C C . ASN B 1 14 ? 27.472 -13.808 0.885 1.00 12.77 34 ASN B C 1
ATOM 2753 O O . ASN B 1 14 ? 28.532 -13.997 0.277 1.00 12.02 34 ASN B O 1
ATOM 2758 N N . TRP B 1 15 ? 27.042 -12.601 1.256 1.00 11.97 35 TRP B N 1
ATOM 2759 C CA . TRP B 1 15 ? 27.906 -11.429 1.188 1.00 11.40 35 TRP B CA 1
ATOM 2760 C C . TRP B 1 15 ? 29.167 -11.699 1.997 1.00 11.54 35 TRP B C 1
ATOM 2761 O O . TRP B 1 15 ? 29.094 -12.317 3.055 1.00 11.22 35 TRP B O 1
ATOM 2772 N N . SER B 1 16 ? 30.314 -11.217 1.517 1.00 12.11 36 SER B N 1
ATOM 2773 C CA . SER B 1 16 ? 31.547 -11.277 2.293 1.00 12.72 36 SER B CA 1
ATOM 2774 C C . SER B 1 16 ? 31.383 -10.416 3.547 1.00 13.15 36 SER B C 1
ATOM 2775 O O . SER B 1 16 ? 30.525 -9.534 3.583 1.00 12.53 36 SER B O 1
ATOM 2778 N N . ASP B 1 17 ? 32.151 -10.707 4.600 1.00 13.96 37 ASP B N 1
ATOM 2779 C CA . ASP B 1 17 ? 32.102 -9.879 5.817 1.00 14.79 37 ASP B CA 1
ATOM 2780 C C . ASP B 1 17 ? 30.679 -9.631 6.310 1.00 14.77 37 ASP B C 1
ATOM 2781 O O . ASP B 1 17 ? 30.255 -8.462 6.491 1.00 15.30 37 ASP B O 1
ATOM 2786 N N . TYR B 1 18 ? 29.946 -10.706 6.575 1.00 14.17 38 TYR B N 1
ATOM 2787 C CA . TYR B 1 18 ? 28.506 -10.590 6.876 1.00 14.29 38 TYR B CA 1
ATOM 2788 C C . TYR B 1 18 ? 28.056 -11.797 7.672 1.00 14.77 38 TYR B C 1
ATOM 2789 O O . TYR B 1 18 ? 26.971 -12.323 7.445 1.00 14.09 38 TYR B O 1
ATOM 2798 N N . ILE B 1 19 ? 28.920 -12.243 8.583 1.00 15.82 39 ILE B N 1
ATOM 2799 C CA . ILE B 1 19 ? 28.632 -13.360 9.477 1.00 16.53 39 ILE B CA 1
ATOM 2800 C C . ILE B 1 19 ? 29.661 -13.303 10.607 1.00 17.20 39 ILE B C 1
ATOM 2801 O O . ILE B 1 19 ? 30.688 -12.645 10.480 1.00 16.50 39 ILE B O 1
ATOM 2806 N N . ALA B 1 20 ? 29.393 -13.971 11.722 1.00 18.37 40 ALA B N 1
ATOM 2807 C CA . ALA B 1 20 ? 30.380 -14.020 12.809 1.00 19.27 40 ALA B CA 1
ATOM 2808 C C . ALA B 1 20 ? 31.350 -15.164 12.516 1.00 20.14 40 ALA B C 1
ATOM 2809 O O . ALA B 1 20 ? 30.984 -16.122 11.846 1.00 20.05 40 ALA B O 1
ATOM 2811 N N . PRO B 1 21 ? 32.588 -15.074 13.023 1.00 20.80 41 PRO B N 1
ATOM 2812 C CA . PRO B 1 21 ? 33.590 -16.089 12.700 1.00 21.44 41 PRO B CA 1
ATOM 2813 C C . PRO B 1 21 ? 33.240 -17.473 13.272 1.00 21.93 41 PRO B C 1
ATOM 2814 O O . PRO B 1 21 ? 33.816 -18.473 12.853 1.00 21.77 41 PRO B O 1
ATOM 2818 N N . ASP B 1 22 ? 32.303 -17.536 14.215 1.00 22.37 42 ASP B N 1
ATOM 2819 C CA . ASP B 1 22 ? 31.987 -18.828 14.838 1.00 23.12 42 ASP B CA 1
ATOM 2820 C C . ASP B 1 22 ? 30.597 -19.331 14.517 1.00 22.79 42 ASP B C 1
ATOM 2821 O O . ASP B 1 22 ? 30.226 -20.425 14.946 1.00 22.35 42 ASP B O 1
ATOM 2826 N N . THR B 1 23 ? 29.823 -18.529 13.789 1.00 22.27 43 THR B N 1
ATOM 2827 C CA . THR B 1 23 ? 28.456 -18.906 13.447 1.00 22.44 43 THR B CA 1
ATOM 2828 C C . THR B 1 23 ? 28.387 -20.301 12.831 1.00 22.52 43 THR B C 1
ATOM 2829 O O . THR B 1 23 ? 27.600 -21.134 13.257 1.00 22.85 43 THR B O 1
ATOM 2833 N N . LEU B 1 24 ? 29.205 -20.553 11.817 1.00 23.11 44 LEU B N 1
ATOM 2834 C CA . LEU B 1 24 ? 29.154 -21.830 11.112 1.00 23.42 44 LEU B CA 1
ATOM 2835 C C . LEU B 1 24 ? 29.575 -22.985 12.025 1.00 24.25 44 LEU B C 1
ATOM 2836 O O . LEU B 1 24 ? 28.882 -24.017 12.106 1.00 24.08 44 LEU B O 1
ATOM 2841 N N . GLU B 1 25 ? 30.695 -22.792 12.722 1.00 24.82 45 GLU B N 1
ATOM 2842 C CA . GLU B 1 25 ? 31.152 -23.745 13.726 1.00 25.89 45 GLU B CA 1
ATOM 2843 C C . GLU B 1 25 ? 30.006 -24.126 14.668 1.00 25.75 45 GLU B C 1
ATOM 2844 O O . GLU B 1 25 ? 29.799 -25.308 14.948 1.00 25.73 45 GLU B O 1
ATOM 2850 N N . LYS B 1 26 ? 29.269 -23.135 15.162 1.00 25.77 46 LYS B N 1
ATOM 2851 C CA . LYS B 1 26 ? 28.168 -23.417 16.081 1.00 25.96 46 LYS B CA 1
ATOM 2852 C C . LYS B 1 26 ? 27.066 -24.213 15.382 1.00 26.25 46 LYS B C 1
ATOM 2853 O O . LYS B 1 26 ? 26.496 -25.145 15.961 1.00 26.44 46 LYS B O 1
ATOM 2859 N N . PHE B 1 27 ? 26.776 -23.864 14.132 1.00 25.90 47 PHE B N 1
ATOM 2860 C CA . PHE B 1 27 ? 25.717 -24.545 13.398 1.00 25.89 47 PHE B CA 1
ATOM 2861 C C . PHE B 1 27 ? 26.060 -26.025 13.243 1.00 26.40 47 PHE B C 1
ATOM 2862 O O . PHE B 1 27 ? 25.249 -26.892 13.563 1.00 25.61 47 PHE B O 1
ATOM 2870 N N . THR B 1 28 ? 27.271 -26.295 12.765 1.00 27.05 48 THR B N 1
ATOM 2871 C CA . THR B 1 28 ? 27.724 -27.661 12.533 1.00 28.29 48 THR B CA 1
ATOM 2872 C C . THR B 1 28 ? 27.763 -28.475 13.823 1.00 29.35 48 THR B C 1
ATOM 2873 O O . THR B 1 28 ? 27.472 -29.668 13.818 1.00 29.67 48 THR B O 1
ATOM 2877 N N . LYS B 1 29 ? 28.102 -27.826 14.929 1.00 30.26 49 LYS B N 1
ATOM 2878 C CA . LYS B 1 29 ? 28.139 -28.503 16.224 1.00 31.36 49 LYS B CA 1
ATOM 2879 C C . LYS B 1 29 ? 26.751 -28.922 16.681 1.00 31.44 49 LYS B C 1
ATOM 2880 O O . LYS B 1 29 ? 26.566 -30.025 17.194 1.00 31.56 49 LYS B O 1
ATOM 2886 N N . GLU B 1 30 ? 25.779 -28.034 16.509 1.00 31.51 50 GLU B N 1
ATOM 2887 C CA . GLU B 1 30 ? 24.403 -28.316 16.903 1.00 31.80 50 GLU B CA 1
ATOM 2888 C C . GLU B 1 30 ? 23.691 -29.314 15.966 1.00 31.59 50 GLU B C 1
ATOM 2889 O O . GLU B 1 30 ? 22.865 -30.109 16.412 1.00 31.91 50 GLU B O 1
ATOM 2895 N N . THR B 1 31 ? 24.022 -29.286 14.680 1.00 30.82 51 THR B N 1
ATOM 2896 C CA . THR B 1 31 ? 23.256 -30.044 13.690 1.00 30.45 51 THR B CA 1
ATOM 2897 C C . THR B 1 31 ? 24.015 -31.195 13.042 1.00 30.06 51 THR B C 1
ATOM 2898 O O . THR B 1 31 ? 23.396 -32.087 12.481 1.00 30.62 51 THR B O 1
ATOM 2902 N N . GLY B 1 32 ? 25.343 -31.148 13.061 1.00 29.27 52 GLY B N 1
ATOM 2903 C CA . GLY B 1 32 ? 26.146 -32.138 12.349 1.00 28.79 52 GLY B CA 1
ATOM 2904 C C . GLY B 1 32 ? 26.377 -31.811 10.881 1.00 28.42 52 GLY B C 1
ATOM 2905 O O . GLY B 1 32 ? 27.162 -32.472 10.206 1.00 28.18 52 GLY B O 1
ATOM 2906 N N . ILE B 1 33 ? 25.697 -30.786 10.378 1.00 27.99 53 ILE B N 1
ATOM 2907 C CA . ILE B 1 33 ? 25.782 -30.442 8.963 1.00 27.30 53 ILE B CA 1
ATOM 2908 C C . ILE B 1 33 ? 26.994 -29.548 8.710 1.00 27.48 53 ILE B C 1
ATOM 2909 O O . ILE B 1 33 ? 27.106 -28.476 9.284 1.00 27.20 53 ILE B O 1
ATOM 2914 N N . LYS B 1 34 ? 27.906 -30.004 7.861 1.00 27.66 54 LYS B N 1
ATOM 2915 C CA . LYS B 1 34 ? 29.096 -29.239 7.538 1.00 27.94 54 LYS B CA 1
ATOM 2916 C C . LYS B 1 34 ? 28.732 -28.204 6.472 1.00 27.30 54 LYS B C 1
ATOM 2917 O O . LYS B 1 34 ? 27.871 -28.456 5.634 1.00 27.37 54 LYS B O 1
ATOM 2923 N N . VAL B 1 35 ? 29.368 -27.038 6.523 1.00 26.47 55 VAL B N 1
ATOM 2924 C CA . VAL B 1 35 ? 29.050 -25.952 5.596 1.00 25.43 55 VAL B CA 1
ATOM 2925 C C . VAL B 1 35 ? 30.209 -25.586 4.670 1.00 24.96 55 VAL B C 1
ATOM 2926 O O . VAL B 1 35 ? 31.349 -25.363 5.112 1.00 24.80 55 VAL B O 1
ATOM 2930 N N . VAL B 1 36 ? 29.900 -25.543 3.378 1.00 23.91 56 VAL B N 1
ATOM 2931 C CA . VAL B 1 36 ? 30.772 -24.941 2.385 1.00 23.10 56 VAL B CA 1
ATOM 2932 C C . VAL B 1 36 ? 30.251 -23.522 2.171 1.00 22.04 56 VAL B C 1
ATOM 2933 O O . VAL B 1 36 ? 29.095 -23.331 1.770 1.00 21.91 56 VAL B O 1
ATOM 2937 N N . TYR B 1 37 ? 31.104 -22.537 2.443 1.00 20.99 57 TYR B N 1
ATOM 2938 C CA . TYR B 1 37 ? 30.694 -21.132 2.548 1.00 19.63 57 TYR B CA 1
ATOM 2939 C C . TYR B 1 37 ? 31.452 -20.260 1.554 1.00 19.56 57 TYR B C 1
ATOM 2940 O O . TYR B 1 37 ? 32.651 -20.019 1.711 1.00 19.58 57 TYR B O 1
ATOM 2949 N N . ASP B 1 38 ? 30.756 -19.822 0.509 1.00 18.90 58 ASP B N 1
ATOM 2950 C CA . ASP B 1 38 ? 31.339 -18.960 -0.507 1.00 17.91 58 ASP B CA 1
ATOM 2951 C C . ASP B 1 38 ? 30.740 -17.567 -0.343 1.00 17.26 58 ASP B C 1
ATOM 2952 O O . ASP B 1 38 ? 29.676 -17.415 0.238 1.00 17.33 58 ASP B O 1
ATOM 2957 N N . VAL B 1 39 ? 31.411 -16.550 -0.878 1.00 16.63 59 VAL B N 1
ATOM 2958 C CA . VAL B 1 39 ? 30.975 -15.179 -0.693 1.00 15.25 59 VAL B CA 1
ATOM 2959 C C . VAL B 1 39 ? 31.014 -14.385 -2.008 1.00 15.08 59 VAL B C 1
ATOM 2960 O O . VAL B 1 39 ? 31.720 -14.753 -2.946 1.00 14.57 59 VAL B O 1
ATOM 2964 N N . TYR B 1 40 ? 30.235 -13.305 -2.054 1.00 14.07 60 TYR B N 1
ATOM 2965 C CA . TYR B 1 40 ? 30.178 -12.385 -3.191 1.00 14.30 60 TYR B CA 1
ATOM 2966 C C . TYR B 1 40 ? 30.054 -10.987 -2.589 1.00 13.95 60 TYR B C 1
ATOM 2967 O O . TYR B 1 40 ? 29.810 -10.857 -1.393 1.00 13.65 60 TYR B O 1
ATOM 2976 N N . ASP B 1 41 ? 30.237 -9.950 -3.402 1.00 14.06 61 ASP B N 1
ATOM 2977 C CA . ASP B 1 41 ? 30.069 -8.584 -2.917 1.00 14.15 61 ASP B CA 1
ATOM 2978 C C . ASP B 1 41 ? 29.134 -7.801 -3.836 1.00 14.39 61 ASP B C 1
ATOM 2979 O O . ASP B 1 41 ? 29.080 -6.570 -3.786 1.00 14.31 61 ASP B O 1
ATOM 2984 N N . SER B 1 42 ? 28.399 -8.525 -4.673 1.00 14.23 62 SER B N 1
ATOM 2985 C CA . SER B 1 42 ? 27.483 -7.890 -5.597 1.00 14.51 62 SER B CA 1
ATOM 2986 C C . SER B 1 42 ? 26.246 -8.730 -5.888 1.00 14.28 62 SER B C 1
ATOM 2987 O O . SER B 1 42 ? 26.324 -9.949 -6.064 1.00 13.47 62 SER B O 1
ATOM 2990 N N . ASN B 1 43 ? 25.100 -8.059 -5.913 1.00 13.77 63 ASN B N 1
ATOM 2991 C CA . ASN B 1 43 ? 23.842 -8.683 -6.297 1.00 13.73 63 ASN B CA 1
ATOM 2992 C C . ASN B 1 43 ? 23.822 -9.135 -7.755 1.00 13.93 63 ASN B C 1
ATOM 2993 O O . ASN B 1 43 ? 23.165 -10.129 -8.095 1.00 14.47 63 ASN B O 1
ATOM 2998 N N . GLU B 1 44 ? 24.508 -8.386 -8.620 1.00 13.53 64 GLU B N 1
ATOM 2999 C CA . GLU B 1 44 ? 24.562 -8.718 -10.039 1.00 14.58 64 GLU B CA 1
ATOM 3000 C C . GLU B 1 44 ? 25.180 -10.104 -10.220 1.00 15.11 64 GLU B C 1
ATOM 3001 O O . GLU B 1 44 ? 24.618 -10.949 -10.906 1.00 15.82 64 GLU B O 1
ATOM 3007 N N . VAL B 1 45 ? 26.318 -10.333 -9.573 1.00 15.35 65 VAL B N 1
ATOM 3008 C CA . VAL B 1 45 ? 26.988 -11.633 -9.601 1.00 16.33 65 VAL B CA 1
ATOM 3009 C C . VAL B 1 45 ? 26.082 -12.766 -9.119 1.00 16.34 65 VAL B C 1
ATOM 3010 O O . VAL B 1 45 ? 25.993 -13.821 -9.744 1.00 16.10 65 VAL B O 1
ATOM 3014 N N . LEU B 1 46 ? 25.396 -12.549 -8.008 1.00 16.92 66 LEU B N 1
ATOM 3015 C CA . LEU B 1 46 ? 24.497 -13.562 -7.479 1.00 16.68 66 LEU B CA 1
ATOM 3016 C C . LEU B 1 46 ? 23.336 -13.793 -8.432 1.00 17.15 66 LEU B C 1
ATOM 3017 O O . LEU B 1 46 ? 22.957 -14.940 -8.718 1.00 16.92 66 LEU B O 1
ATOM 3022 N N . GLU B 1 47 ? 22.774 -12.691 -8.924 1.00 17.28 67 GLU B N 1
ATOM 3023 C CA . GLU B 1 47 ? 21.615 -12.722 -9.790 1.00 18.10 67 GLU B CA 1
ATOM 3024 C C . GLU B 1 47 ? 21.871 -13.553 -11.060 1.00 17.83 67 GLU B C 1
ATOM 3025 O O . GLU B 1 47 ? 21.044 -14.381 -11.452 1.00 17.13 67 GLU B O 1
ATOM 3031 N N . ALA B 1 48 ? 23.012 -13.326 -11.702 1.00 17.68 68 ALA B N 1
ATOM 3032 C CA . ALA B 1 48 ? 23.345 -14.020 -12.952 1.00 17.58 68 ALA B CA 1
ATOM 3033 C C . ALA B 1 48 ? 23.486 -15.519 -12.720 1.00 18.08 68 ALA B C 1
ATOM 3034 O O . ALA B 1 48 ? 23.066 -16.337 -13.551 1.00 18.07 68 ALA B O 1
ATOM 3036 N N . LYS B 1 49 ? 24.104 -15.871 -11.593 1.00 18.60 69 LYS B N 1
ATOM 3037 C CA . LYS B 1 49 ? 24.230 -17.263 -11.181 1.00 18.85 69 LYS B CA 1
ATOM 3038 C C . LYS B 1 49 ? 22.862 -17.883 -10.986 1.00 18.92 69 LYS B C 1
ATOM 3039 O O . LYS B 1 49 ? 22.588 -18.970 -11.496 1.00 18.76 69 LYS B O 1
ATOM 3045 N N . LEU B 1 50 ? 21.989 -17.177 -10.273 1.00 18.32 70 LEU B N 1
ATOM 3046 C CA . LEU B 1 50 ? 20.681 -17.711 -9.929 1.00 18.71 70 LEU B CA 1
ATOM 3047 C C . LEU B 1 50 ? 19.767 -17.857 -11.127 1.00 18.97 70 LEU B C 1
ATOM 3048 O O . LEU B 1 50 ? 19.108 -18.879 -11.281 1.00 18.48 70 LEU B O 1
ATOM 3053 N N . LEU B 1 51 ? 19.715 -16.838 -11.980 1.00 19.39 71 LEU B N 1
ATOM 3054 C CA . LEU B 1 51 ? 18.813 -16.883 -13.112 1.00 20.10 71 LEU B CA 1
ATOM 3055 C C . LEU B 1 51 ? 19.202 -17.974 -14.127 1.00 20.38 71 LEU B C 1
ATOM 3056 O O . LEU B 1 51 ? 18.353 -18.464 -14.852 1.00 20.88 71 LEU B O 1
ATOM 3061 N N . ALA B 1 52 ? 20.470 -18.367 -14.161 1.00 20.74 72 ALA B N 1
ATOM 3062 C CA . ALA B 1 52 ? 20.887 -19.456 -15.041 1.00 20.97 72 ALA B CA 1
ATOM 3063 C C . ALA B 1 52 ? 20.370 -20.807 -14.541 1.00 21.34 72 ALA B C 1
ATOM 3064 O O . ALA B 1 52 ? 20.313 -21.769 -15.297 1.00 20.95 72 ALA B O 1
ATOM 3066 N N . GLY B 1 53 ? 19.986 -20.874 -13.268 1.00 21.83 73 GLY B N 1
ATOM 3067 C CA . GLY B 1 53 ? 19.545 -22.139 -12.655 1.00 22.56 73 GLY B CA 1
ATOM 3068 C C . GLY B 1 53 ? 20.700 -23.045 -12.253 1.00 22.59 73 GLY B C 1
ATOM 3069 O O . GLY B 1 53 ? 21.844 -22.794 -12.608 1.00 22.69 73 GLY B O 1
ATOM 3070 N N . LYS B 1 54 ? 20.405 -24.096 -11.497 1.00 23.37 74 LYS B N 1
ATOM 3071 C CA . LYS B 1 54 ? 21.434 -25.044 -11.051 1.00 23.78 74 LYS B CA 1
ATOM 3072 C C . LYS B 1 54 ? 22.669 -24.341 -10.488 1.00 23.45 74 LYS B C 1
ATOM 3073 O O . LYS B 1 54 ? 23.770 -24.524 -10.996 1.00 23.21 74 LYS B O 1
ATOM 3079 N N . SER B 1 55 ? 22.489 -23.556 -9.429 1.00 23.00 75 SER B N 1
ATOM 3080 C CA . SER B 1 55 ? 23.561 -22.699 -8.922 1.00 22.77 75 SER B CA 1
ATOM 3081 C C . SER B 1 55 ? 24.538 -23.477 -8.084 1.00 22.52 75 SER B C 1
ATOM 3082 O O . SER B 1 55 ? 25.670 -23.045 -7.897 1.00 22.16 75 SER B O 1
ATOM 3085 N N . GLY B 1 56 ? 24.087 -24.611 -7.553 1.00 22.51 76 GLY B N 1
ATOM 3086 C CA . GLY B 1 56 ? 24.918 -25.427 -6.662 1.00 22.17 76 GLY B CA 1
ATOM 3087 C C . GLY B 1 56 ? 24.931 -24.926 -5.229 1.00 22.08 76 GLY B C 1
ATOM 3088 O O . GLY B 1 56 ? 25.794 -25.315 -4.444 1.00 22.14 76 GLY B O 1
ATOM 3089 N N . TYR B 1 57 ? 23.980 -24.053 -4.892 1.00 21.89 77 TYR B N 1
ATOM 3090 C CA . TYR B 1 57 ? 23.854 -23.499 -3.546 1.00 21.20 77 TYR B CA 1
ATOM 3091 C C . TYR B 1 57 ? 22.491 -23.783 -2.949 1.00 20.73 77 TYR B C 1
ATOM 3092 O O . TYR B 1 57 ? 21.469 -23.712 -3.633 1.00 21.81 77 TYR B O 1
ATOM 3101 N N . ASP B 1 58 ? 22.503 -24.093 -1.660 1.00 19.83 78 ASP B N 1
ATOM 3102 C CA . ASP B 1 58 ? 21.333 -24.458 -0.879 1.00 18.80 78 ASP B CA 1
ATOM 3103 C C . ASP B 1 58 ? 20.730 -23.243 -0.158 1.00 18.64 78 ASP B C 1
ATOM 3104 O O . ASP B 1 58 ? 19.539 -23.238 0.174 1.00 18.22 78 ASP B O 1
ATOM 3109 N N . VAL B 1 59 ? 21.557 -22.222 0.092 1.00 17.39 79 VAL B N 1
ATOM 3110 C CA . VAL B 1 59 ? 21.085 -20.976 0.731 1.00 16.99 79 VAL B CA 1
ATOM 3111 C C . VAL B 1 59 ? 21.845 -19.794 0.117 1.00 15.35 79 VAL B C 1
ATOM 3112 O O . VAL B 1 59 ? 23.057 -19.868 -0.090 1.00 15.54 79 VAL B O 1
ATOM 3116 N N . VAL B 1 60 ? 21.116 -18.736 -0.222 1.00 13.94 80 VAL B N 1
ATOM 3117 C CA . VAL B 1 60 ? 21.720 -17.532 -0.802 1.00 12.24 80 VAL B CA 1
ATOM 3118 C C . VAL B 1 60 ? 21.074 -16.325 -0.112 1.00 11.69 80 VAL B C 1
ATOM 3119 O O . VAL B 1 60 ? 20.045 -16.478 0.551 1.00 9.70 80 VAL B O 1
ATOM 3123 N N . VAL B 1 61 ? 21.699 -15.154 -0.230 1.00 10.56 81 VAL B N 1
ATOM 3124 C CA . VAL B 1 61 ? 21.252 -13.981 0.505 1.00 10.56 81 VAL B CA 1
ATOM 3125 C C . VAL B 1 61 ? 21.192 -12.734 -0.391 1.00 10.56 81 VAL B C 1
ATOM 3126 O O . VAL B 1 61 ? 22.042 -11.865 -0.284 1.00 11.52 81 VAL B O 1
ATOM 3130 N N . PRO B 1 62 ? 20.193 -12.654 -1.282 1.00 10.57 82 PRO B N 1
ATOM 3131 C CA . PRO B 1 62 ? 20.048 -11.479 -2.134 1.00 10.10 82 PRO B CA 1
ATOM 3132 C C . PRO B 1 62 ? 19.505 -10.290 -1.350 1.00 10.42 82 PRO B C 1
ATOM 3133 O O . PRO B 1 62 ? 18.817 -10.482 -0.338 1.00 10.48 82 PRO B O 1
ATOM 3137 N N . SER B 1 63 ? 19.794 -9.076 -1.817 1.00 10.08 83 SER B N 1
ATOM 3138 C CA . SER B 1 63 ? 19.103 -7.881 -1.345 1.00 9.89 83 SER B CA 1
ATOM 3139 C C . SER B 1 63 ? 17.636 -7.873 -1.803 1.00 10.37 83 SER B C 1
ATOM 3140 O O . SER B 1 63 ? 17.302 -8.347 -2.909 1.00 9.88 83 SER B O 1
ATOM 3143 N N . ASN B 1 64 ? 16.776 -7.304 -0.971 1.00 9.84 84 ASN B N 1
ATOM 3144 C CA . ASN B 1 64 ? 15.344 -7.244 -1.269 1.00 10.45 84 ASN B CA 1
ATOM 3145 C C . ASN B 1 64 ? 15.060 -6.613 -2.640 1.00 11.16 84 ASN B C 1
ATOM 3146 O O . ASN B 1 64 ? 14.162 -7.065 -3.376 1.00 10.37 84 ASN B O 1
ATOM 3151 N N . SER B 1 65 ? 15.845 -5.599 -3.007 1.00 10.88 85 SER B N 1
ATOM 3152 C CA . SER B 1 65 ? 15.659 -4.975 -4.322 1.00 11.73 85 SER B CA 1
ATOM 3153 C C . SER B 1 65 ? 15.833 -5.969 -5.475 1.00 11.97 85 SER B C 1
ATOM 3154 O O . SER B 1 65 ? 15.305 -5.751 -6.554 1.00 12.72 85 SER B O 1
ATOM 3157 N N . PHE B 1 66 ? 16.555 -7.070 -5.249 1.00 12.23 86 PHE B N 1
ATOM 3158 C CA . PHE B 1 66 ? 16.770 -8.091 -6.298 1.00 12.50 86 PHE B CA 1
ATOM 3159 C C . PHE B 1 66 ? 15.901 -9.350 -6.089 1.00 13.11 86 PHE B C 1
ATOM 3160 O O . PHE B 1 66 ? 15.617 -10.110 -7.030 1.00 12.81 86 PHE B O 1
ATOM 3168 N N . LEU B 1 67 ? 15.499 -9.566 -4.839 1.00 13.85 87 LEU B N 1
ATOM 3169 C CA . LEU B 1 67 ? 14.692 -10.709 -4.458 1.00 14.01 87 LEU B CA 1
ATOM 3170 C C . LEU B 1 67 ? 13.365 -10.785 -5.224 1.00 14.24 87 LEU B C 1
ATOM 3171 O O . LEU B 1 67 ? 12.955 -11.865 -5.650 1.00 13.85 87 LEU B O 1
ATOM 3176 N N . ALA B 1 68 ? 12.698 -9.644 -5.383 1.00 14.64 88 ALA B N 1
ATOM 3177 C CA . ALA B 1 68 ? 11.350 -9.631 -5.966 1.00 15.34 88 ALA B CA 1
ATOM 3178 C C . ALA B 1 68 ? 11.350 -10.234 -7.370 1.00 15.66 88 ALA B C 1
ATOM 3179 O O . ALA B 1 68 ? 10.500 -11.051 -7.701 1.00 16.56 88 ALA B O 1
ATOM 3181 N N . LYS B 1 69 ? 12.302 -9.793 -8.178 1.00 15.72 89 LYS B N 1
ATOM 3182 C CA . LYS B 1 69 ? 12.529 -10.289 -9.530 1.00 16.42 89 LYS B CA 1
ATOM 3183 C C . LYS B 1 69 ? 12.857 -11.779 -9.525 1.00 16.12 89 LYS B C 1
ATOM 3184 O O . LYS B 1 69 ? 12.353 -12.543 -10.350 1.00 15.71 89 LYS B O 1
ATOM 3190 N N . GLN B 1 70 ? 13.706 -12.193 -8.591 1.00 15.79 90 GLN B N 1
ATOM 3191 C CA . GLN B 1 70 ? 14.078 -13.599 -8.500 1.00 15.34 90 GLN B CA 1
ATOM 3192 C C . GLN B 1 70 ? 12.898 -14.517 -8.143 1.00 15.84 90 GLN B C 1
ATOM 3193 O O . GLN B 1 70 ? 12.727 -15.570 -8.751 1.00 15.09 90 GLN B O 1
ATOM 3199 N N . ILE B 1 71 ? 12.073 -14.106 -7.185 1.00 16.73 91 ILE B N 1
ATOM 3200 C CA . ILE B 1 71 ? 10.877 -14.873 -6.825 1.00 17.37 91 ILE B CA 1
ATOM 3201 C C . ILE B 1 71 ? 9.915 -15.036 -8.016 1.00 18.09 91 ILE B C 1
ATOM 3202 O O . ILE B 1 71 ? 9.406 -16.139 -8.276 1.00 17.50 91 ILE B O 1
ATOM 3207 N N . LYS B 1 72 ? 9.657 -13.937 -8.724 1.00 18.61 92 LYS B N 1
ATOM 3208 C CA . LYS B 1 72 ? 8.780 -13.987 -9.888 1.00 19.36 92 LYS B CA 1
ATOM 3209 C C . LYS B 1 72 ? 9.380 -14.838 -10.993 1.00 19.53 92 LYS B C 1
ATOM 3210 O O . LYS B 1 72 ? 8.648 -15.372 -11.816 1.00 19.93 92 LYS B O 1
ATOM 3216 N N . ALA B 1 73 ? 10.707 -14.961 -11.020 1.00 19.58 93 ALA B N 1
ATOM 3217 C CA . ALA B 1 73 ? 11.373 -15.839 -11.994 1.00 19.36 93 ALA B CA 1
ATOM 3218 C C . ALA B 1 73 ? 11.338 -17.315 -11.601 1.00 19.11 93 ALA B C 1
ATOM 3219 O O . ALA B 1 73 ? 11.852 -18.159 -12.332 1.00 19.01 93 ALA B O 1
ATOM 3221 N N . GLY B 1 74 ? 10.751 -17.620 -10.448 1.00 18.88 94 GLY B N 1
ATOM 3222 C CA . GLY B 1 74 ? 10.710 -18.997 -9.940 1.00 18.33 94 GLY B CA 1
ATOM 3223 C C . GLY B 1 74 ? 12.031 -19.519 -9.394 1.00 18.73 94 GLY B C 1
ATOM 3224 O O . GLY B 1 74 ? 12.265 -20.728 -9.354 1.00 18.38 94 GLY B O 1
ATOM 3225 N N . VAL B 1 75 ? 12.904 -18.618 -8.946 1.00 18.21 95 VAL B N 1
ATOM 3226 C CA . VAL B 1 75 ? 14.207 -19.033 -8.424 1.00 17.89 95 VAL B CA 1
ATOM 3227 C C . VAL B 1 75 ? 14.142 -19.785 -7.086 1.00 17.92 95 VAL B C 1
ATOM 3228 O O . VAL B 1 75 ? 14.970 -20.649 -6.798 1.00 17.45 95 VAL B O 1
ATOM 3232 N N . TYR B 1 76 ? 13.167 -19.434 -6.260 1.00 17.99 96 TYR B N 1
ATOM 3233 C CA . TYR B 1 76 ? 13.138 -19.918 -4.888 1.00 18.60 96 TYR B CA 1
ATOM 3234 C C . TYR B 1 76 ? 11.960 -20.821 -4.604 1.00 18.98 96 TYR B C 1
ATOM 3235 O O . TYR B 1 76 ? 10.887 -20.652 -5.175 1.00 19.20 96 TYR B O 1
ATOM 3244 N N . GLN B 1 77 ? 12.155 -21.749 -3.681 1.00 20.05 97 GLN B N 1
ATOM 3245 C CA . GLN B 1 77 ? 11.039 -22.530 -3.163 1.00 21.37 97 GLN B CA 1
ATOM 3246 C C . GLN B 1 77 ? 10.385 -21.812 -1.986 1.00 21.97 97 GLN B C 1
ATOM 3247 O O . GLN B 1 77 ? 11.040 -21.033 -1.274 1.00 21.71 97 GLN B O 1
ATOM 3253 N N . LYS B 1 78 ? 9.081 -22.031 -1.817 1.00 22.57 98 LYS B N 1
ATOM 3254 C CA . LYS B 1 78 ? 8.358 -21.545 -0.647 1.00 23.18 98 LYS B CA 1
ATOM 3255 C C . LYS B 1 78 ? 8.982 -22.152 0.593 1.00 22.80 98 LYS B C 1
ATOM 3256 O O . LYS B 1 78 ? 9.301 -23.338 0.598 1.00 22.86 98 LYS B O 1
ATOM 3262 N N . LEU B 1 79 ? 9.160 -21.342 1.638 1.00 22.53 99 LEU B N 1
ATOM 3263 C CA . LEU B 1 79 ? 9.681 -21.842 2.912 1.00 22.84 99 LEU B CA 1
ATOM 3264 C C . LEU B 1 79 ? 8.659 -22.720 3.638 1.00 23.04 99 LEU B C 1
ATOM 3265 O O . LEU B 1 79 ? 7.502 -22.337 3.806 1.00 23.14 99 LEU B O 1
ATOM 3270 N N . ASP B 1 80 ? 9.093 -23.901 4.058 1.00 23.43 100 ASP B N 1
ATOM 3271 C CA . ASP B 1 80 ? 8.250 -24.765 4.876 1.00 23.82 100 ASP B CA 1
ATOM 3272 C C . ASP B 1 80 ? 8.268 -24.229 6.304 1.00 23.65 100 ASP B C 1
ATOM 3273 O O . ASP B 1 80 ? 9.146 -24.570 7.086 1.00 23.77 100 ASP B O 1
ATOM 3278 N N . LYS B 1 81 ? 7.305 -23.382 6.643 1.00 24.11 101 LYS B N 1
ATOM 3279 C CA . LYS B 1 81 ? 7.366 -22.659 7.912 1.00 24.76 101 LYS B CA 1
ATOM 3280 C C . LYS B 1 81 ? 7.174 -23.543 9.156 1.00 25.13 101 LYS B C 1
ATOM 3281 O O . LYS B 1 81 ? 7.501 -23.138 10.276 1.00 25.28 101 LYS B O 1
ATOM 3287 N N . SER B 1 82 ? 6.689 -24.768 8.948 1.00 25.79 102 SER B N 1
ATOM 3288 C CA . SER B 1 82 ? 6.616 -25.759 10.027 1.00 25.70 102 SER B CA 1
ATOM 3289 C C . SER B 1 82 ? 8.011 -26.241 10.418 1.00 26.07 102 SER B C 1
ATOM 3290 O O . SER B 1 82 ? 8.190 -26.884 11.457 1.00 26.14 102 SER B O 1
ATOM 3293 N N . LYS B 1 83 ? 9.007 -25.950 9.588 1.00 26.00 103 LYS B N 1
ATOM 3294 C CA . LYS B 1 83 ? 10.381 -26.325 9.921 1.00 26.45 103 LYS B CA 1
ATOM 3295 C C . LYS B 1 83 ? 11.154 -25.132 10.451 1.00 26.39 103 LYS B C 1
ATOM 3296 O O . LYS B 1 83 ? 12.366 -25.208 10.638 1.00 26.72 103 LYS B O 1
ATOM 3302 N N . LEU B 1 84 ? 10.461 -24.027 10.677 1.00 26.06 104 LEU B N 1
ATOM 3303 C CA . LEU B 1 84 ? 11.130 -22.819 11.150 1.00 26.31 104 LEU B CA 1
ATOM 3304 C C . LEU B 1 84 ? 10.405 -22.278 12.364 1.00 26.30 104 LEU B C 1
ATOM 3305 O O . LEU B 1 84 ? 9.716 -21.270 12.271 1.00 26.41 104 LEU B O 1
ATOM 3310 N N . PRO B 1 85 ? 10.545 -22.963 13.510 1.00 26.36 105 PRO B N 1
ATOM 3311 C CA . PRO B 1 85 ? 9.874 -22.557 14.746 1.00 26.37 105 PRO B CA 1
ATOM 3312 C C . PRO B 1 85 ? 10.371 -21.198 15.270 1.00 26.26 105 PRO B C 1
ATOM 3313 O O . PRO B 1 85 ? 9.636 -20.488 15.948 1.00 26.17 105 PRO B O 1
ATOM 3317 N N . ASN B 1 86 ? 11.606 -20.834 14.943 1.00 26.35 106 ASN B N 1
ATOM 3318 C CA . ASN B 1 86 ? 12.154 -19.543 15.381 1.00 25.94 106 ASN B CA 1
ATOM 3319 C C . ASN B 1 86 ? 11.584 -18.352 14.599 1.00 25.79 106 ASN B C 1
ATOM 3320 O O . ASN B 1 86 ? 11.887 -17.192 14.898 1.00 26.03 106 ASN B O 1
ATOM 3325 N N . TRP B 1 87 ? 10.761 -18.645 13.597 1.00 25.42 107 TRP B N 1
ATOM 3326 C CA . TRP B 1 87 ? 10.113 -17.600 12.812 1.00 25.12 107 TRP B CA 1
ATOM 3327 C C . TRP B 1 87 ? 9.491 -16.549 13.722 1.00 24.86 107 TRP B C 1
ATOM 3328 O O . TRP B 1 87 ? 9.388 -15.365 13.367 1.00 24.33 107 TRP B O 1
ATOM 3339 N N . LYS B 1 88 ? 9.052 -16.987 14.896 1.00 24.62 108 LYS B N 1
ATOM 3340 C CA . LYS B 1 88 ? 8.339 -16.094 15.803 1.00 24.77 108 LYS B CA 1
ATOM 3341 C C . LYS B 1 88 ? 9.212 -14.925 16.272 1.00 24.07 108 LYS B C 1
ATOM 3342 O O . LYS B 1 88 ? 8.703 -13.946 16.802 1.00 23.79 108 LYS B O 1
ATOM 3348 N N . ASN B 1 89 ? 10.525 -15.045 16.092 1.00 23.56 109 ASN B N 1
ATOM 3349 C CA . ASN B 1 89 ? 11.474 -14.023 16.552 1.00 23.30 109 ASN B CA 1
ATOM 3350 C C . ASN B 1 89 ? 11.652 -12.830 15.597 1.00 23.32 109 ASN B C 1
ATOM 3351 O O . ASN B 1 89 ? 12.137 -11.765 16.008 1.00 22.96 109 ASN B O 1
ATOM 3356 N N . LEU B 1 90 ? 11.271 -13.006 14.333 1.00 23.14 110 LEU B N 1
ATOM 3357 C CA . LEU B 1 90 ? 11.446 -11.937 13.331 1.00 23.51 110 LEU B CA 1
ATOM 3358 C C . LEU B 1 90 ? 10.611 -10.690 13.628 1.00 23.65 110 LEU B C 1
ATOM 3359 O O . LEU B 1 90 ? 9.482 -10.789 14.081 1.00 23.74 110 LEU B O 1
ATOM 3364 N N . ASN B 1 91 ? 11.172 -9.526 13.336 1.00 23.77 111 ASN B N 1
ATOM 3365 C CA . ASN B 1 91 ? 10.486 -8.251 13.493 1.00 24.71 111 ASN B CA 1
ATOM 3366 C C . ASN B 1 91 ? 9.265 -8.184 12.578 1.00 25.20 111 ASN B C 1
ATOM 3367 O O . ASN B 1 91 ? 9.406 -8.091 11.357 1.00 25.17 111 ASN B O 1
ATOM 3372 N N . LYS B 1 92 ? 8.072 -8.225 13.164 1.00 25.77 112 LYS B N 1
ATOM 3373 C CA . LYS B 1 92 ? 6.846 -8.297 12.379 1.00 26.43 112 LYS B CA 1
ATOM 3374 C C . LYS B 1 92 ? 6.559 -7.040 11.569 1.00 26.26 112 LYS B C 1
ATOM 3375 O O . LYS B 1 92 ? 5.973 -7.111 10.493 1.00 25.80 112 LYS B O 1
ATOM 3381 N N . ASP B 1 93 ? 6.968 -5.892 12.084 1.00 26.44 113 ASP B N 1
ATOM 3382 C CA . ASP B 1 93 ? 6.810 -4.644 11.342 1.00 27.08 113 ASP B CA 1
ATOM 3383 C C . ASP B 1 93 ? 7.673 -4.671 10.080 1.00 26.45 113 ASP B C 1
ATOM 3384 O O . ASP B 1 93 ? 7.242 -4.243 9.006 1.00 25.97 113 ASP B O 1
ATOM 3389 N N . LEU B 1 94 ? 8.894 -5.173 10.223 1.00 25.91 114 LEU B N 1
ATOM 3390 C CA . LEU B 1 94 ? 9.789 -5.315 9.077 1.00 25.56 114 LEU B CA 1
ATOM 3391 C C . LEU B 1 94 ? 9.189 -6.311 8.096 1.00 25.33 114 LEU B C 1
ATOM 3392 O O . LEU B 1 94 ? 9.168 -6.066 6.888 1.00 25.31 114 LEU B O 1
ATOM 3397 N N . MET B 1 95 ? 8.657 -7.415 8.611 1.00 24.95 115 MET B N 1
ATOM 3398 C CA . MET B 1 95 ? 8.048 -8.419 7.738 1.00 25.25 115 MET B CA 1
ATOM 3399 C C . MET B 1 95 ? 6.942 -7.832 6.864 1.00 25.60 115 MET B C 1
ATOM 3400 O O . MET B 1 95 ? 6.826 -8.170 5.677 1.00 25.45 115 MET B O 1
ATOM 3405 N N . HIS B 1 96 ? 6.126 -6.955 7.446 1.00 25.53 116 HIS B N 1
ATOM 3406 C CA . HIS B 1 96 ? 4.985 -6.406 6.725 1.00 25.79 116 HIS B CA 1
ATOM 3407 C C . HIS B 1 96 ? 5.437 -5.557 5.533 1.00 25.67 116 HIS B C 1
ATOM 3408 O O . HIS B 1 96 ? 4.886 -5.672 4.438 1.00 25.49 116 HIS B O 1
ATOM 3415 N N . THR B 1 97 ? 6.433 -4.709 5.746 1.00 25.43 117 THR B N 1
ATOM 3416 C CA . THR B 1 97 ? 6.963 -3.905 4.648 1.00 26.15 117 THR B CA 1
ATOM 3417 C C . THR B 1 97 ? 7.543 -4.820 3.560 1.00 25.77 117 THR B C 1
ATOM 3418 O O . THR B 1 97 ? 7.352 -4.576 2.375 1.00 25.85 117 THR B O 1
ATOM 3422 N N . LEU B 1 98 ? 8.211 -5.897 3.965 1.00 25.54 118 LEU B N 1
ATOM 3423 C CA . LEU B 1 98 ? 8.843 -6.819 3.008 1.00 25.46 118 LEU B CA 1
ATOM 3424 C C . LEU B 1 98 ? 7.846 -7.596 2.148 1.00 25.81 118 LEU B C 1
ATOM 3425 O O . LEU B 1 98 ? 8.215 -8.139 1.098 1.00 25.69 118 LEU B O 1
ATOM 3430 N N . GLU B 1 99 ? 6.589 -7.641 2.584 1.00 26.11 119 GLU B N 1
ATOM 3431 C CA . GLU B 1 99 ? 5.533 -8.332 1.837 1.00 26.75 119 GLU B CA 1
ATOM 3432 C C . GLU B 1 99 ? 5.413 -7.889 0.386 1.00 26.46 119 GLU B C 1
ATOM 3433 O O . GLU B 1 99 ? 5.101 -8.703 -0.486 1.00 26.56 119 GLU B O 1
ATOM 3439 N N . VAL B 1 100 ? 5.658 -6.608 0.126 1.00 26.37 120 VAL B N 1
ATOM 3440 C CA . VAL B 1 100 ? 5.589 -6.097 -1.242 1.00 26.50 120 VAL B CA 1
ATOM 3441 C C . VAL B 1 100 ? 6.478 -6.907 -2.196 1.00 26.28 120 VAL B C 1
ATOM 3442 O O . VAL B 1 100 ? 6.036 -7.320 -3.268 1.00 26.04 120 VAL B O 1
ATOM 3446 N N . SER B 1 101 ? 7.722 -7.142 -1.794 1.00 25.56 121 SER B N 1
ATOM 3447 C CA . SER B 1 101 ? 8.645 -7.940 -2.587 1.00 25.46 121 SER B CA 1
ATOM 3448 C C . SER B 1 101 ? 8.318 -9.443 -2.524 1.00 24.72 121 SER B C 1
ATOM 3449 O O . SER B 1 101 ? 8.520 -10.172 -3.493 1.00 24.01 121 SER B O 1
ATOM 3452 N N . ASP B 1 102 ? 7.842 -9.901 -1.370 1.00 24.40 122 ASP B N 1
ATOM 3453 C CA . ASP B 1 102 ? 7.587 -11.322 -1.144 1.00 23.91 122 ASP B CA 1
ATOM 3454 C C . ASP B 1 102 ? 6.209 -11.529 -0.505 1.00 24.66 122 ASP B C 1
ATOM 3455 O O . ASP B 1 102 ? 6.094 -11.646 0.722 1.00 24.80 122 ASP B O 1
ATOM 3460 N N . PRO B 1 103 ? 5.150 -11.558 -1.328 1.00 24.83 123 PRO B N 1
ATOM 3461 C CA . PRO B 1 103 ? 3.801 -11.685 -0.778 1.00 24.99 123 PRO B CA 1
ATOM 3462 C C . PRO B 1 103 ? 3.686 -12.789 0.278 1.00 24.90 123 PRO B C 1
ATOM 3463 O O . PRO B 1 103 ? 4.064 -13.945 0.024 1.00 25.02 123 PRO B O 1
ATOM 3467 N N . GLY B 1 104 ? 3.189 -12.425 1.458 1.00 24.47 124 GLY B N 1
ATOM 3468 C CA . GLY B 1 104 ? 2.958 -13.388 2.533 1.00 23.95 124 GLY B CA 1
ATOM 3469 C C . GLY B 1 104 ? 4.243 -13.943 3.123 1.00 23.71 124 GLY B C 1
ATOM 3470 O O . GLY B 1 104 ? 4.239 -15.003 3.756 1.00 23.80 124 GLY B O 1
ATOM 3471 N N . ASN B 1 105 ? 5.350 -13.232 2.906 1.00 22.53 125 ASN B N 1
ATOM 3472 C CA . ASN B 1 105 ? 6.660 -13.696 3.353 1.00 21.60 125 ASN B CA 1
ATOM 3473 C C . ASN B 1 105 ? 6.915 -15.181 3.062 1.00 21.44 125 ASN B C 1
ATOM 3474 O O . ASN B 1 105 ? 7.424 -15.917 3.918 1.00 20.59 125 ASN B O 1
ATOM 3479 N N . GLU B 1 106 ? 6.577 -15.619 1.850 1.00 20.77 126 GLU B N 1
ATOM 3480 C CA . GLU B 1 106 ? 6.624 -17.052 1.528 1.00 20.66 126 GLU B CA 1
ATOM 3481 C C . GLU B 1 106 ? 8.019 -17.608 1.260 1.00 19.65 126 GLU B C 1
ATOM 3482 O O . GLU B 1 106 ? 8.258 -18.809 1.445 1.00 19.67 126 GLU B O 1
ATOM 3488 N N . HIS B 1 107 ? 8.944 -16.746 0.840 1.00 18.54 127 HIS B N 1
ATOM 3489 C CA . HIS B 1 107 ? 10.228 -17.222 0.324 1.00 17.54 127 HIS B CA 1
ATOM 3490 C C . HIS B 1 107 ? 11.476 -16.875 1.147 1.00 17.53 127 HIS B C 1
ATOM 3491 O O . HIS B 1 107 ? 12.499 -17.559 1.050 1.00 17.43 127 HIS B O 1
ATOM 3498 N N . ALA B 1 108 ? 11.417 -15.828 1.960 1.00 16.92 128 ALA B N 1
ATOM 3499 C CA . ALA B 1 108 ? 12.656 -15.365 2.582 1.00 16.49 128 ALA B CA 1
ATOM 3500 C C . ALA B 1 108 ? 12.480 -14.749 3.957 1.00 16.23 128 ALA B C 1
ATOM 3501 O O . ALA B 1 108 ? 11.398 -14.290 4.305 1.00 16.45 128 ALA B O 1
ATOM 3503 N N . ILE B 1 109 ? 13.567 -14.728 4.720 1.00 15.73 129 ILE B N 1
ATOM 3504 C CA . ILE B 1 109 ? 13.607 -14.015 5.979 1.00 15.97 129 ILE B CA 1
ATOM 3505 C C . ILE B 1 109 ? 14.598 -12.867 5.879 1.00 15.45 129 ILE B C 1
ATOM 3506 O O . ILE B 1 109 ? 15.598 -12.973 5.175 1.00 15.17 129 ILE B O 1
ATOM 3511 N N . PRO B 1 110 ? 14.316 -11.758 6.583 1.00 15.23 130 PRO B N 1
ATOM 3512 C CA . PRO B 1 110 ? 15.293 -10.670 6.623 1.00 15.11 130 PRO B CA 1
ATOM 3513 C C . PRO B 1 110 ? 16.489 -11.036 7.496 1.00 15.21 130 PRO B C 1
ATOM 3514 O O . PRO B 1 110 ? 16.317 -11.484 8.632 1.00 16.01 130 PRO B O 1
ATOM 3518 N N . TYR B 1 111 ? 17.688 -10.824 6.962 1.00 14.50 131 TYR B N 1
ATOM 3519 C CA . TYR B 1 111 ? 18.930 -11.158 7.634 1.00 14.10 131 TYR B CA 1
ATOM 3520 C C . TYR B 1 111 ? 19.439 -9.920 8.357 1.00 14.08 131 TYR B C 1
ATOM 3521 O O . TYR B 1 111 ? 19.269 -9.781 9.572 1.00 14.86 131 TYR B O 1
ATOM 3530 N N . MET B 1 112 ? 20.061 -9.013 7.613 1.00 13.16 132 MET B N 1
ATOM 3531 C CA . MET B 1 112 ? 20.442 -7.722 8.174 1.00 12.54 132 MET B CA 1
ATOM 3532 C C . MET B 1 112 ? 20.092 -6.628 7.172 1.00 12.16 132 MET B C 1
ATOM 3533 O O . MET B 1 112 ? 19.767 -6.916 6.020 1.00 11.60 132 MET B O 1
ATOM 3538 N N . TRP B 1 113 ? 20.121 -5.382 7.618 1.00 11.95 133 TRP B N 1
ATOM 3539 C CA . TRP B 1 113 ? 19.925 -4.256 6.716 1.00 11.87 133 TRP B CA 1
ATOM 3540 C C . TRP B 1 113 ? 20.886 -3.151 7.065 1.00 11.81 133 TRP B C 1
ATOM 3541 O O . TRP B 1 113 ? 21.608 -3.224 8.069 1.00 12.12 133 TRP B O 1
ATOM 3552 N N . GLY B 1 114 ? 20.908 -2.110 6.246 1.00 11.66 134 GLY B N 1
ATOM 3553 C CA . GLY B 1 114 ? 21.738 -0.972 6.565 1.00 10.91 134 GLY B CA 1
ATOM 3554 C C . GLY B 1 114 ? 21.545 0.164 5.589 1.00 11.15 134 GLY B C 1
ATOM 3555 O O . GLY B 1 114 ? 20.596 0.170 4.795 1.00 10.71 134 GLY B O 1
ATOM 3556 N N . THR B 1 115 ? 22.462 1.128 5.666 1.00 10.75 135 THR B N 1
ATOM 3557 C CA . THR B 1 115 ? 22.422 2.308 4.833 1.00 10.00 135 THR B CA 1
ATOM 3558 C C . THR B 1 115 ? 23.686 2.359 4.008 1.00 9.60 135 THR B C 1
ATOM 3559 O O . THR B 1 115 ? 24.641 1.617 4.256 1.00 9.98 135 THR B O 1
ATOM 3563 N N . ILE B 1 116 ? 23.670 3.226 3.009 1.00 9.77 136 ILE B N 1
ATOM 3564 C CA . ILE B 1 116 ? 24.817 3.473 2.162 1.00 10.05 136 ILE B CA 1
ATOM 3565 C C . ILE B 1 116 ? 25.174 4.938 2.363 1.00 10.77 136 ILE B C 1
ATOM 3566 O O . ILE B 1 116 ? 24.425 5.841 1.981 1.00 10.37 136 ILE B O 1
ATOM 3571 N N . GLY B 1 117 ? 26.305 5.168 3.012 1.00 10.76 137 GLY B N 1
ATOM 3572 C CA . GLY B 1 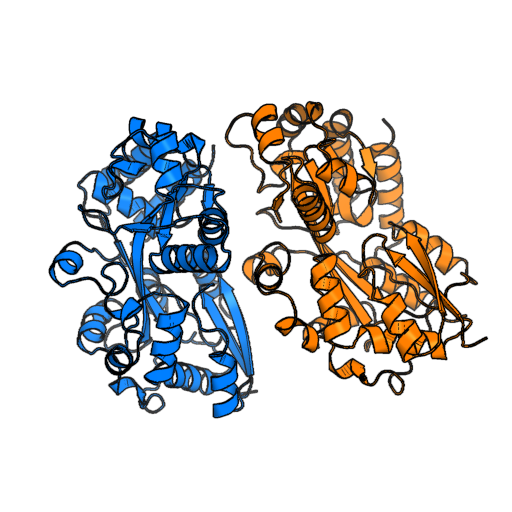117 ? 26.632 6.505 3.441 1.00 11.07 137 GLY B CA 1
ATOM 3573 C C . GLY B 1 117 ? 28.112 6.775 3.401 1.00 11.42 137 GLY B C 1
ATOM 3574 O O . GLY B 1 117 ? 28.842 6.151 2.640 1.00 11.11 137 GLY B O 1
ATOM 3575 N N . ILE B 1 118 ? 28.550 7.715 4.230 1.00 11.49 138 ILE B N 1
ATOM 3576 C CA . ILE B 1 118 ? 29.914 8.229 4.151 1.00 12.05 138 ILE B CA 1
ATOM 3577 C C . ILE B 1 118 ? 30.819 7.653 5.240 1.00 12.61 138 ILE B C 1
ATOM 3578 O O . ILE B 1 118 ? 30.658 7.971 6.424 1.00 12.87 138 ILE B O 1
ATOM 3583 N N . GLY B 1 119 ? 31.763 6.809 4.838 1.00 12.47 139 GLY B N 1
ATOM 3584 C CA . GLY B 1 119 ? 32.816 6.362 5.747 1.00 13.19 139 GLY B CA 1
ATOM 3585 C C . GLY B 1 119 ? 33.986 7.289 5.481 1.00 13.87 139 GLY B C 1
ATOM 3586 O O . GLY B 1 119 ? 34.252 7.628 4.326 1.00 14.02 139 GLY B O 1
ATOM 3587 N N . TYR B 1 120 ? 34.678 7.726 6.526 1.00 14.15 140 TYR B N 1
ATOM 3588 C CA . TYR B 1 120 ? 35.826 8.600 6.328 1.00 15.55 140 TYR B CA 1
ATOM 3589 C C . TYR B 1 120 ? 36.840 8.582 7.484 1.00 16.11 140 TYR B C 1
ATOM 3590 O O . TYR B 1 120 ? 36.529 8.184 8.613 1.00 15.41 140 TYR B O 1
ATOM 3599 N N . ASN B 1 121 ? 38.054 9.014 7.165 1.00 16.22 141 ASN B N 1
ATOM 3600 C CA . ASN B 1 121 ? 39.132 9.161 8.129 1.00 17.16 141 ASN B CA 1
ATOM 3601 C C . ASN B 1 121 ? 39.211 10.648 8.511 1.00 18.01 141 ASN B C 1
ATOM 3602 O O . ASN B 1 121 ? 39.649 11.468 7.710 1.00 18.30 141 ASN B O 1
ATOM 3607 N N . PRO B 1 122 ? 38.737 11.003 9.718 1.00 19.05 142 PRO B N 1
ATOM 3608 C CA . PRO B 1 122 ? 38.646 12.417 10.122 1.00 20.02 142 PRO B CA 1
ATOM 3609 C C . PRO B 1 122 ? 39.987 13.152 9.984 1.00 20.62 142 PRO B C 1
ATOM 3610 O O . PRO B 1 122 ? 40.033 14.263 9.463 1.00 20.68 142 PRO B O 1
ATOM 3614 N N . ASP B 1 123 ? 41.068 12.532 10.435 1.00 21.69 143 ASP B N 1
ATOM 3615 C CA . ASP B 1 123 ? 42.397 13.169 10.370 1.00 22.52 143 ASP B CA 1
ATOM 3616 C C . ASP B 1 123 ? 42.855 13.407 8.937 1.00 22.33 143 ASP B C 1
ATOM 3617 O O . ASP B 1 123 ? 43.226 14.530 8.582 1.00 21.59 143 ASP B O 1
ATOM 3622 N N . LYS B 1 124 ? 42.834 12.358 8.112 1.00 22.07 144 LYS B N 1
ATOM 3623 C CA . LYS B 1 124 ? 43.208 12.517 6.695 1.00 22.78 144 LYS B CA 1
ATOM 3624 C C . LYS B 1 124 ? 42.332 13.535 5.956 1.00 22.84 144 LYS B C 1
ATOM 3625 O O . LYS B 1 124 ? 42.840 14.329 5.154 1.00 23.27 144 LYS B O 1
ATOM 3631 N N . VAL B 1 125 ? 41.027 13.522 6.219 1.00 22.86 145 VAL B N 1
ATOM 3632 C CA . VAL B 1 125 ? 40.130 14.492 5.597 1.00 22.91 145 VAL B CA 1
ATOM 3633 C C . VAL B 1 125 ? 40.473 15.931 6.013 1.00 24.23 145 VAL B C 1
ATOM 3634 O O . VAL B 1 125 ? 40.451 16.856 5.187 1.00 24.22 145 VAL B O 1
ATOM 3638 N N . LYS B 1 126 ? 40.768 16.116 7.298 1.00 25.19 146 LYS B N 1
ATOM 3639 C CA . LYS B 1 126 ? 41.132 17.435 7.810 1.00 26.11 146 LYS B CA 1
ATOM 3640 C C . LYS B 1 126 ? 42.366 17.962 7.107 1.00 26.01 146 LYS B C 1
ATOM 3641 O O . LYS B 1 126 ? 42.372 19.098 6.641 1.00 27.10 146 LYS B O 1
ATOM 3647 N N . ALA B 1 127 ? 43.404 17.140 7.023 1.00 25.94 147 ALA B N 1
ATOM 3648 C CA . ALA B 1 127 ? 44.646 17.543 6.360 1.00 25.83 147 ALA B CA 1
ATOM 3649 C C . ALA B 1 127 ? 44.439 17.835 4.878 1.00 25.95 147 ALA B C 1
ATOM 3650 O O . ALA B 1 127 ? 45.086 18.722 4.310 1.00 25.18 147 ALA B O 1
ATOM 3652 N N . ALA B 1 128 ? 43.559 17.071 4.234 1.00 25.74 148 ALA B N 1
ATOM 3653 C CA . ALA B 1 128 ? 43.336 17.253 2.809 1.00 26.03 148 ALA B CA 1
ATOM 3654 C C . ALA B 1 128 ? 42.426 18.440 2.551 1.00 26.22 148 ALA B C 1
ATOM 3655 O O . ALA B 1 128 ? 42.722 19.289 1.719 1.00 26.29 148 ALA B O 1
ATOM 3657 N N . PHE B 1 129 ? 41.319 18.508 3.276 1.00 26.70 149 PHE B N 1
ATOM 3658 C CA . PHE B 1 129 ? 40.284 19.484 2.962 1.00 27.31 149 PHE B CA 1
ATOM 3659 C C . PHE B 1 129 ? 40.537 20.840 3.596 1.00 28.19 149 PHE B C 1
ATOM 3660 O O . PHE B 1 129 ? 40.137 21.869 3.056 1.00 28.40 149 PHE B O 1
ATOM 3668 N N . GLY B 1 130 ? 41.190 20.835 4.750 1.00 29.02 150 GLY B N 1
ATOM 3669 C CA . GLY B 1 130 ? 41.294 22.037 5.554 1.00 29.65 150 GLY B CA 1
ATOM 3670 C C . GLY B 1 130 ? 40.211 21.992 6.608 1.00 30.42 150 GLY B C 1
ATOM 3671 O O . GLY B 1 130 ? 39.672 20.928 6.927 1.00 30.69 150 GLY B O 1
ATOM 3672 N N . ASP B 1 131 ? 39.859 23.141 7.146 1.00 30.97 151 ASP B N 1
ATOM 3673 C CA . ASP B 1 131 ? 38.878 23.146 8.212 1.00 31.35 151 ASP B CA 1
ATOM 3674 C C . ASP B 1 131 ? 37.443 23.040 7.708 1.00 30.60 151 ASP B C 1
ATOM 3675 O O . ASP B 1 131 ? 37.121 23.410 6.579 1.00 30.66 151 ASP B O 1
ATOM 3680 N N . ASN B 1 132 ? 36.573 22.508 8.548 1.00 29.75 152 ASN B N 1
ATOM 3681 C CA . ASN B 1 132 ? 35.169 22.628 8.240 1.00 28.58 152 ASN B CA 1
ATOM 3682 C C . ASN B 1 132 ? 34.700 21.717 7.108 1.00 27.20 152 ASN B C 1
ATOM 3683 O O . ASN B 1 132 ? 33.741 22.048 6.408 1.00 27.12 152 ASN B O 1
ATOM 3688 N N . ALA B 1 133 ? 35.349 20.577 6.918 1.00 25.23 153 ALA B N 1
ATOM 3689 C CA . ALA B 1 133 ? 34.925 19.671 5.855 1.00 23.65 153 ALA B CA 1
ATOM 3690 C C . ALA B 1 133 ? 33.499 19.199 6.116 1.00 22.15 153 ALA B C 1
ATOM 3691 O O . ALA B 1 133 ? 33.164 18.841 7.234 1.00 21.75 153 ALA B O 1
ATOM 3693 N N . PRO B 1 134 ? 32.645 19.202 5.079 1.00 21.35 154 PRO B N 1
ATOM 3694 C CA . PRO B 1 134 ? 31.252 18.800 5.264 1.00 20.41 154 PRO B CA 1
ATOM 3695 C C . PRO B 1 134 ? 31.068 17.274 5.266 1.00 19.71 154 PRO B C 1
ATOM 3696 O O . PRO B 1 134 ? 30.510 16.701 4.317 1.00 19.17 154 PRO B O 1
ATOM 3700 N N . VAL B 1 135 ? 31.533 16.621 6.324 1.00 18.79 155 VAL B N 1
ATOM 3701 C CA . VAL B 1 135 ? 31.492 15.158 6.388 1.00 18.32 155 VAL B CA 1
ATOM 3702 C C . VAL B 1 135 ? 30.101 14.596 6.670 1.00 18.11 155 VAL B C 1
ATOM 3703 O O . VAL B 1 135 ? 29.869 13.396 6.524 1.00 18.70 155 VAL B O 1
ATOM 3707 N N . ASP B 1 136 ? 29.172 15.467 7.052 1.00 17.70 156 ASP B N 1
ATOM 3708 C CA . ASP B 1 136 ? 27.801 15.063 7.321 1.00 17.84 156 ASP B CA 1
ATOM 3709 C C . ASP B 1 136 ? 26.898 15.275 6.101 1.00 16.88 156 ASP B C 1
ATOM 3710 O O . ASP B 1 136 ? 25.673 15.244 6.225 1.00 16.99 156 ASP B O 1
ATOM 3715 N N . SER B 1 137 ? 27.497 15.509 4.935 1.00 15.29 157 SER B N 1
ATOM 3716 C CA . SER B 1 137 ? 26.744 15.891 3.749 1.00 13.86 157 SER B CA 1
ATOM 3717 C C . SER B 1 137 ? 27.265 15.212 2.484 1.00 13.57 157 SER B C 1
ATOM 3718 O O . SER B 1 137 ? 28.486 15.034 2.290 1.00 12.30 157 SER B O 1
ATOM 3721 N N . TRP B 1 138 ? 26.333 14.843 1.613 1.00 13.00 158 TRP B N 1
ATOM 3722 C CA . TRP B 1 138 ? 26.709 14.332 0.300 1.00 12.34 158 TRP B CA 1
ATOM 3723 C C . TRP B 1 138 ? 27.596 15.338 -0.469 1.00 12.62 158 TRP B C 1
ATOM 3724 O O . TRP B 1 138 ? 28.354 14.928 -1.349 1.00 11.58 158 TRP B O 1
ATOM 3735 N N . ASP B 1 139 ? 27.510 16.634 -0.126 1.00 12.96 159 ASP B N 1
ATOM 3736 C CA . ASP B 1 139 ? 28.374 17.668 -0.732 1.00 13.24 159 ASP B CA 1
ATOM 3737 C C . ASP B 1 139 ? 29.858 17.298 -0.677 1.00 13.48 159 ASP B C 1
ATOM 3738 O O . ASP B 1 139 ? 30.680 17.825 -1.444 1.00 13.72 159 ASP B O 1
ATOM 3743 N N . LEU B 1 140 ? 30.215 16.438 0.265 1.00 12.87 160 LEU B N 1
ATOM 3744 C CA . LEU B 1 140 ? 31.609 16.052 0.437 1.00 12.77 160 LEU B CA 1
ATOM 3745 C C . LEU B 1 140 ? 32.177 15.377 -0.809 1.00 12.60 160 LEU B C 1
ATOM 3746 O O . LEU B 1 140 ? 33.304 15.669 -1.232 1.00 12.60 160 LEU B O 1
ATOM 3751 N N . VAL B 1 141 ? 31.401 14.486 -1.421 1.00 12.67 161 VAL B N 1
ATOM 3752 C CA . VAL B 1 141 ? 31.901 13.782 -2.592 1.00 12.13 161 VAL B CA 1
ATOM 3753 C C . VAL B 1 141 ? 31.240 14.200 -3.907 1.00 13.03 161 VAL B C 1
ATOM 3754 O O . VAL B 1 141 ? 31.831 14.002 -4.983 1.00 12.23 161 VAL B O 1
ATOM 3758 N N . PHE B 1 142 ? 30.031 14.766 -3.843 1.00 13.33 162 PHE B N 1
ATOM 3759 C CA . PHE B 1 142 ? 29.314 15.105 -5.087 1.00 14.24 162 PHE B CA 1
ATOM 3760 C C . PHE B 1 142 ? 29.479 16.543 -5.555 1.00 15.28 162 PHE B C 1
ATOM 3761 O O . PHE B 1 142 ? 29.002 16.905 -6.630 1.00 15.82 162 PHE B O 1
ATOM 3769 N N . LYS B 1 143 ? 30.140 17.362 -4.749 1.00 15.54 163 LYS B N 1
ATOM 3770 C CA . LYS B 1 143 ? 30.524 18.699 -5.173 1.00 16.80 163 LYS B CA 1
ATOM 3771 C C . LYS B 1 143 ? 31.965 18.610 -5.689 1.00 16.07 163 LYS B C 1
ATOM 3772 O O . LYS B 1 143 ? 32.881 18.390 -4.908 1.00 15.88 163 LYS B O 1
ATOM 3778 N N . PRO B 1 144 ? 32.178 18.741 -7.016 1.00 16.24 164 PRO B N 1
ATOM 3779 C CA . PRO B 1 144 ? 33.515 18.445 -7.542 1.00 16.20 164 PRO B CA 1
ATOM 3780 C C . PRO B 1 144 ? 34.638 19.249 -6.878 1.00 16.41 164 PRO B C 1
ATOM 3781 O O . PRO B 1 144 ? 35.708 18.707 -6.629 1.00 16.18 164 PRO B O 1
ATOM 3785 N N . GLU B 1 145 ? 34.388 20.516 -6.547 1.00 16.83 165 GLU B N 1
ATOM 3786 C CA . GLU B 1 145 ? 35.420 21.311 -5.864 1.00 16.86 165 GLU B CA 1
ATOM 3787 C C . GLU B 1 145 ? 35.825 20.693 -4.515 1.00 16.46 165 GLU B C 1
ATOM 3788 O O . GLU B 1 145 ? 36.962 20.851 -4.067 1.00 16.46 165 GLU B O 1
ATOM 3794 N N . ASN B 1 146 ? 34.894 19.999 -3.861 1.00 16.19 166 ASN B N 1
ATOM 3795 C CA . ASN B 1 146 ? 35.211 19.311 -2.601 1.00 15.99 166 ASN B CA 1
ATOM 3796 C C . ASN B 1 146 ? 36.048 18.060 -2.813 1.00 15.99 166 ASN B C 1
ATOM 3797 O O . ASN B 1 146 ? 37.105 17.861 -2.193 1.00 15.83 166 ASN B O 1
ATOM 3802 N N . ILE B 1 147 ? 35.582 17.195 -3.700 1.00 16.03 167 ILE B N 1
ATOM 3803 C CA . ILE B 1 147 ? 36.273 15.946 -3.891 1.00 16.10 167 ILE B CA 1
ATOM 3804 C C . ILE B 1 147 ? 37.660 16.165 -4.505 1.00 16.24 167 ILE B C 1
ATOM 3805 O O . ILE B 1 147 ? 38.565 15.379 -4.244 1.00 16.67 167 ILE B O 1
ATOM 3810 N N . GLN B 1 148 ? 37.838 17.230 -5.292 1.00 16.86 168 GLN B N 1
ATOM 3811 C CA . GLN B 1 148 ? 39.173 17.598 -5.797 1.00 17.03 168 GLN B CA 1
ATOM 3812 C C . GLN B 1 148 ? 40.191 17.640 -4.653 1.00 17.58 168 GLN B C 1
ATOM 3813 O O . GLN B 1 148 ? 41.297 17.155 -4.787 1.00 17.17 168 GLN B O 1
ATOM 3819 N N . LYS B 1 149 ? 39.805 18.211 -3.519 1.00 18.33 169 LYS B N 1
ATOM 3820 C CA . LYS B 1 149 ? 40.690 18.254 -2.355 1.00 19.48 169 LYS B CA 1
ATOM 3821 C C . LYS B 1 149 ? 40.980 16.871 -1.746 1.00 20.66 169 LYS B C 1
ATOM 3822 O O . LYS B 1 149 ? 42.024 16.664 -1.116 1.00 20.65 169 LYS B O 1
ATOM 3828 N N . LEU B 1 150 ? 40.083 15.914 -1.950 1.00 21.12 170 LEU B N 1
ATOM 3829 C CA . LEU B 1 150 ? 40.279 14.563 -1.386 1.00 22.36 170 LEU B CA 1
ATOM 3830 C C . LEU B 1 150 ? 40.978 13.592 -2.345 1.00 23.60 170 LEU B C 1
ATOM 3831 O O . LEU B 1 150 ? 41.283 12.449 -1.986 1.00 23.64 170 LEU B O 1
ATOM 3836 N N . LYS B 1 151 ? 41.209 14.045 -3.572 1.00 25.29 171 LYS B N 1
ATOM 3837 C CA . LYS B 1 151 ? 41.830 13.204 -4.590 1.00 26.98 171 LYS B CA 1
ATOM 3838 C C . LYS B 1 151 ? 43.107 12.586 -4.031 1.00 27.65 171 LYS B C 1
ATOM 3839 O O . LYS B 1 151 ? 43.390 11.402 -4.243 1.00 28.51 171 LYS B O 1
ATOM 3845 N N . GLN B 1 152 ? 43.847 13.396 -3.283 1.00 27.86 172 GLN B N 1
ATOM 3846 C CA . GLN B 1 152 ? 45.094 12.998 -2.635 1.00 28.03 172 GLN B CA 1
ATOM 3847 C C . GLN B 1 152 ? 44.941 11.714 -1.792 1.00 26.86 172 GLN B C 1
ATOM 3848 O O . GLN B 1 152 ? 45.520 10.676 -2.129 1.00 27.25 172 GLN B O 1
ATOM 3854 N N . CYS B 1 153 ? 44.131 11.770 -0.735 1.00 24.86 173 CYS B N 1
ATOM 3855 C CA . CYS B 1 153 ? 44.025 10.658 0.209 1.00 23.26 173 CYS B CA 1
ATOM 3856 C C . CYS B 1 153 ? 43.139 9.471 -0.242 1.00 22.00 173 CYS B C 1
ATOM 3857 O O . CYS B 1 153 ? 43.113 8.436 0.421 1.00 21.27 173 CYS B O 1
ATOM 3860 N N . GLY B 1 154 ? 42.433 9.625 -1.364 1.00 20.21 174 GLY B N 1
ATOM 3861 C CA . GLY B 1 154 ? 41.684 8.515 -1.976 1.00 18.42 174 GLY B CA 1
ATOM 3862 C C . GLY B 1 154 ? 40.216 8.413 -1.568 1.00 17.16 174 GLY B C 1
ATOM 3863 O O . GLY B 1 154 ? 39.908 8.335 -0.376 1.00 16.90 174 GLY B O 1
ATOM 3864 N N . VAL B 1 155 ? 39.321 8.417 -2.564 1.00 15.42 175 VAL B N 1
ATOM 3865 C CA . VAL B 1 155 ? 37.880 8.275 -2.348 1.00 13.79 175 VAL B CA 1
ATOM 3866 C C . VAL B 1 155 ? 37.378 7.071 -3.161 1.00 13.17 175 VAL B C 1
ATOM 3867 O O . VAL B 1 155 ? 37.672 6.956 -4.352 1.00 12.81 175 VAL B O 1
ATOM 3871 N N . SER B 1 156 ? 36.637 6.178 -2.510 1.00 12.19 176 SER B N 1
ATOM 3872 C CA . SER B 1 156 ? 36.027 5.030 -3.194 1.00 11.21 176 SER B CA 1
ATOM 3873 C C . SER B 1 156 ? 34.511 5.087 -3.155 1.00 10.63 176 SER B C 1
ATOM 3874 O O . SER B 1 156 ? 33.912 5.680 -2.236 1.00 10.75 176 SER B O 1
ATOM 3877 N N . PHE B 1 157 ? 33.905 4.445 -4.150 1.00 9.69 177 PHE B N 1
ATOM 3878 C CA . PHE B 1 157 ? 32.468 4.214 -4.197 1.00 10.09 177 PHE B CA 1
ATOM 3879 C C . PHE B 1 157 ? 32.218 2.715 -4.398 1.00 9.58 177 PHE B C 1
ATOM 3880 O O . PHE B 1 157 ? 33.031 2.026 -5.015 1.00 10.31 177 PHE B O 1
ATOM 3888 N N . LEU B 1 158 ? 31.081 2.214 -3.926 1.00 9.75 178 LEU B N 1
ATOM 3889 C CA . LEU B 1 158 ? 30.666 0.835 -4.243 1.00 9.83 178 LEU B CA 1
ATOM 3890 C C . LEU B 1 158 ? 30.627 0.573 -5.759 1.00 9.46 178 LEU B C 1
ATOM 3891 O O . LEU B 1 158 ? 30.380 1.491 -6.522 1.00 9.32 178 LEU B O 1
ATOM 3896 N N . ASP B 1 159 ? 30.918 -0.662 -6.188 1.00 9.41 179 ASP B N 1
ATOM 3897 C CA . ASP B 1 159 ? 30.654 -1.082 -7.562 1.00 10.18 179 ASP B CA 1
ATOM 3898 C C . ASP B 1 159 ? 29.242 -1.632 -7.614 1.00 10.52 179 ASP B C 1
ATOM 3899 O O . ASP B 1 159 ? 29.035 -2.849 -7.725 1.00 10.15 179 ASP B O 1
ATOM 3904 N N . SER B 1 160 ? 28.268 -0.733 -7.484 1.00 10.82 180 SER B N 1
ATOM 3905 C CA . SER B 1 160 ? 26.857 -1.127 -7.439 1.00 11.22 180 SER B CA 1
ATOM 3906 C C . SER B 1 160 ? 26.014 -0.036 -8.058 1.00 10.61 180 SER B C 1
ATOM 3907 O O . SER B 1 160 ? 25.626 0.920 -7.383 1.00 11.47 180 SER B O 1
ATOM 3910 N N . PRO B 1 161 ? 25.752 -0.148 -9.359 1.00 9.95 181 PRO B N 1
ATOM 3911 C CA . PRO B 1 161 ? 25.052 0.931 -10.032 1.00 9.66 181 PRO B CA 1
ATOM 3912 C C . PRO B 1 161 ? 23.634 1.180 -9.502 1.00 9.31 181 PRO B C 1
ATOM 3913 O O . PRO B 1 161 ? 23.208 2.325 -9.440 1.00 9.08 181 PRO B O 1
ATOM 3917 N N . THR B 1 162 ? 22.902 0.130 -9.157 1.00 9.10 182 THR B N 1
ATOM 3918 C CA . THR B 1 162 ? 21.511 0.327 -8.749 1.00 9.26 182 THR B CA 1
ATOM 3919 C C . THR B 1 162 ? 21.416 0.979 -7.386 1.00 9.41 182 THR B C 1
ATOM 3920 O O . THR B 1 162 ? 20.355 1.481 -7.007 1.00 9.48 182 THR B O 1
ATOM 3924 N N . GLU B 1 163 ? 22.520 0.972 -6.641 1.00 9.32 183 GLU B N 1
ATOM 3925 C CA . GLU B 1 163 ? 22.531 1.626 -5.325 1.00 9.56 183 GLU B CA 1
ATOM 3926 C C . GLU B 1 163 ? 23.250 2.993 -5.347 1.00 9.37 183 GLU B C 1
ATOM 3927 O O . GLU B 1 163 ? 22.858 3.920 -4.651 1.00 9.70 183 GLU B O 1
ATOM 3933 N N . ILE B 1 164 ? 24.275 3.132 -6.182 1.00 8.72 184 ILE B N 1
ATOM 3934 C CA . ILE B 1 164 ? 25.045 4.374 -6.205 1.00 8.65 184 ILE B CA 1
ATOM 3935 C C . ILE B 1 164 ? 24.444 5.453 -7.123 1.00 9.14 184 ILE B C 1
ATOM 3936 O O . ILE B 1 164 ? 24.447 6.630 -6.785 1.00 8.48 184 ILE B O 1
ATOM 3941 N N . LEU B 1 165 ? 23.912 5.071 -8.277 1.00 9.57 185 LEU B N 1
ATOM 3942 C CA . LEU B 1 165 ? 23.330 6.073 -9.159 1.00 10.32 185 LEU B CA 1
ATOM 3943 C C . LEU B 1 165 ? 22.175 6.818 -8.457 1.00 10.39 185 LEU B C 1
ATOM 3944 O O . LEU B 1 165 ? 22.048 8.028 -8.584 1.00 11.12 185 LEU B O 1
ATOM 3949 N N . PRO B 1 166 ? 21.364 6.106 -7.664 1.00 10.53 186 PRO B N 1
ATOM 3950 C CA . PRO B 1 166 ? 20.332 6.811 -6.892 1.00 10.52 186 PRO B CA 1
ATOM 3951 C C . PRO B 1 166 ? 20.877 7.868 -5.927 1.00 10.71 186 PRO B C 1
ATOM 3952 O O . PRO B 1 166 ? 20.203 8.881 -5.689 1.00 11.39 186 PRO B O 1
ATOM 3956 N N . ALA B 1 167 ? 22.061 7.648 -5.357 1.00 10.13 187 ALA B N 1
ATOM 3957 C CA . ALA B 1 167 ? 22.682 8.677 -4.520 1.00 10.17 187 ALA B CA 1
ATOM 3958 C C . ALA B 1 167 ? 23.004 9.933 -5.325 1.00 9.90 187 ALA B C 1
ATOM 3959 O O . ALA B 1 167 ? 22.768 11.055 -4.865 1.00 9.90 187 ALA B O 1
ATOM 3961 N N . ALA B 1 168 ? 23.578 9.747 -6.511 1.00 9.92 188 ALA B N 1
ATOM 3962 C CA . ALA B 1 168 ? 23.819 10.881 -7.406 1.00 9.98 188 ALA B CA 1
ATOM 3963 C C . ALA B 1 168 ? 22.495 11.574 -7.743 1.00 10.26 188 ALA B C 1
ATOM 3964 O O . ALA B 1 168 ? 22.392 12.794 -7.661 1.00 10.65 188 ALA B O 1
ATOM 3966 N N . LEU B 1 169 ? 21.489 10.795 -8.132 1.00 11.55 189 LEU B N 1
ATOM 3967 C CA . LEU B 1 169 ? 20.148 11.349 -8.407 1.00 12.56 189 LEU B CA 1
ATOM 3968 C C . LEU B 1 169 ? 19.609 12.118 -7.207 1.00 13.93 189 LEU B C 1
ATOM 3969 O O . LEU B 1 169 ? 19.125 13.247 -7.344 1.00 14.13 189 LEU B O 1
ATOM 3974 N N . HIS B 1 170 ? 19.701 11.507 -6.029 1.00 14.56 190 HIS B N 1
ATOM 3975 C CA . HIS B 1 170 ? 19.187 12.108 -4.810 1.00 15.59 190 HIS B CA 1
ATOM 3976 C C . HIS B 1 170 ? 19.895 13.427 -4.539 1.00 15.77 190 HIS B C 1
ATOM 3977 O O . HIS B 1 170 ? 19.265 14.428 -4.230 1.00 15.51 190 HIS B O 1
ATOM 3984 N N . TYR B 1 171 ? 21.216 13.420 -4.653 1.00 15.62 191 TYR B N 1
ATOM 3985 C CA . TYR B 1 171 ? 22.000 14.633 -4.478 1.00 15.72 191 TYR B CA 1
ATOM 3986 C C . TYR B 1 171 ? 21.569 15.748 -5.429 1.00 16.32 191 TYR B C 1
ATOM 3987 O O . TYR B 1 171 ? 21.645 16.937 -5.087 1.00 15.72 191 TYR B O 1
ATOM 3996 N N . LEU B 1 172 ? 21.123 15.376 -6.623 1.00 16.69 192 LEU B N 1
ATOM 3997 C CA . LEU B 1 172 ? 20.790 16.374 -7.634 1.00 17.62 192 LEU B CA 1
ATOM 3998 C C . LEU B 1 172 ? 19.370 16.857 -7.438 1.00 18.53 192 LEU B C 1
ATOM 3999 O O . LEU B 1 172 ? 18.917 17.796 -8.108 1.00 19.12 192 LEU B O 1
ATOM 4004 N N . GLY B 1 173 ? 18.657 16.200 -6.534 1.00 18.65 193 GLY B N 1
ATOM 4005 C CA . GLY B 1 173 ? 17.313 16.619 -6.202 1.00 19.59 193 GLY B CA 1
ATOM 4006 C C . GLY B 1 173 ? 16.223 15.903 -6.970 1.00 20.03 193 GLY B C 1
ATOM 4007 O O . GLY B 1 173 ? 15.068 16.302 -6.906 1.00 19.94 193 GLY B O 1
ATOM 4008 N N . TYR B 1 174 ? 16.592 14.857 -7.701 1.00 20.11 194 TYR B N 1
ATOM 4009 C CA . TYR B 1 174 ? 15.630 14.013 -8.385 1.00 20.52 194 TYR B CA 1
ATOM 4010 C C . TYR B 1 174 ? 15.201 12.886 -7.459 1.00 21.47 194 TYR B C 1
ATOM 4011 O O . TYR B 1 174 ? 15.855 12.615 -6.452 1.00 21.55 194 TYR B O 1
ATOM 4020 N N . LYS B 1 175 ? 14.107 12.226 -7.806 1.00 21.92 195 LYS B N 1
ATOM 4021 C CA . LYS B 1 175 ? 13.691 11.026 -7.100 1.00 22.85 195 LYS B CA 1
ATOM 4022 C C . LYS B 1 175 ? 14.715 9.916 -7.337 1.00 22.91 195 LYS B C 1
ATOM 4023 O O . LYS B 1 175 ? 15.145 9.683 -8.471 1.00 22.62 195 LYS B O 1
ATOM 4029 N N . PRO B 1 176 ? 15.120 9.223 -6.264 1.00 22.46 196 PRO B N 1
ATOM 4030 C CA . PRO B 1 176 ? 16.166 8.200 -6.381 1.00 22.38 196 PRO B CA 1
ATOM 4031 C C . PRO B 1 176 ? 15.781 7.092 -7.353 1.00 21.97 196 PRO B C 1
ATOM 4032 O O . PRO B 1 176 ? 16.646 6.397 -7.883 1.00 21.64 196 PRO B O 1
ATOM 4036 N N . ASP B 1 177 ? 14.477 6.933 -7.578 1.00 22.51 197 ASP B N 1
ATOM 4037 C CA . ASP B 1 177 ? 13.964 5.902 -8.481 1.00 22.39 197 ASP B CA 1
ATOM 4038 C C . ASP B 1 177 ? 13.528 6.423 -9.853 1.00 22.05 197 ASP B C 1
ATOM 4039 O O . ASP B 1 177 ? 12.968 5.664 -10.638 1.00 21.59 197 ASP B O 1
ATOM 4044 N N . THR B 1 178 ? 13.809 7.692 -10.163 1.00 21.76 198 THR B N 1
ATOM 4045 C CA . THR B 1 178 ? 13.469 8.244 -11.499 1.00 21.59 198 THR B CA 1
ATOM 4046 C C . THR B 1 178 ? 14.039 7.415 -12.652 1.00 21.81 198 THR B C 1
ATOM 4047 O O . THR B 1 178 ? 15.198 7.027 -12.621 1.00 22.63 198 THR B O 1
ATOM 4051 N N . ASP B 1 179 ? 13.216 7.144 -13.660 1.00 22.07 199 ASP B N 1
ATOM 4052 C CA . ASP B 1 179 ? 13.694 6.545 -14.907 1.00 22.84 199 ASP B CA 1
ATOM 4053 C C . ASP B 1 179 ? 13.768 7.570 -16.051 1.00 22.37 199 ASP B C 1
ATOM 4054 O O . ASP B 1 179 ? 13.872 7.219 -17.205 1.00 23.03 199 ASP B O 1
ATOM 4059 N N . ASN B 1 180 ? 13.710 8.847 -15.724 1.00 22.78 200 ASN B N 1
ATOM 4060 C CA . ASN B 1 180 ? 13.808 9.855 -16.764 1.00 22.30 200 ASN B CA 1
ATOM 4061 C C . ASN B 1 180 ? 15.240 9.876 -17.291 1.00 22.24 200 ASN B C 1
ATOM 4062 O O . ASN B 1 180 ? 16.168 10.172 -16.531 1.00 22.02 200 ASN B O 1
ATOM 4067 N N . PRO B 1 181 ? 15.431 9.574 -18.596 1.00 22.00 201 PRO B N 1
ATOM 4068 C CA . PRO B 1 181 ? 16.788 9.551 -19.160 1.00 21.54 201 PRO B CA 1
ATOM 4069 C C . PRO B 1 181 ? 17.548 10.882 -19.050 1.00 21.01 201 PRO B C 1
ATOM 4070 O O . PRO B 1 181 ? 18.758 10.854 -18.967 1.00 20.97 201 PRO B O 1
ATOM 4074 N N . LYS B 1 182 ? 16.863 12.027 -19.045 1.00 20.20 202 LYS B N 1
ATOM 4075 C CA . LYS B 1 182 ? 17.552 13.304 -18.841 1.00 20.02 202 LYS B CA 1
ATOM 4076 C C . LYS B 1 182 ? 18.115 13.412 -17.423 1.00 19.49 202 LYS B C 1
ATOM 4077 O O . LYS B 1 182 ? 19.157 14.028 -17.187 1.00 19.14 202 LYS B O 1
ATOM 4083 N N . GLU B 1 183 ? 17.404 12.819 -16.472 1.00 18.58 203 GLU B N 1
ATOM 4084 C CA . GLU B 1 183 ? 17.838 12.849 -15.099 1.00 17.36 203 GLU B CA 1
ATOM 4085 C C . GLU B 1 183 ? 18.952 11.847 -14.874 1.00 16.68 203 GLU B C 1
ATOM 4086 O O . GLU B 1 183 ? 19.933 12.159 -14.210 1.00 16.13 203 GLU B O 1
ATOM 4092 N N . LEU B 1 184 ? 18.810 10.644 -15.425 1.00 16.07 204 LEU B N 1
ATOM 4093 C CA . LEU B 1 184 ? 19.913 9.695 -15.393 1.00 15.99 204 LEU B CA 1
ATOM 4094 C C . LEU B 1 184 ? 21.166 10.280 -16.073 1.00 15.84 204 LEU B C 1
ATOM 4095 O O . LEU B 1 184 ? 22.295 10.029 -15.646 1.00 14.75 204 LEU B O 1
ATOM 4100 N N . LYS B 1 185 ? 20.960 11.066 -17.128 1.00 15.57 205 LYS B N 1
ATOM 4101 C CA . LYS B 1 185 ? 22.085 11.639 -17.852 1.00 15.60 205 LYS B CA 1
ATOM 4102 C C . LYS B 1 185 ? 22.820 12.637 -16.964 1.00 14.24 205 LYS B C 1
ATOM 4103 O O . LYS B 1 185 ? 24.050 12.665 -16.920 1.00 14.22 205 LYS B O 1
ATOM 4109 N N . ALA B 1 186 ? 22.056 13.447 -16.245 1.00 12.99 206 ALA B N 1
ATOM 4110 C CA . ALA B 1 186 ? 22.630 14.427 -15.349 1.00 11.99 206 ALA B CA 1
ATOM 4111 C C . ALA B 1 186 ? 23.443 13.743 -14.250 1.00 11.72 206 ALA B C 1
ATOM 4112 O O . ALA B 1 186 ? 24.509 14.235 -13.859 1.00 10.92 206 ALA B O 1
ATOM 4114 N N . ALA B 1 187 ? 22.945 12.609 -13.757 1.00 10.86 207 ALA B N 1
ATOM 4115 C CA . ALA B 1 187 ? 23.697 11.839 -12.761 1.00 11.15 207 ALA B CA 1
ATOM 4116 C C . ALA B 1 187 ? 24.991 11.276 -13.336 1.00 11.27 207 ALA B C 1
ATOM 4117 O O . ALA B 1 187 ? 26.019 11.257 -12.668 1.00 12.18 207 ALA B O 1
ATOM 4119 N N . GLU B 1 188 ? 24.925 10.777 -14.559 1.00 11.21 208 GLU B N 1
ATOM 4120 C CA . GLU B 1 188 ? 26.094 10.259 -15.235 1.00 11.34 208 GLU B CA 1
ATOM 4121 C C . GLU B 1 188 ? 27.141 11.363 -15.460 1.00 10.92 208 GLU B C 1
ATOM 4122 O O . GLU B 1 188 ? 28.319 11.169 -15.183 1.00 10.66 208 GLU B O 1
ATOM 4128 N N . GLU B 1 189 ? 26.705 12.530 -15.929 1.00 10.62 209 GLU B N 1
ATOM 4129 C CA . GLU B 1 189 ? 27.630 13.644 -16.120 1.00 10.52 209 GLU B CA 1
ATOM 4130 C C . GLU B 1 189 ? 28.257 14.111 -14.803 1.00 10.51 209 GLU B C 1
ATOM 4131 O O . GLU B 1 189 ? 29.448 14.411 -14.752 1.00 9.91 209 GLU B O 1
ATOM 4137 N N . LEU B 1 190 ? 27.460 14.169 -13.736 1.00 10.88 210 LEU B N 1
ATOM 4138 C CA . LEU B 1 190 ? 27.988 14.500 -12.430 1.00 10.93 210 LEU B CA 1
ATOM 4139 C C . LEU B 1 190 ? 29.079 13.513 -12.031 1.00 11.11 210 LEU B C 1
ATOM 4140 O O . LEU B 1 190 ? 30.150 13.909 -11.558 1.00 11.24 210 LEU B O 1
ATOM 4145 N N . PHE B 1 191 ? 28.806 12.220 -12.194 1.00 10.53 211 PHE B N 1
ATOM 4146 C CA . PHE B 1 191 ? 29.806 11.201 -11.857 1.00 10.16 211 PHE B CA 1
ATOM 4147 C C . PHE B 1 191 ? 31.083 11.302 -12.686 1.00 10.40 211 PHE B C 1
ATOM 4148 O O . PHE B 1 191 ? 32.182 11.041 -12.187 1.00 10.41 211 PHE B O 1
ATOM 4156 N N . LEU B 1 192 ? 30.935 11.669 -13.952 1.00 10.54 212 LEU B N 1
ATOM 4157 C CA . LEU B 1 192 ? 32.100 11.897 -14.824 1.00 10.71 212 LEU B CA 1
ATOM 4158 C C . LEU B 1 192 ? 32.886 13.155 -14.450 1.00 10.61 212 LEU B C 1
ATOM 4159 O O . LEU B 1 192 ? 34.099 13.219 -14.641 1.00 10.34 212 LEU B O 1
ATOM 4164 N N . LYS B 1 193 ? 32.203 14.171 -13.928 1.00 10.29 213 LYS B N 1
ATOM 4165 C CA . LYS B 1 193 ? 32.919 15.326 -13.376 1.00 10.59 213 LYS B CA 1
ATOM 4166 C C . LYS B 1 193 ? 33.766 14.979 -12.147 1.00 10.49 213 LYS B C 1
ATOM 4167 O O . LYS B 1 193 ? 34.818 15.593 -11.914 1.00 10.82 213 LYS B O 1
ATOM 4173 N N . ILE B 1 194 ? 33.308 14.049 -11.306 1.00 10.16 214 ILE B N 1
ATOM 4174 C CA . ILE B 1 194 ? 34.085 13.749 -10.109 1.00 9.68 214 ILE B CA 1
ATOM 4175 C C . ILE B 1 194 ? 34.998 12.556 -10.367 1.00 10.51 214 ILE B C 1
ATOM 4176 O O . ILE B 1 194 ? 35.845 12.235 -9.555 1.00 10.79 214 ILE B O 1
ATOM 4181 N N . ARG B 1 195 ? 34.810 11.898 -11.502 1.00 10.74 215 ARG B N 1
ATOM 4182 C CA . ARG B 1 195 ? 35.490 10.630 -11.726 1.00 11.45 215 ARG B CA 1
ATOM 4183 C C . ARG B 1 195 ? 37.018 10.670 -11.654 1.00 11.27 215 ARG B C 1
ATOM 4184 O O . ARG B 1 195 ? 37.629 9.733 -11.133 1.00 10.91 215 ARG B O 1
ATOM 4192 N N . PRO B 1 196 ? 37.650 11.747 -12.165 1.00 11.28 216 PRO B N 1
ATOM 4193 C CA . PRO B 1 196 ? 39.113 11.774 -12.061 1.00 12.10 216 PRO B CA 1
ATOM 4194 C C . PRO B 1 196 ? 39.564 11.764 -10.599 1.00 13.03 216 PRO B C 1
ATOM 4195 O O . PRO B 1 196 ? 40.724 11.451 -10.313 1.00 13.11 216 PRO B O 1
ATOM 4199 N N . TYR B 1 197 ? 38.651 12.073 -9.670 1.00 12.78 217 TYR B N 1
ATOM 4200 C CA . TYR B 1 197 ? 39.044 12.165 -8.269 1.00 13.15 217 TYR B CA 1
ATOM 4201 C C . TYR B 1 197 ? 38.630 10.953 -7.430 1.00 13.10 217 TYR B C 1
ATOM 4202 O O . TYR B 1 197 ? 38.813 10.934 -6.215 1.00 12.22 217 TYR B O 1
ATOM 4211 N N . VAL B 1 198 ? 38.090 9.931 -8.094 1.00 13.51 218 VAL B N 1
ATOM 4212 C CA . VAL B 1 198 ? 37.705 8.686 -7.424 1.00 13.63 218 VAL B CA 1
ATOM 4213 C C . VAL B 1 198 ? 38.794 7.659 -7.647 1.00 14.05 218 VAL B C 1
ATOM 4214 O O . VAL B 1 198 ? 39.188 7.421 -8.796 1.00 14.03 218 VAL B O 1
ATOM 4218 N N . THR B 1 199 ? 39.288 7.045 -6.577 1.00 14.58 219 THR B N 1
ATOM 4219 C CA . THR B 1 199 ? 40.355 6.061 -6.749 1.00 16.19 219 THR B CA 1
ATOM 4220 C C . THR B 1 199 ? 39.850 4.787 -7.412 1.00 16.05 219 THR B C 1
ATOM 4221 O O . THR B 1 199 ? 40.498 4.262 -8.313 1.00 17.25 219 THR B O 1
ATOM 4225 N N . TYR B 1 200 ? 38.714 4.270 -6.958 1.00 15.35 220 TYR B N 1
ATOM 4226 C CA . TYR B 1 200 ? 38.157 3.072 -7.575 1.00 15.01 220 TYR B CA 1
ATOM 4227 C C . TYR B 1 200 ? 36.703 2.840 -7.199 1.00 14.52 220 TYR B C 1
ATOM 4228 O O . TYR B 1 200 ? 36.196 3.400 -6.224 1.00 14.42 220 TYR B O 1
ATOM 4237 N N . PHE B 1 201 ? 36.034 2.027 -8.011 1.00 13.72 221 PHE B N 1
ATOM 4238 C CA . PHE B 1 201 ? 34.704 1.547 -7.682 1.00 13.29 221 PHE B CA 1
ATOM 4239 C C . PHE B 1 201 ? 34.852 0.076 -7.281 1.00 12.77 221 PHE B C 1
ATOM 4240 O O . PHE B 1 201 ? 35.287 -0.738 -8.086 1.00 13.21 221 PHE B O 1
ATOM 4248 N N . HIS 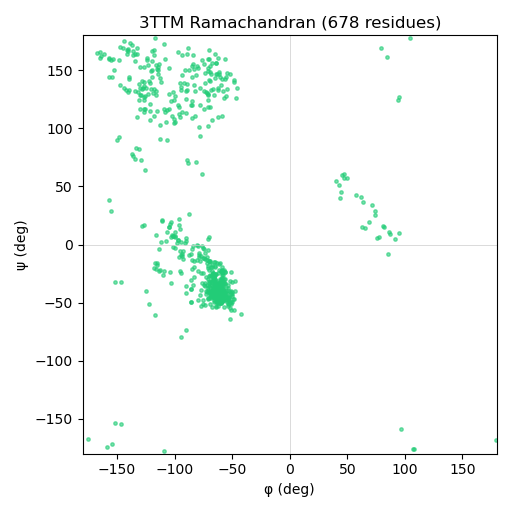B 1 202 ? 34.551 -0.248 -6.027 1.00 13.40 222 HIS B N 1
ATOM 4249 C CA . HIS B 1 202 ? 34.627 -1.629 -5.538 1.00 12.93 222 HIS B CA 1
ATOM 4250 C C . HIS B 1 202 ? 33.744 -1.804 -4.326 1.00 13.19 222 HIS B C 1
ATOM 4251 O O . HIS B 1 202 ? 33.632 -0.907 -3.506 1.00 12.69 222 HIS B O 1
ATOM 4258 N N . SER B 1 203 ? 33.117 -2.970 -4.191 1.00 13.62 223 SER B N 1
ATOM 4259 C CA . SER B 1 203 ? 32.137 -3.146 -3.120 1.00 13.97 223 SER B CA 1
ATOM 4260 C C . SER B 1 203 ? 32.680 -3.880 -1.901 1.00 14.78 223 SER B C 1
ATOM 4261 O O . SER B 1 203 ? 31.911 -4.262 -1.013 1.00 15.14 223 SER B O 1
ATOM 4264 N N . SER B 1 204 ? 33.992 -4.087 -1.838 1.00 15.69 224 SER B N 1
ATOM 4265 C CA . SER B 1 204 ? 34.555 -4.766 -0.665 1.00 17.00 224 SER B CA 1
ATOM 4266 C C . SER B 1 204 ? 36.011 -4.398 -0.300 1.00 17.37 224 SER B C 1
ATOM 4267 O O . SER B 1 204 ? 36.378 -4.399 0.872 1.00 17.31 224 SER B O 1
ATOM 4270 N N . LYS B 1 205 ? 36.831 -4.084 -1.294 1.00 18.24 225 LYS B N 1
ATOM 4271 C CA . LYS B 1 205 ? 38.224 -3.739 -1.029 1.00 19.13 225 LYS B CA 1
ATOM 4272 C C . LYS B 1 205 ? 38.350 -2.489 -0.140 1.00 18.40 225 LYS B C 1
ATOM 4273 O O . LYS B 1 205 ? 39.364 -2.296 0.532 1.00 18.70 225 LYS B O 1
ATOM 4279 N N . TYR B 1 206 ? 37.314 -1.656 -0.103 1.00 17.42 226 TYR B N 1
ATOM 4280 C CA . TYR B 1 206 ? 37.396 -0.417 0.650 1.00 16.50 226 TYR B CA 1
ATOM 4281 C C . TYR B 1 206 ? 37.474 -0.617 2.167 1.00 16.85 226 TYR B C 1
ATOM 4282 O O . TYR B 1 206 ? 37.955 0.256 2.874 1.00 16.57 226 TYR B O 1
ATOM 4291 N N . ILE B 1 207 ? 37.016 -1.762 2.671 1.00 17.08 227 ILE B N 1
ATOM 4292 C CA . ILE B 1 207 ? 37.080 -2.017 4.112 1.00 17.57 227 ILE B CA 1
ATOM 4293 C C . ILE B 1 207 ? 38.540 -2.048 4.603 1.00 18.30 227 ILE B C 1
ATOM 4294 O O . ILE B 1 207 ? 38.916 -1.335 5.549 1.00 17.29 227 ILE B O 1
ATOM 4299 N N . SER B 1 208 ? 39.365 -2.862 3.947 1.00 18.76 228 SER B N 1
ATOM 4300 C CA . SER B 1 208 ? 40.794 -2.912 4.271 1.00 19.65 228 SER B CA 1
ATOM 4301 C C . SER B 1 208 ? 41.480 -1.579 4.007 1.00 19.19 228 SER B C 1
ATOM 4302 O O . SER B 1 208 ? 42.241 -1.084 4.838 1.00 18.86 228 SER B O 1
ATOM 4305 N N . ASP B 1 209 ? 41.213 -0.997 2.844 1.00 19.66 229 ASP B N 1
ATOM 4306 C CA . ASP B 1 209 ? 41.840 0.271 2.489 1.00 20.21 229 ASP B CA 1
ATOM 4307 C C . ASP B 1 209 ? 41.499 1.371 3.486 1.00 20.48 229 ASP B C 1
ATOM 4308 O O . ASP B 1 209 ? 42.356 2.194 3.822 1.00 20.15 229 ASP B O 1
ATOM 4313 N N . LEU B 1 210 ? 40.252 1.382 3.952 1.00 20.62 230 LEU B N 1
ATOM 4314 C CA . LEU B 1 210 ? 39.817 2.376 4.917 1.00 21.15 230 LEU B CA 1
ATOM 4315 C C . LEU B 1 210 ? 40.512 2.132 6.255 1.00 21.11 230 LEU B C 1
ATOM 4316 O O . LEU B 1 210 ? 41.013 3.063 6.899 1.00 20.72 230 LEU B O 1
ATOM 4321 N N . ALA B 1 211 ? 40.530 0.874 6.673 1.00 21.22 231 ALA B N 1
ATOM 4322 C CA . ALA B 1 211 ? 41.123 0.504 7.954 1.00 22.16 231 ALA B CA 1
ATOM 4323 C C . ALA B 1 211 ? 42.633 0.757 8.013 1.00 22.56 231 ALA B C 1
ATOM 4324 O O . ALA B 1 211 ? 43.156 1.046 9.084 1.00 22.62 231 ALA B O 1
ATOM 4326 N N . ASN B 1 212 ? 43.308 0.657 6.864 1.00 23.08 232 ASN B N 1
ATOM 4327 C CA . ASN B 1 212 ? 44.778 0.748 6.768 1.00 24.26 232 ASN B CA 1
ATOM 4328 C C . ASN B 1 212 ? 45.277 2.156 6.469 1.00 24.05 232 ASN B C 1
ATOM 4329 O O . ASN B 1 212 ? 46.479 2.404 6.490 1.00 23.81 232 ASN B O 1
ATOM 4334 N N . GLY B 1 213 ? 44.366 3.061 6.128 1.00 23.81 233 GLY B N 1
ATOM 4335 C CA . GLY B 1 213 ? 44.754 4.428 5.815 1.00 22.77 233 GLY B CA 1
ATOM 4336 C C . GLY B 1 213 ? 45.026 4.620 4.336 1.00 22.52 233 GLY B C 1
ATOM 4337 O O . GLY B 1 213 ? 45.437 5.693 3.904 1.00 22.26 233 GLY B O 1
ATOM 4338 N N . ASN B 1 214 ? 44.783 3.577 3.550 1.00 21.91 234 ASN B N 1
ATOM 4339 C CA . ASN B 1 214 ? 44.991 3.634 2.112 1.00 21.62 234 ASN B CA 1
ATOM 4340 C C . ASN B 1 214 ? 44.055 4.618 1.413 1.00 20.90 234 ASN B C 1
ATOM 4341 O O . ASN B 1 214 ? 44.412 5.181 0.384 1.00 20.54 234 ASN B O 1
ATOM 4346 N N . ILE B 1 215 ? 42.862 4.817 1.972 1.00 20.22 235 ILE B N 1
ATOM 4347 C CA . ILE B 1 215 ? 41.926 5.806 1.443 1.00 19.62 235 ILE B CA 1
ATOM 4348 C C . ILE B 1 215 ? 41.371 6.606 2.599 1.00 19.73 235 ILE B C 1
ATOM 4349 O O . ILE B 1 215 ? 41.460 6.177 3.741 1.00 20.43 235 ILE B O 1
ATOM 4354 N N . CYS B 1 216 ? 40.770 7.754 2.314 1.00 19.38 236 CYS B N 1
ATOM 4355 C CA . CYS B 1 216 ? 40.294 8.623 3.391 1.00 19.03 236 CYS B CA 1
ATOM 4356 C C . CYS B 1 216 ? 38.787 8.804 3.364 1.00 18.11 236 CYS B C 1
ATOM 4357 O O . CYS B 1 216 ? 38.210 9.264 4.344 1.00 17.68 236 CYS B O 1
ATOM 4360 N N . VAL B 1 217 ? 38.160 8.446 2.238 1.00 17.29 237 VAL B N 1
ATOM 4361 C CA . VAL B 1 217 ? 36.699 8.413 2.147 1.00 15.70 237 VAL B CA 1
ATOM 4362 C C . VAL B 1 217 ? 36.196 7.195 1.345 1.00 15.13 237 VAL B C 1
ATOM 4363 O O . VAL B 1 217 ? 36.723 6.893 0.281 1.00 14.30 237 VAL B O 1
ATOM 4367 N N . ALA B 1 218 ? 35.200 6.491 1.886 1.00 13.97 238 ALA B N 1
ATOM 4368 C CA . ALA B 1 218 ? 34.550 5.400 1.165 1.00 13.76 238 ALA B CA 1
ATOM 4369 C C . ALA B 1 218 ? 33.042 5.584 1.234 1.00 13.01 238 ALA B C 1
ATOM 4370 O O . ALA B 1 218 ? 32.485 5.722 2.316 1.00 13.80 238 ALA B O 1
ATOM 4372 N N . ILE B 1 219 ? 32.384 5.627 0.084 1.00 12.31 239 ILE B N 1
ATOM 4373 C CA . ILE B 1 219 ? 30.932 5.579 0.077 1.00 12.00 239 ILE B CA 1
ATOM 4374 C C . ILE B 1 219 ? 30.581 4.105 -0.000 1.00 11.55 239 ILE B C 1
ATOM 4375 O O . ILE B 1 219 ? 30.872 3.443 -1.006 1.00 11.19 239 ILE B O 1
ATOM 4380 N N . GLY B 1 220 ? 29.992 3.577 1.068 1.00 11.10 240 GLY B N 1
ATOM 4381 C CA . GLY B 1 220 ? 29.811 2.133 1.170 1.00 10.70 240 GLY B CA 1
ATOM 4382 C C . GLY B 1 220 ? 28.726 1.724 2.142 1.00 10.66 240 GLY B C 1
ATOM 4383 O O . GLY B 1 220 ? 28.029 2.580 2.700 1.00 10.85 240 GLY B O 1
ATOM 4384 N N . TYR B 1 221 ? 28.596 0.417 2.360 1.00 10.58 241 TYR B N 1
ATOM 4385 C CA . TYR B 1 221 ? 27.599 -0.112 3.295 1.00 10.75 241 TYR B CA 1
ATOM 4386 C C . TYR B 1 221 ? 27.977 0.179 4.745 1.00 10.97 241 TYR B C 1
ATOM 4387 O O . TYR B 1 221 ? 29.103 -0.093 5.178 1.00 11.08 241 TYR B O 1
ATOM 4396 N N . SER B 1 222 ? 27.015 0.710 5.492 1.00 11.48 242 SER B N 1
ATOM 4397 C CA . SER B 1 222 ? 27.257 1.141 6.862 1.00 11.86 242 SER B CA 1
ATOM 4398 C C . SER B 1 222 ? 28.111 0.185 7.676 1.00 12.22 242 SER B C 1
ATOM 4399 O O . SER B 1 222 ? 29.158 0.572 8.183 1.00 12.01 242 SER B O 1
ATOM 4402 N N . GLY B 1 223 ? 27.632 -1.048 7.828 1.00 13.06 243 GLY B N 1
ATOM 4403 C CA . GLY B 1 223 ? 28.296 -2.055 8.660 1.00 12.54 243 GLY B CA 1
ATOM 4404 C C . GLY B 1 223 ? 29.728 -2.282 8.226 1.00 12.82 243 GLY B C 1
ATOM 4405 O O . GLY B 1 223 ? 30.600 -2.573 9.047 1.00 13.03 243 GLY B O 1
ATOM 4406 N N . ASP B 1 224 ? 29.972 -2.165 6.929 1.00 12.59 244 ASP B N 1
ATOM 4407 C CA . ASP B 1 224 ? 31.309 -2.369 6.400 1.00 12.86 244 ASP B CA 1
ATOM 4408 C C . ASP B 1 224 ? 32.265 -1.317 6.977 1.00 13.11 244 ASP B C 1
ATO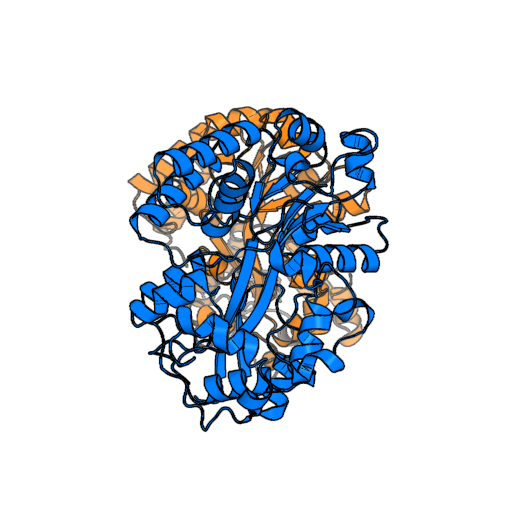M 4409 O O . ASP B 1 224 ? 33.412 -1.637 7.315 1.00 12.67 244 ASP B O 1
ATOM 4414 N N . ILE B 1 225 ? 31.786 -0.074 7.061 1.00 12.82 245 ILE B N 1
ATOM 4415 C CA . ILE B 1 225 ? 32.575 1.046 7.586 1.00 13.79 245 ILE B CA 1
ATOM 4416 C C . ILE B 1 225 ? 32.872 0.804 9.046 1.00 14.43 245 ILE B C 1
ATOM 4417 O O . ILE B 1 225 ? 33.996 1.004 9.500 1.00 14.95 245 ILE B O 1
ATOM 4422 N N . TYR B 1 226 ? 31.855 0.386 9.795 1.00 15.40 246 TYR B N 1
ATOM 4423 C CA . TYR B 1 226 ? 32.070 0.074 11.201 1.00 15.97 246 TYR B CA 1
ATOM 4424 C C . TYR B 1 226 ? 33.122 -1.035 11.360 1.00 16.11 246 TYR B C 1
ATOM 4425 O O . TYR B 1 226 ? 33.922 -0.999 12.291 1.00 15.94 246 TYR B O 1
ATOM 4434 N N . GLN B 1 227 ? 33.141 -2.000 10.440 1.00 16.00 247 GLN B N 1
ATOM 4435 C CA . GLN B 1 227 ? 34.164 -3.052 10.495 1.00 16.25 247 GLN B CA 1
ATOM 4436 C C . GLN B 1 227 ? 35.571 -2.507 10.239 1.00 16.27 247 GLN B C 1
ATOM 4437 O O . GLN B 1 227 ? 36.540 -2.940 10.870 1.00 15.92 247 GLN B O 1
ATOM 4443 N N . ALA B 1 228 ? 35.693 -1.5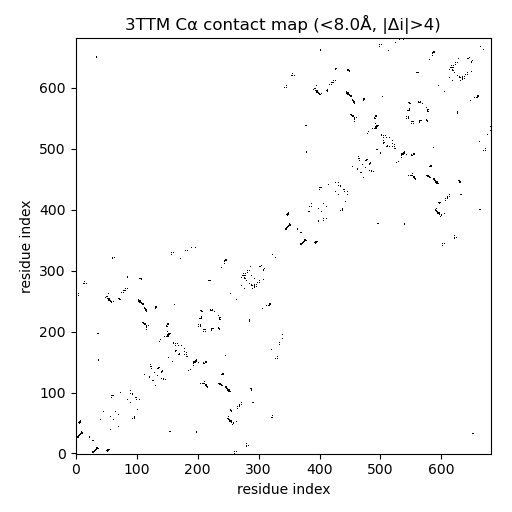59 9.314 1.00 16.25 248 ALA B N 1
ATOM 4444 C CA . ALA B 1 228 ? 36.963 -0.862 9.131 1.00 16.58 248 ALA B CA 1
ATOM 4445 C C . ALA B 1 228 ? 37.398 -0.168 10.432 1.00 17.48 248 ALA B C 1
ATOM 4446 O O . ALA B 1 228 ? 38.572 -0.236 10.815 1.00 18.03 248 ALA B O 1
ATOM 4448 N N . LYS B 1 229 ? 36.458 0.507 11.091 1.00 18.01 249 LYS B N 1
ATOM 4449 C CA . LYS B 1 229 ? 36.735 1.192 12.360 1.00 19.11 249 LYS B CA 1
ATOM 4450 C C . LYS B 1 229 ? 37.278 0.176 13.383 1.00 19.79 249 LYS B C 1
ATOM 4451 O O . LYS B 1 229 ? 38.358 0.372 13.976 1.00 19.55 249 LYS B O 1
ATOM 4457 N N . SER B 1 230 ? 36.533 -0.912 13.580 1.00 20.03 250 SER B N 1
ATOM 4458 C CA . SER B 1 230 ? 36.946 -1.972 14.513 1.00 20.87 250 SER B CA 1
ATOM 4459 C C . SER B 1 230 ? 38.328 -2.551 14.187 1.00 21.38 250 SER B C 1
ATOM 4460 O O . SER B 1 230 ? 39.125 -2.797 15.088 1.00 22.05 250 SER B O 1
ATOM 4463 N N . ARG B 1 231 ? 38.608 -2.793 12.912 1.00 21.45 251 ARG B N 1
ATOM 4464 C CA . ARG B 1 231 ? 39.897 -3.352 12.532 1.00 22.10 251 ARG B CA 1
ATOM 4465 C C . ARG B 1 231 ? 41.034 -2.371 12.848 1.00 22.68 251 ARG B C 1
ATOM 4466 O O . ARG B 1 231 ? 42.125 -2.770 13.277 1.00 22.00 251 ARG B O 1
ATOM 4474 N N . ALA B 1 232 ? 40.763 -1.088 12.641 1.00 23.14 252 ALA B N 1
ATOM 4475 C CA . ALA B 1 232 ? 41.770 -0.051 12.853 1.00 23.99 252 ALA B CA 1
ATOM 4476 C C . ALA B 1 232 ? 42.074 0.067 14.338 1.00 24.49 252 ALA B C 1
ATOM 4477 O O . ALA B 1 232 ? 43.237 0.139 14.742 1.00 24.56 252 ALA B O 1
ATOM 4479 N N . GLU B 1 233 ? 41.019 0.069 15.146 1.00 25.48 253 GLU B N 1
ATOM 4480 C CA . GLU B 1 233 ? 41.162 0.058 16.597 1.00 26.68 253 GLU B CA 1
ATOM 4481 C C . GLU B 1 233 ? 41.899 -1.180 17.105 1.00 27.17 253 GLU B C 1
ATOM 4482 O O . GLU B 1 233 ? 42.753 -1.071 17.963 1.00 27.60 253 GLU B O 1
ATOM 4488 N N . GLU B 1 234 ? 41.558 -2.350 16.578 1.00 28.04 254 GLU B N 1
ATOM 4489 C CA . GLU B 1 234 ? 42.195 -3.599 16.998 1.00 29.22 254 GLU B CA 1
ATOM 4490 C C . GLU B 1 234 ? 43.678 -3.620 16.627 1.00 29.24 254 GLU B C 1
ATOM 4491 O O . GLU B 1 234 ? 44.501 -4.170 17.355 1.00 29.02 254 GLU B O 1
ATOM 4497 N N . ALA B 1 235 ? 44.002 -3.019 15.486 1.00 29.53 255 ALA B N 1
ATOM 4498 C CA . ALA B 1 235 ? 45.360 -3.024 14.963 1.00 30.21 255 ALA B CA 1
ATOM 4499 C C . ALA B 1 235 ? 46.234 -2.001 15.676 1.00 30.53 255 ALA B C 1
ATOM 4500 O O . ALA B 1 235 ? 47.456 -1.989 15.497 1.00 30.12 255 ALA B O 1
ATOM 4502 N N . LYS B 1 236 ? 45.602 -1.145 16.476 1.00 30.96 256 LYS B N 1
ATOM 4503 C CA . LYS B 1 236 ? 46.302 -0.017 17.095 1.00 31.87 256 LYS B CA 1
ATOM 4504 C C . LYS B 1 236 ? 47.243 0.654 16.096 1.00 31.93 256 LYS B C 1
ATOM 4505 O O . LYS B 1 236 ? 48.418 0.869 16.387 1.00 32.47 256 LYS B O 1
ATOM 4511 N N . ASN B 1 237 ? 46.721 0.992 14.920 1.00 31.71 257 ASN B N 1
ATOM 4512 C CA . ASN B 1 237 ? 47.519 1.609 13.861 1.00 31.26 257 ASN B CA 1
ATOM 4513 C C . ASN B 1 237 ? 47.339 3.127 13.785 1.00 31.01 257 ASN B C 1
ATOM 4514 O O . ASN B 1 237 ? 47.825 3.767 12.852 1.00 31.06 257 ASN B O 1
ATOM 4519 N N . LYS B 1 238 ? 46.626 3.685 14.759 1.00 30.55 258 LYS B N 1
ATOM 4520 C CA . LYS B 1 238 ? 46.353 5.117 14.811 1.00 30.32 258 LYS B CA 1
ATOM 4521 C C . LYS B 1 238 ? 45.470 5.655 13.673 1.00 29.76 258 LYS B C 1
ATOM 4522 O O . LYS B 1 238 ? 45.393 6.870 13.467 1.00 29.49 258 LYS B O 1
ATOM 4528 N N . VAL B 1 239 ? 44.809 4.757 12.945 1.00 28.37 259 VAL B N 1
ATOM 4529 C CA . VAL B 1 239 ? 43.856 5.165 11.928 1.00 27.39 259 VAL B CA 1
ATOM 4530 C C . VAL B 1 239 ? 42.472 5.284 12.561 1.00 26.98 259 VAL B C 1
ATOM 4531 O O . VAL B 1 239 ? 41.979 4.332 13.180 1.00 26.47 259 VAL B O 1
ATOM 4535 N N . THR B 1 240 ? 41.858 6.457 12.408 1.00 25.94 260 THR B N 1
ATOM 4536 C CA . THR B 1 240 ? 40.489 6.680 12.861 1.00 25.62 260 THR B CA 1
ATOM 4537 C C . THR B 1 240 ? 39.497 6.618 11.698 1.00 24.10 260 THR B C 1
ATOM 4538 O O . THR B 1 240 ? 39.691 7.242 10.656 1.00 24.18 260 THR B O 1
ATOM 4542 N N . VAL B 1 241 ? 38.433 5.858 11.896 1.00 22.70 261 VAL B N 1
ATOM 4543 C CA . VAL B 1 241 ? 37.397 5.701 10.898 1.00 20.81 261 VAL B CA 1
ATOM 4544 C C . VAL B 1 241 ? 36.064 6.055 11.531 1.00 20.07 261 VAL B C 1
ATOM 4545 O O . VAL B 1 241 ? 35.721 5.532 12.595 1.00 19.44 261 VAL B O 1
ATOM 4549 N N . LYS B 1 242 ? 35.322 6.956 10.889 1.00 18.93 262 LYS B N 1
ATOM 4550 C CA . LYS B 1 242 ? 33.959 7.275 11.317 1.00 19.07 262 LYS B CA 1
ATOM 4551 C C . LYS B 1 242 ? 32.950 7.077 10.171 1.00 18.27 262 LYS B C 1
ATOM 4552 O O . LYS B 1 242 ? 33.318 7.090 8.995 1.00 17.40 262 LYS B O 1
ATOM 4558 N N . TYR B 1 243 ? 31.676 6.947 10.531 1.00 17.61 263 TYR B N 1
ATOM 4559 C CA . TYR B 1 243 ? 30.591 6.787 9.563 1.00 17.09 263 TYR B CA 1
ATOM 4560 C C . TYR B 1 243 ? 29.486 7.809 9.779 1.00 16.71 263 TYR B C 1
ATOM 4561 O O . TYR B 1 243 ? 29.051 8.036 10.917 1.00 16.49 263 TYR B O 1
ATOM 4570 N N . ASN B 1 244 ? 28.999 8.397 8.693 1.00 16.14 264 ASN B N 1
ATOM 4571 C CA . ASN B 1 244 ? 27.838 9.296 8.777 1.00 16.02 264 ASN B CA 1
ATOM 4572 C C . ASN B 1 244 ? 26.781 8.915 7.761 1.00 15.47 264 ASN B C 1
ATOM 4573 O O . ASN B 1 244 ? 27.084 8.788 6.569 1.00 15.25 264 ASN B O 1
ATOM 4578 N N . ILE B 1 245 ? 25.544 8.755 8.220 1.00 14.41 265 ILE B N 1
ATOM 4579 C CA . ILE B 1 245 ? 24.409 8.846 7.333 1.00 14.47 265 ILE B CA 1
ATOM 4580 C C . ILE B 1 245 ? 24.251 10.337 7.047 1.00 14.31 265 ILE B C 1
ATOM 4581 O O . ILE B 1 245 ? 24.021 11.112 7.966 1.00 14.18 265 ILE B O 1
ATOM 4586 N N . PRO B 1 246 ? 24.408 10.755 5.785 1.00 14.47 266 PRO B N 1
ATOM 4587 C CA . PRO B 1 246 ? 24.407 12.221 5.585 1.00 14.74 266 PRO B CA 1
ATOM 4588 C C . PRO B 1 246 ? 23.082 12.907 5.946 1.00 15.13 266 PRO B C 1
ATOM 4589 O O . PRO B 1 246 ? 22.026 12.277 5.956 1.00 14.67 266 PRO B O 1
ATOM 4593 N N . LYS B 1 247 ? 23.161 14.198 6.260 1.00 15.69 267 LYS B N 1
ATOM 4594 C CA . LYS B 1 247 ? 21.996 14.976 6.677 1.00 16.57 267 LYS B CA 1
ATOM 4595 C C . LYS B 1 247 ? 20.846 14.988 5.655 1.00 16.16 267 LYS B C 1
ATOM 4596 O O . LYS B 1 247 ? 19.684 15.122 6.041 1.00 16.90 267 LYS B O 1
ATOM 4602 N N . GLU B 1 248 ? 21.157 14.869 4.363 1.00 15.25 268 GLU B N 1
ATOM 4603 C CA . GLU B 1 248 ? 20.117 14.828 3.333 1.00 14.62 268 GLU B CA 1
ATOM 4604 C C . GLU B 1 248 ? 19.409 13.474 3.256 1.00 14.44 268 GLU B C 1
ATOM 4605 O O . GLU B 1 248 ? 18.417 13.327 2.541 1.00 14.09 268 GLU B O 1
ATOM 4611 N N . GLY B 1 249 ? 19.925 12.470 3.958 1.00 13.54 269 GLY B N 1
ATOM 4612 C CA . GLY B 1 249 ? 19.318 11.155 3.889 1.00 13.01 269 GLY B CA 1
ATOM 4613 C C . GLY B 1 249 ? 20.196 10.204 3.100 1.00 12.54 269 GLY B C 1
ATOM 4614 O O . GLY B 1 249 ? 21.299 10.578 2.671 1.00 12.57 269 GLY B O 1
ATOM 4615 N N . ALA B 1 250 ? 19.700 8.984 2.888 1.00 11.70 270 ALA B N 1
ATOM 4616 C CA . ALA B 1 250 ? 20.502 7.938 2.252 1.00 11.09 270 ALA B CA 1
ATOM 4617 C C . ALA B 1 250 ? 19.645 6.776 1.780 1.00 10.47 270 ALA B C 1
ATOM 4618 O O . ALA B 1 250 ? 18.503 6.653 2.181 1.00 10.44 270 ALA B O 1
ATOM 4620 N N . GLY B 1 251 ? 20.200 5.904 0.941 1.00 10.39 271 GLY B N 1
ATOM 4621 C CA . GLY B 1 251 ? 19.473 4.702 0.536 1.00 10.43 271 GLY B CA 1
ATOM 4622 C C . GLY B 1 251 ? 19.675 3.660 1.615 1.00 11.17 271 GLY B C 1
ATOM 4623 O O . GLY B 1 251 ? 20.702 3.690 2.328 1.00 11.43 271 GLY B O 1
ATOM 4624 N N . SER B 1 252 ? 18.693 2.772 1.768 1.00 10.86 272 SER B N 1
ATOM 4625 C CA . SER B 1 252 ? 18.795 1.644 2.691 1.00 11.08 272 SER B CA 1
ATOM 4626 C C . SER B 1 252 ? 18.450 0.333 1.971 1.00 11.32 272 SER B C 1
ATOM 4627 O O . SER B 1 252 ? 17.500 0.291 1.169 1.00 11.25 272 SER B O 1
ATOM 4630 N N . PHE B 1 253 ? 19.207 -0.724 2.293 1.00 10.94 273 PHE B N 1
ATOM 4631 C CA . PHE B 1 253 ? 19.131 -2.020 1.649 1.00 10.92 273 PHE B CA 1
ATOM 4632 C C . PHE B 1 253 ? 18.758 -3.065 2.696 1.00 11.40 273 PHE B C 1
ATOM 4633 O O . PHE B 1 253 ? 19.086 -2.915 3.884 1.00 11.77 273 PHE B O 1
ATOM 4641 N N . PHE B 1 254 ? 18.074 -4.115 2.252 1.00 11.05 274 PHE B N 1
ATOM 4642 C CA . PHE B 1 254 ? 17.585 -5.172 3.135 1.00 11.57 274 PHE B CA 1
ATOM 4643 C C . PHE B 1 254 ? 17.924 -6.541 2.576 1.00 11.76 274 PHE B C 1
ATOM 4644 O O . PHE B 1 254 ? 17.387 -6.956 1.549 1.00 12.12 274 PHE B O 1
ATOM 4652 N N . ASP B 1 255 ? 18.851 -7.227 3.232 1.00 11.92 275 ASP B N 1
ATOM 4653 C CA . ASP B 1 255 ? 19.323 -8.503 2.728 1.00 12.18 275 ASP B CA 1
ATOM 4654 C C . ASP B 1 255 ? 18.474 -9.655 3.251 1.00 11.83 275 ASP B C 1
ATOM 4655 O O . ASP B 1 255 ? 18.051 -9.643 4.404 1.00 12.37 275 ASP B O 1
ATOM 4660 N N . MET B 1 256 ? 18.176 -10.609 2.373 1.00 12.37 276 MET B N 1
ATOM 4661 C CA . MET B 1 256 ? 17.183 -11.662 2.663 1.00 12.16 276 MET B CA 1
ATOM 4662 C C . MET B 1 256 ? 17.776 -13.054 2.488 1.00 12.50 276 MET B C 1
ATOM 4663 O O . MET B 1 256 ? 18.443 -13.328 1.490 1.00 12.70 276 MET B O 1
ATOM 4668 N N . VAL B 1 257 ? 17.515 -13.950 3.430 1.00 12.69 277 VAL B N 1
ATOM 4669 C CA . VAL B 1 257 ? 17.964 -15.337 3.252 1.00 12.90 277 VAL B CA 1
ATOM 4670 C C . VAL B 1 257 ? 16.870 -16.118 2.512 1.00 13.49 277 VAL B C 1
ATOM 4671 O O . VAL B 1 257 ? 15.697 -15.998 2.846 1.00 13.91 277 VAL B O 1
ATOM 4675 N N . ALA B 1 258 ? 17.254 -16.883 1.494 1.00 13.71 278 ALA B N 1
ATOM 4676 C CA . ALA B 1 258 ? 16.292 -17.634 0.705 1.00 14.42 278 ALA B CA 1
ATOM 4677 C C . ALA B 1 258 ? 16.878 -18.969 0.271 1.00 14.47 278 ALA B C 1
ATOM 4678 O O . ALA B 1 258 ? 18.074 -19.214 0.397 1.00 14.64 278 ALA B O 1
ATOM 4680 N N . ILE B 1 259 ? 16.021 -19.825 -0.256 1.00 15.11 279 ILE B N 1
ATOM 4681 C CA . ILE B 1 259 ? 16.431 -21.193 -0.598 1.00 16.12 279 ILE B CA 1
ATOM 4682 C C . ILE B 1 259 ? 16.081 -21.500 -2.042 1.00 16.58 279 ILE B C 1
ATOM 4683 O O . ILE B 1 259 ? 14.916 -21.505 -2.406 1.00 17.22 279 ILE B O 1
ATOM 4688 N N . PRO B 1 260 ? 17.092 -21.747 -2.880 1.00 17.87 280 PRO B N 1
ATOM 4689 C CA . PRO B 1 260 ? 16.778 -21.959 -4.295 1.00 19.26 280 PRO B CA 1
ATOM 4690 C C . PRO B 1 260 ? 15.871 -23.180 -4.505 1.00 20.41 280 PRO B C 1
ATOM 4691 O O . PRO B 1 260 ? 15.943 -24.141 -3.743 1.00 20.54 280 PRO B O 1
ATOM 4695 N N . LYS B 1 261 ? 15.023 -23.134 -5.526 1.00 22.05 281 LYS B N 1
ATOM 4696 C CA . LYS B 1 261 ? 14.105 -24.238 -5.797 1.00 23.81 281 LYS B CA 1
ATOM 4697 C C . LYS B 1 261 ? 14.817 -25.568 -5.926 1.00 24.42 281 LYS B C 1
ATOM 4698 O O . LYS B 1 261 ? 14.386 -26.567 -5.352 1.00 24.20 281 LYS B O 1
ATOM 4704 N N . ASP B 1 262 ? 15.913 -25.572 -6.676 1.00 25.20 282 ASP B N 1
ATOM 4705 C CA . ASP B 1 262 ? 16.631 -26.805 -6.948 1.00 26.39 282 ASP B CA 1
ATOM 4706 C C . ASP B 1 262 ? 17.674 -27.120 -5.878 1.00 26.47 282 ASP B C 1
ATOM 4707 O O . ASP B 1 262 ? 18.637 -27.807 -6.154 1.00 26.17 282 ASP B O 1
ATOM 4712 N N . ALA B 1 263 ? 17.467 -26.638 -4.654 1.00 26.73 283 ALA B N 1
ATOM 4713 C CA . ALA B 1 263 ? 18.398 -26.925 -3.557 1.00 27.41 283 ALA B CA 1
ATOM 4714 C C . ALA B 1 263 ? 18.604 -28.422 -3.290 1.00 27.97 283 ALA B C 1
ATOM 4715 O O . ALA B 1 263 ? 17.657 -29.161 -3.032 1.00 27.45 283 ALA B O 1
ATOM 4717 N N . GLU B 1 264 ? 19.853 -28.842 -3.286 1.00 28.68 284 GLU B N 1
ATOM 4718 C CA . GLU B 1 264 ? 20.335 -30.166 -2.915 1.00 30.00 284 GLU B CA 1
ATOM 4719 C C . GLU B 1 264 ? 19.894 -30.677 -1.579 1.00 30.27 284 GLU B C 1
ATOM 4720 O O . GLU B 1 264 ? 19.668 -31.834 -1.390 1.00 30.06 284 GLU B O 1
ATOM 4726 N N . ASN B 1 265 ? 19.876 -29.786 -0.627 1.00 30.31 285 ASN B N 1
ATOM 4727 C CA . ASN B 1 265 ? 19.619 -30.133 0.723 1.00 30.62 285 ASN B CA 1
ATOM 4728 C C . ASN B 1 265 ? 18.653 -29.157 1.367 1.00 30.49 285 ASN B C 1
ATOM 4729 O O . ASN B 1 265 ? 19.044 -28.332 2.107 1.00 32.00 285 ASN B O 1
ATOM 4734 N N . THR B 1 266 ? 17.403 -29.265 1.049 1.00 29.59 286 THR B N 1
ATOM 4735 C CA . THR B 1 266 ? 16.399 -28.348 1.532 1.00 28.36 286 THR B CA 1
ATOM 4736 C C . THR B 1 266 ? 16.252 -28.443 3.049 1.00 27.83 286 THR B C 1
ATOM 4737 O O . THR B 1 266 ? 16.179 -27.479 3.739 1.00 27.75 286 THR B O 1
ATOM 4741 N N . GLU B 1 267 ? 16.240 -29.647 3.549 1.00 27.52 287 GLU B N 1
ATOM 4742 C CA . GLU B 1 267 ? 16.107 -29.902 4.980 1.00 27.05 287 GLU B CA 1
ATOM 4743 C C . GLU B 1 267 ? 17.238 -29.230 5.762 1.00 25.74 287 GLU B C 1
ATOM 4744 O O . GLU B 1 267 ? 16.990 -28.561 6.758 1.00 25.25 287 GLU B O 1
ATOM 4750 N N . GLY B 1 268 ? 18.472 -29.412 5.304 1.00 24.85 288 GLY B N 1
ATOM 4751 C CA . GLY B 1 268 ? 19.626 -28.725 5.891 1.00 24.33 288 GLY B CA 1
ATOM 4752 C C . GLY B 1 268 ? 19.552 -27.217 5.722 1.00 23.93 288 GLY B C 1
ATOM 4753 O O . GLY B 1 268 ? 19.926 -26.464 6.613 1.00 24.06 288 GLY B O 1
ATOM 4754 N N . ALA B 1 269 ? 19.067 -26.773 4.566 1.00 23.60 289 ALA B N 1
ATOM 4755 C CA . ALA B 1 269 ? 18.870 -25.339 4.326 1.00 22.78 289 ALA B CA 1
ATOM 4756 C C . ALA B 1 269 ? 17.892 -24.721 5.321 1.00 22.16 289 ALA B C 1
ATOM 4757 O O . ALA B 1 269 ? 18.162 -23.663 5.887 1.00 21.40 289 ALA B O 1
ATOM 4759 N N . LEU B 1 270 ? 16.755 -25.380 5.527 1.00 21.24 290 LEU B N 1
ATOM 4760 C CA . LEU B 1 270 ? 15.758 -24.904 6.478 1.00 20.66 290 LEU B CA 1
ATOM 4761 C C . LEU B 1 270 ? 16.307 -24.908 7.910 1.00 20.80 290 LEU B C 1
ATOM 4762 O O . LEU B 1 270 ? 15.947 -24.064 8.726 1.00 19.99 290 LEU B O 1
ATOM 4767 N N . ALA B 1 271 ? 17.174 -25.870 8.217 1.00 20.90 291 ALA B N 1
ATOM 4768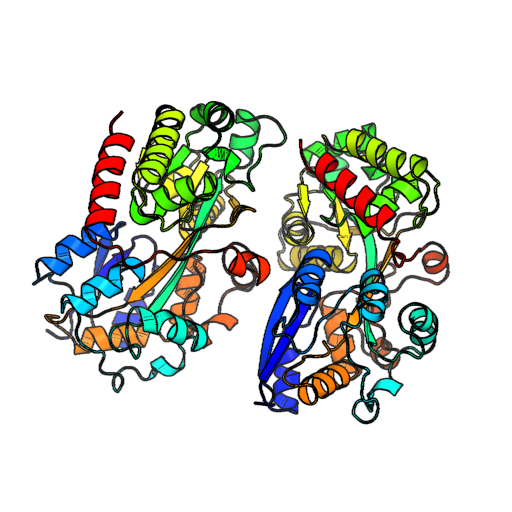 C CA . ALA B 1 271 ? 17.789 -25.932 9.553 1.00 20.72 291 ALA B CA 1
ATOM 4769 C C . ALA B 1 271 ? 18.702 -24.714 9.757 1.00 20.50 291 ALA B C 1
ATOM 4770 O O . ALA B 1 271 ? 18.713 -24.095 10.822 1.00 19.16 291 ALA B O 1
ATOM 4772 N N . PHE B 1 272 ? 19.467 -24.383 8.717 1.00 20.51 292 PHE B N 1
ATOM 4773 C CA . PHE B 1 272 ? 20.342 -23.210 8.761 1.00 20.86 292 PHE B CA 1
ATOM 4774 C C . PHE B 1 272 ? 19.530 -21.912 8.915 1.00 20.82 292 PHE B C 1
ATOM 4775 O O . PHE B 1 272 ? 19.822 -21.073 9.773 1.00 20.43 292 PHE B O 1
ATOM 4783 N N . VAL B 1 273 ? 18.489 -21.768 8.100 1.00 21.11 293 VAL B N 1
ATOM 4784 C CA . VAL B 1 273 ? 17.612 -20.598 8.189 1.00 21.51 293 VAL B CA 1
ATOM 4785 C C . VAL B 1 273 ? 17.017 -20.487 9.583 1.00 21.71 293 VAL B C 1
ATOM 4786 O O . VAL B 1 273 ? 16.964 -19.392 10.164 1.00 21.56 293 VAL B O 1
ATOM 4790 N N . ASN B 1 274 ? 16.563 -21.619 10.117 1.00 21.30 294 ASN B N 1
ATOM 4791 C CA . ASN B 1 274 ? 15.981 -21.635 11.462 1.00 21.62 294 ASN B CA 1
ATOM 4792 C C . ASN B 1 274 ? 17.013 -21.299 12.541 1.00 21.03 294 ASN B C 1
ATOM 4793 O O . ASN B 1 274 ? 16.717 -20.565 13.482 1.00 20.87 294 ASN B O 1
ATOM 4798 N N . PHE B 1 275 ? 18.218 -21.846 12.388 1.00 21.21 295 PHE B N 1
ATOM 4799 C CA . PHE B 1 275 ? 19.340 -21.578 13.293 1.00 21.53 295 PHE B CA 1
ATOM 4800 C C . PHE B 1 275 ? 19.663 -20.078 13.331 1.00 21.45 295 PHE B C 1
ATOM 4801 O O . PHE B 1 275 ? 19.925 -19.503 14.394 1.00 21.84 295 PHE B O 1
ATOM 4809 N N . LEU B 1 276 ? 19.610 -19.432 12.171 1.00 21.25 296 LEU B N 1
ATOM 4810 C CA . LEU B 1 276 ? 19.980 -18.025 12.069 1.00 21.43 296 LEU B CA 1
ATOM 4811 C C . LEU B 1 276 ? 18.978 -17.154 12.813 1.00 22.02 296 LEU B C 1
ATOM 4812 O O . LEU B 1 276 ? 19.273 -16.017 13.180 1.00 22.11 296 LEU B O 1
ATOM 4817 N N . MET B 1 277 ? 17.792 -17.702 13.057 1.00 22.28 297 MET B N 1
ATOM 4818 C CA . MET B 1 277 ? 16.766 -16.979 13.765 1.00 22.46 297 MET B CA 1
ATOM 4819 C C . MET B 1 277 ? 16.828 -17.195 15.282 1.00 23.08 297 MET B C 1
ATOM 4820 O O . MET B 1 277 ? 15.953 -16.721 16.001 1.00 22.36 297 MET B O 1
ATOM 4825 N N . LYS B 1 278 ? 17.854 -17.904 15.757 1.00 23.36 298 LYS B N 1
ATOM 4826 C CA . LYS B 1 278 ? 18.119 -17.967 17.201 1.00 24.29 298 LYS B CA 1
ATOM 4827 C C . LYS B 1 278 ? 18.638 -16.615 17.628 1.00 24.25 298 LYS B C 1
ATOM 4828 O O . LYS B 1 278 ? 19.628 -16.128 17.075 1.00 24.25 298 LYS B O 1
ATOM 4834 N N . PRO B 1 279 ? 17.968 -15.998 18.611 1.00 24.58 299 PRO B N 1
ATOM 4835 C CA . PRO B 1 279 ? 18.284 -14.649 19.066 1.00 24.37 299 PRO B CA 1
ATOM 4836 C C . PRO B 1 279 ? 19.760 -14.412 19.353 1.00 24.31 299 PRO B C 1
ATOM 4837 O O . PRO B 1 279 ? 20.312 -13.393 18.923 1.00 24.31 299 PRO B O 1
ATOM 4841 N N . GLU B 1 280 ? 20.401 -15.323 20.076 1.00 23.75 300 GLU B N 1
ATOM 4842 C CA . GLU B 1 280 ? 21.796 -15.106 20.425 1.00 23.57 300 GLU B CA 1
ATOM 4843 C C . GLU B 1 280 ? 22.680 -15.261 19.186 1.00 22.88 300 GLU B C 1
ATOM 4844 O O . GLU B 1 280 ? 23.738 -14.634 19.068 1.00 22.48 300 GLU B O 1
ATOM 4850 N N . ILE B 1 281 ? 22.249 -16.098 18.248 1.00 22.07 301 ILE B N 1
ATOM 4851 C CA . ILE B 1 281 ? 23.042 -16.280 17.040 1.00 21.58 301 ILE B CA 1
ATOM 4852 C C . ILE B 1 281 ? 22.969 -15.009 16.186 1.00 21.27 301 ILE B C 1
ATOM 4853 O O . ILE B 1 281 ? 23.986 -14.540 15.700 1.00 21.25 301 ILE B O 1
ATOM 4858 N N . MET B 1 282 ? 21.771 -14.457 16.002 1.00 20.63 302 MET B N 1
ATOM 4859 C CA . MET B 1 282 ? 21.635 -13.273 15.144 1.00 20.93 302 MET B CA 1
ATOM 4860 C C . MET B 1 282 ? 22.355 -12.097 15.815 1.00 21.05 302 MET B C 1
ATOM 4861 O O . MET B 1 282 ? 23.073 -11.331 15.158 1.00 20.89 302 MET B O 1
ATOM 4866 N N . ALA B 1 283 ? 22.185 -11.980 17.133 1.00 21.02 303 ALA B N 1
ATOM 4867 C CA . ALA B 1 283 ? 22.792 -10.880 17.899 1.00 21.22 303 ALA B CA 1
ATOM 4868 C C . ALA B 1 283 ? 24.317 -10.893 17.883 1.00 21.46 303 ALA B C 1
ATOM 4869 O O . ALA B 1 283 ? 24.946 -9.841 17.809 1.00 22.05 303 ALA B O 1
ATOM 4871 N N . GLU B 1 284 ? 24.917 -12.074 17.965 1.00 21.61 304 GLU B N 1
ATOM 4872 C CA . GLU B 1 284 ? 26.364 -12.190 17.878 1.00 21.69 304 GLU B CA 1
ATOM 4873 C C . GLU B 1 284 ? 26.852 -11.671 16.531 1.00 20.86 304 GLU B C 1
ATOM 4874 O O . GLU B 1 284 ? 27.877 -11.005 16.444 1.00 20.51 304 GLU B O 1
ATOM 4880 N N . ILE B 1 285 ? 26.112 -11.997 15.476 1.00 20.19 305 ILE B N 1
ATOM 4881 C CA . ILE B 1 285 ? 26.466 -11.578 14.126 1.00 19.36 305 ILE B CA 1
ATOM 4882 C C . ILE B 1 285 ? 26.429 -10.058 14.013 1.00 19.02 305 ILE B C 1
ATOM 4883 O O . ILE B 1 285 ? 27.380 -9.436 13.523 1.00 19.28 305 ILE B O 1
ATOM 4888 N N . THR B 1 286 ? 25.341 -9.459 14.478 1.00 18.34 306 THR B N 1
ATOM 4889 C CA . THR B 1 286 ? 25.225 -8.012 14.448 1.00 18.73 306 THR B CA 1
ATOM 4890 C C . THR B 1 286 ? 26.379 -7.368 15.205 1.00 18.72 306 THR B C 1
ATOM 4891 O O . THR B 1 286 ? 26.946 -6.369 14.757 1.00 19.03 306 THR B O 1
ATOM 4895 N N . ASP B 1 287 ? 26.751 -7.968 16.335 1.00 19.04 307 ASP B N 1
ATOM 4896 C CA . ASP B 1 287 ? 27.811 -7.436 17.179 1.00 18.88 307 ASP B CA 1
ATOM 4897 C C . ASP B 1 287 ? 29.127 -7.414 16.423 1.00 18.77 307 ASP B C 1
ATOM 4898 O O . ASP B 1 287 ? 29.957 -6.537 16.647 1.00 18.50 307 ASP B O 1
ATOM 4903 N N . VAL B 1 288 ? 29.333 -8.390 15.541 1.00 18.27 308 VAL B N 1
ATOM 4904 C CA . VAL B 1 288 ? 30.579 -8.454 14.780 1.00 17.93 308 VAL B CA 1
ATOM 4905 C C . VAL B 1 288 ? 30.573 -7.599 13.495 1.00 17.63 308 VAL B C 1
ATOM 4906 O O . VAL B 1 288 ? 31.503 -6.824 13.240 1.00 17.52 308 VAL B O 1
ATOM 4910 N N . VAL B 1 289 ? 29.539 -7.736 12.676 1.00 16.73 309 VAL B N 1
ATOM 4911 C CA . VAL B 1 289 ? 29.553 -7.043 11.387 1.00 15.61 309 VAL B CA 1
ATOM 4912 C C . VAL B 1 289 ? 28.888 -5.670 11.414 1.00 15.16 309 VAL B C 1
ATOM 4913 O O . VAL B 1 289 ? 29.015 -4.892 10.455 1.00 14.19 309 VAL B O 1
ATOM 4917 N N . GLN B 1 290 ? 28.167 -5.402 12.503 1.00 14.73 310 GLN B N 1
ATOM 4918 C CA . GLN B 1 290 ? 27.626 -4.079 12.814 1.00 14.89 310 GLN B CA 1
ATOM 4919 C C . GLN B 1 290 ? 26.618 -3.478 11.806 1.00 14.96 310 GLN B C 1
ATOM 4920 O O . GLN B 1 290 ? 26.654 -2.270 11.495 1.00 14.72 310 GLN B O 1
ATOM 4926 N N . PHE B 1 291 ? 25.731 -4.349 11.320 1.00 14.62 311 PHE B N 1
ATOM 4927 C CA . PHE B 1 291 ? 24.479 -3.991 10.643 1.00 14.50 311 PHE B CA 1
ATOM 4928 C C . PHE B 1 291 ? 23.364 -4.444 11.581 1.00 14.36 311 PHE B C 1
ATOM 4929 O O . PHE B 1 291 ? 23.493 -5.490 12.214 1.00 14.59 311 PHE B O 1
ATOM 4937 N N . PRO B 1 292 ? 22.259 -3.684 11.667 1.00 14.49 312 PRO B N 1
ATOM 4938 C CA . PRO B 1 292 ? 21.142 -4.178 12.460 1.00 14.79 312 PRO B CA 1
ATOM 4939 C C . PRO B 1 292 ? 20.511 -5.356 11.729 1.00 15.22 312 PRO B C 1
ATOM 4940 O O . PRO B 1 292 ? 20.699 -5.496 10.520 1.00 14.29 312 PRO B O 1
ATOM 4944 N N . ASN B 1 293 ? 19.764 -6.189 12.451 1.00 15.83 313 ASN B N 1
ATOM 4945 C CA . ASN B 1 293 ? 19.242 -7.420 11.875 1.00 16.67 313 ASN B CA 1
ATOM 4946 C C . ASN B 1 293 ? 17.709 -7.378 11.867 1.00 17.47 313 ASN B C 1
ATOM 4947 O O . ASN B 1 293 ? 17.105 -6.399 12.332 1.00 17.74 313 ASN B O 1
ATOM 4952 N N . GLY B 1 294 ? 17.076 -8.414 11.332 1.00 18.18 314 GLY B N 1
ATOM 4953 C CA . GLY B 1 294 ? 15.606 -8.447 11.269 1.00 19.01 314 GLY B CA 1
ATOM 4954 C C . GLY B 1 294 ? 14.936 -9.199 12.409 1.00 20.00 314 GLY B C 1
ATOM 4955 O O . GLY B 1 294 ? 13.761 -9.547 12.325 1.00 20.59 314 GLY B O 1
ATOM 4956 N N . ASN B 1 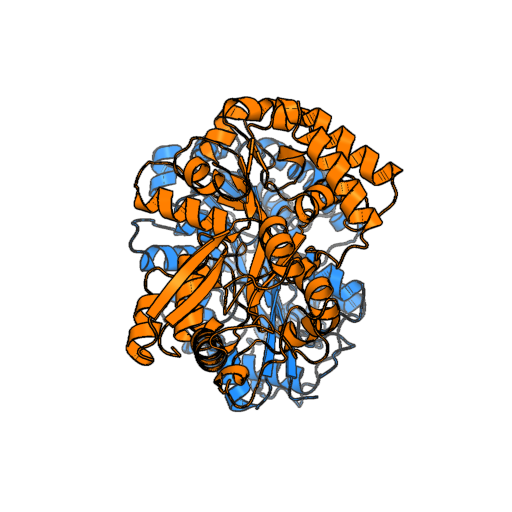295 ? 15.678 -9.435 13.486 1.00 20.87 315 ASN B N 1
ATOM 4957 C CA . ASN B 1 295 ? 15.230 -10.314 14.569 1.00 21.27 315 ASN B CA 1
ATOM 4958 C C . ASN B 1 295 ? 14.862 -9.489 15.794 1.00 21.66 315 ASN B C 1
ATOM 4959 O O . ASN B 1 295 ? 15.747 -8.984 16.489 1.00 21.94 315 ASN B O 1
ATOM 4964 N N . ALA B 1 296 ? 13.565 -9.345 16.052 1.00 22.11 316 ALA B N 1
ATOM 4965 C CA . ALA B 1 296 ? 13.102 -8.557 17.190 1.00 22.92 316 ALA B CA 1
ATOM 4966 C C . ALA B 1 296 ? 13.573 -9.146 18.525 1.00 23.78 316 ALA B C 1
ATOM 4967 O O . ALA B 1 296 ? 13.931 -8.405 19.449 1.00 24.19 316 ALA B O 1
ATOM 4969 N N . ALA B 1 297 ? 13.611 -10.473 18.610 1.00 24.10 317 ALA B N 1
ATOM 4970 C CA . ALA B 1 297 ? 14.064 -11.139 19.819 1.00 24.50 317 ALA B CA 1
ATOM 4971 C C . ALA B 1 297 ? 15.559 -10.895 20.066 1.00 24.75 317 ALA B C 1
ATOM 4972 O O . ALA B 1 297 ? 16.005 -10.878 21.203 1.00 24.62 317 ALA B O 1
ATOM 4974 N N . ALA B 1 298 ? 16.330 -10.695 19.002 1.00 24.64 318 ALA B N 1
ATOM 4975 C CA . ALA B 1 298 ? 17.772 -10.506 19.152 1.00 25.24 318 ALA B CA 1
ATOM 4976 C C . ALA B 1 298 ? 18.178 -9.121 19.686 1.00 25.38 318 ALA B C 1
ATOM 4977 O O . ALA B 1 298 ? 19.257 -8.969 20.269 1.00 25.05 318 ALA B O 1
ATOM 4979 N N . THR B 1 299 ? 17.321 -8.121 19.488 1.00 25.47 319 THR B N 1
ATOM 4980 C CA . THR B 1 299 ? 17.703 -6.735 19.763 1.00 25.88 319 THR B CA 1
ATOM 4981 C C . THR B 1 299 ? 18.299 -6.527 21.162 1.00 26.13 319 THR B C 1
ATOM 4982 O O . THR B 1 299 ? 19.422 -6.025 21.289 1.00 26.06 319 THR B O 1
ATOM 4986 N N . PRO B 1 300 ? 17.557 -6.918 22.218 1.00 26.46 320 PRO B N 1
ATOM 4987 C CA . PRO B 1 300 ? 18.075 -6.711 23.583 1.00 26.36 320 PRO B CA 1
ATOM 4988 C C . PRO B 1 300 ? 19.439 -7.360 23.801 1.00 26.22 320 PRO B C 1
ATOM 4989 O O . PRO B 1 300 ? 20.178 -6.939 24.685 1.00 26.63 320 PRO B O 1
ATOM 4993 N N . LEU B 1 301 ? 19.772 -8.372 23.006 1.00 25.80 321 LEU B N 1
ATOM 4994 C CA . LEU B 1 301 ? 21.002 -9.135 23.215 1.00 25.37 321 LEU B CA 1
ATOM 4995 C C . LEU B 1 301 ? 22.198 -8.479 22.550 1.00 25.59 321 LEU B C 1
ATOM 4996 O O . LEU B 1 301 ? 23.335 -8.853 22.810 1.00 25.23 321 LEU B O 1
ATOM 5001 N N . VAL B 1 302 ? 21.934 -7.507 21.686 1.00 25.74 322 VAL B N 1
ATOM 5002 C CA . VAL B 1 302 ? 22.992 -6.797 20.981 1.00 26.31 322 VAL B CA 1
ATOM 5003 C C . VAL B 1 302 ? 23.721 -5.848 21.942 1.00 27.01 322 VAL B C 1
ATOM 5004 O O . VAL B 1 302 ? 23.076 -5.224 22.777 1.00 26.88 322 VAL B O 1
ATOM 5008 N N . SER B 1 303 ? 25.051 -5.767 21.845 1.00 28.15 323 SER B N 1
ATOM 5009 C CA . SER B 1 303 ? 25.854 -4.920 22.750 1.00 29.44 323 SER B CA 1
ATOM 5010 C C . SER B 1 303 ? 25.263 -3.532 22.840 1.00 30.10 323 SER B C 1
ATOM 5011 O O . SER B 1 303 ? 24.804 -2.994 21.830 1.00 30.16 323 SER B O 1
ATOM 5014 N N . GLU B 1 304 ? 25.287 -2.934 24.030 1.00 30.69 324 GLU B N 1
ATOM 5015 C CA . GLU B 1 304 ? 24.651 -1.624 24.210 1.00 31.46 324 GLU B CA 1
ATOM 5016 C C . GLU B 1 304 ? 25.331 -0.498 23.417 1.00 31.18 324 GLU B C 1
ATOM 5017 O O . GLU B 1 304 ? 24.688 0.480 23.066 1.00 31.21 324 GLU B O 1
ATOM 5023 N N . ALA B 1 305 ? 26.623 -0.641 23.139 1.00 31.40 325 ALA B N 1
ATOM 5024 C CA . ALA B 1 305 ? 27.331 0.355 22.340 1.00 31.83 325 ALA B CA 1
ATOM 5025 C C . ALA B 1 305 ? 26.880 0.298 20.878 1.00 32.13 325 ALA B C 1
ATOM 5026 O O . ALA B 1 305 ? 26.769 1.328 20.212 1.00 32.55 325 ALA B O 1
ATOM 5028 N N . ILE B 1 306 ? 26.630 -0.909 20.377 1.00 32.34 326 ILE B N 1
ATOM 5029 C CA . ILE B 1 306 ? 26.135 -1.073 19.007 1.00 32.45 326 ILE B CA 1
ATOM 5030 C C . ILE B 1 306 ? 24.658 -0.700 18.928 1.00 32.86 326 ILE B C 1
ATOM 5031 O O . ILE B 1 306 ? 24.245 0.075 18.061 1.00 32.97 326 ILE B O 1
ATOM 5036 N N . ARG B 1 307 ? 23.870 -1.231 19.858 1.00 33.19 327 ARG B N 1
ATOM 5037 C CA . ARG B 1 307 ? 22.431 -0.998 19.873 1.00 33.48 327 ARG B CA 1
ATOM 5038 C C . ARG B 1 307 ? 22.064 0.484 19.966 1.00 33.16 327 ARG B C 1
ATOM 5039 O O . ARG B 1 307 ? 20.957 0.876 19.587 1.00 33.41 327 ARG B O 1
ATOM 5047 N N . ASN B 1 308 ? 22.981 1.306 20.470 1.00 32.62 328 ASN B N 1
ATOM 5048 C CA . ASN B 1 308 ? 22.699 2.739 20.628 1.00 32.03 328 ASN B CA 1
ATOM 5049 C C . ASN B 1 308 ? 23.424 3.653 19.640 1.00 30.54 328 ASN B C 1
ATOM 5050 O O . ASN B 1 308 ? 23.309 4.875 19.729 1.00 30.57 328 ASN B O 1
ATOM 5055 N N . ASP B 1 309 ? 24.169 3.057 18.712 1.00 28.25 329 ASP B N 1
ATOM 5056 C CA . ASP B 1 309 ? 24.912 3.815 17.714 1.00 26.49 329 ASP B CA 1
ATOM 5057 C C . ASP B 1 309 ? 23.994 4.314 16.599 1.00 24.75 329 ASP B C 1
ATOM 5058 O O . ASP B 1 309 ? 23.352 3.523 15.917 1.00 24.76 329 ASP B O 1
ATOM 5063 N N . PRO B 1 310 ? 23.922 5.636 16.415 1.00 23.47 330 PRO B N 1
ATOM 5064 C CA . PRO B 1 310 ? 23.007 6.219 15.414 1.00 22.08 330 PRO B CA 1
ATOM 5065 C C . PRO B 1 310 ? 23.280 5.720 13.988 1.00 20.43 330 PRO B C 1
ATOM 5066 O O . PRO B 1 310 ? 22.396 5.760 13.143 1.00 19.43 330 PRO B O 1
ATOM 5070 N N . GLY B 1 311 ? 24.505 5.265 13.735 1.00 19.10 331 GLY B N 1
ATOM 5071 C CA . GLY B 1 311 ? 24.890 4.757 12.422 1.00 17.62 331 GLY B CA 1
ATOM 5072 C C . GLY B 1 311 ? 24.522 3.305 12.200 1.00 16.86 331 GLY B C 1
ATOM 5073 O O . GLY B 1 311 ? 24.771 2.745 11.130 1.00 16.34 331 GLY B O 1
ATOM 5074 N N . ILE B 1 312 ? 23.938 2.677 13.213 1.00 16.28 332 ILE B N 1
ATOM 5075 C CA . ILE B 1 312 ? 23.563 1.262 13.108 1.00 15.70 332 ILE B CA 1
ATOM 5076 C C . ILE B 1 312 ? 22.061 1.103 13.359 1.00 15.42 332 ILE B C 1
ATOM 5077 O O . ILE B 1 312 ? 21.349 0.489 12.564 1.00 13.39 332 ILE B O 1
ATOM 5082 N N . TYR B 1 313 ? 21.586 1.674 14.465 1.00 15.59 333 TYR B N 1
ATOM 5083 C CA . TYR B 1 313 ? 20.146 1.775 14.714 1.00 16.62 333 TYR B CA 1
ATOM 5084 C C . TYR B 1 313 ? 19.726 3.242 14.663 1.00 16.51 333 TYR B C 1
ATOM 5085 O O . TYR B 1 313 ? 19.799 3.946 15.660 1.00 17.62 333 TYR B O 1
ATOM 5094 N N . PRO B 1 314 ? 19.330 3.727 13.483 1.00 16.35 334 PRO B N 1
ATOM 5095 C CA . PRO B 1 314 ? 18.987 5.167 13.390 1.00 15.42 334 PRO B CA 1
ATOM 5096 C C . PRO B 1 314 ? 17.680 5.541 14.093 1.00 15.06 334 PRO B C 1
ATOM 5097 O O . PRO B 1 314 ? 16.763 4.723 14.179 1.00 14.58 334 PRO B O 1
ATOM 5101 N N . SER B 1 315 ? 17.610 6.771 14.593 1.00 14.46 335 SER B N 1
ATOM 5102 C CA . SER B 1 315 ? 16.383 7.293 15.193 1.00 15.15 335 SER B CA 1
ATOM 5103 C C . SER B 1 315 ? 15.317 7.533 14.131 1.00 14.99 335 SER B C 1
ATOM 5104 O O . SER B 1 315 ? 15.594 7.496 12.938 1.00 15.00 335 SER B O 1
ATOM 5107 N N . GLU B 1 316 ? 14.085 7.754 14.576 1.00 15.46 336 GLU B N 1
ATOM 5108 C CA . GLU B 1 316 ? 12.953 7.972 13.680 1.00 15.61 336 GLU B CA 1
ATOM 5109 C C . GLU B 1 316 ? 13.202 9.077 12.643 1.00 15.38 336 GLU B C 1
ATOM 5110 O O . GLU B 1 316 ? 12.886 8.903 11.466 1.00 14.73 336 GLU B O 1
ATOM 5116 N N . GLU B 1 317 ? 13.738 10.214 13.082 1.00 15.00 337 GLU B N 1
ATOM 5117 C CA . GLU B 1 317 ? 14.012 11.318 12.152 1.00 15.54 337 GLU B CA 1
ATOM 5118 C C . GLU B 1 317 ? 14.873 10.855 10.967 1.00 15.15 337 GLU B C 1
ATOM 5119 O O . GLU B 1 317 ? 14.585 11.178 9.805 1.00 15.98 337 GLU B O 1
ATOM 5125 N N . VAL B 1 318 ? 15.950 10.136 11.263 1.00 14.89 338 VAL B N 1
ATOM 5126 C CA . VAL B 1 318 ? 16.844 9.666 10.200 1.00 14.52 338 VAL B CA 1
ATOM 5127 C C . VAL B 1 318 ? 16.147 8.581 9.360 1.00 14.35 338 VAL B C 1
ATOM 5128 O O . VAL B 1 318 ? 16.229 8.588 8.126 1.00 13.53 338 VAL B O 1
ATOM 5132 N N . MET B 1 319 ? 15.426 7.674 10.022 1.00 14.23 339 MET B N 1
ATOM 5133 C CA . MET B 1 319 ? 14.646 6.649 9.311 1.00 14.24 339 MET B CA 1
ATOM 5134 C C . MET B 1 319 ? 13.742 7.258 8.240 1.00 14.70 339 MET B C 1
ATOM 5135 O O . MET B 1 319 ? 13.667 6.741 7.134 1.00 13.99 339 MET B O 1
ATOM 5140 N N . LYS B 1 320 ? 13.071 8.367 8.550 1.00 15.03 340 LYS B N 1
ATOM 5141 C CA . LYS B 1 320 ? 12.170 8.991 7.581 1.00 15.68 340 LYS B CA 1
ATOM 5142 C C . LYS B 1 320 ? 12.922 9.621 6.422 1.00 15.14 340 LYS B C 1
ATOM 5143 O O . LYS B 1 320 ? 12.308 9.963 5.425 1.00 15.76 340 LYS B O 1
ATOM 5149 N N . LYS B 1 321 ? 14.235 9.799 6.552 1.00 14.39 341 LYS B N 1
ATOM 5150 C CA . LYS B 1 321 ? 15.029 10.337 5.441 1.00 14.28 341 LYS B CA 1
ATOM 5151 C C . LYS B 1 321 ? 15.737 9.254 4.617 1.00 13.04 341 LYS B C 1
ATOM 5152 O O . LYS B 1 321 ? 16.464 9.558 3.683 1.00 12.28 341 LYS B O 1
ATOM 5158 N N . LEU B 1 322 ? 15.529 7.999 4.982 1.00 12.29 342 LEU B N 1
ATOM 5159 C CA . LEU B 1 322 ? 16.053 6.882 4.208 1.00 11.20 342 LEU B CA 1
ATOM 5160 C C . LEU B 1 322 ? 15.091 6.535 3.079 1.00 11.51 342 LEU B C 1
ATOM 5161 O O . LEU B 1 322 ? 13.878 6.644 3.244 1.00 12.09 342 LEU B O 1
ATOM 5166 N N . TYR B 1 323 ? 15.619 6.137 1.928 1.00 11.04 343 TYR B N 1
ATOM 5167 C CA . TYR B 1 323 ? 14.771 5.588 0.864 1.00 10.90 343 TYR B CA 1
ATOM 5168 C C . TYR B 1 323 ? 15.189 4.140 0.597 1.00 10.75 343 TYR B C 1
ATOM 5169 O O . TYR B 1 323 ? 16.270 3.701 1.027 1.00 9.58 343 TYR B O 1
ATOM 5178 N N . THR B 1 324 ? 14.329 3.380 -0.071 1.00 10.75 344 THR B N 1
ATOM 5179 C CA . THR B 1 324 ? 14.674 2.005 -0.391 1.00 10.51 344 THR B CA 1
ATOM 5180 C C . THR B 1 324 ? 14.939 1.862 -1.890 1.00 10.40 344 THR B C 1
ATOM 5181 O O . THR B 1 324 ? 14.740 2.795 -2.657 1.00 10.01 344 THR B O 1
ATOM 5185 N N . PHE B 1 325 ? 15.408 0.696 -2.304 1.00 10.68 345 PHE B N 1
ATOM 5186 C CA . PHE B 1 325 ? 15.692 0.456 -3.709 1.00 10.76 345 PHE B CA 1
ATOM 5187 C C . PHE B 1 325 ? 14.594 -0.420 -4.270 1.00 11.33 345 PHE B C 1
ATOM 5188 O O . PHE B 1 325 ? 14.270 -1.433 -3.681 1.00 11.00 345 PHE B O 1
ATOM 5196 N N . PRO B 1 326 ? 13.999 -0.020 -5.401 1.00 12.21 346 PRO B N 1
ATOM 5197 C CA . PRO B 1 326 ? 12.899 -0.809 -5.904 1.00 13.26 346 PRO B CA 1
ATOM 5198 C C . PRO B 1 326 ? 13.328 -1.946 -6.832 1.00 14.43 346 PRO B C 1
ATOM 5199 O O . PRO B 1 326 ? 14.481 -2.044 -7.249 1.00 13.73 346 PRO B O 1
ATOM 5203 N N . ASP B 1 327 ? 12.367 -2.805 -7.117 1.00 15.48 347 ASP B N 1
ATOM 5204 C CA . ASP B 1 327 ? 12.474 -3.850 -8.096 1.00 17.75 347 ASP B CA 1
ATOM 5205 C C . ASP B 1 327 ? 12.464 -3.150 -9.464 1.00 17.47 347 ASP B C 1
ATOM 5206 O O . ASP B 1 327 ? 11.413 -2.700 -9.921 1.00 19.23 347 ASP B O 1
ATOM 5211 N N . LEU B 1 328 ? 13.628 -2.997 -10.087 1.00 17.02 348 LEU B N 1
ATOM 5212 C CA . LEU B 1 328 ? 13.753 -2.169 -11.303 1.00 16.45 348 LEU B CA 1
ATOM 5213 C C . LEU B 1 328 ? 13.251 -2.845 -12.576 1.00 15.80 348 LEU B C 1
ATOM 5214 O O . LEU B 1 328 ? 13.570 -3.983 -12.832 1.00 15.57 348 LEU B O 1
ATOM 5219 N N . PRO B 1 329 ? 12.489 -2.125 -13.394 1.00 15.82 349 PRO B N 1
ATOM 5220 C CA . PRO B 1 329 ? 12.222 -2.671 -14.715 1.00 15.60 349 PRO B CA 1
ATOM 5221 C C . PRO B 1 329 ? 13.549 -2.797 -15.480 1.00 15.00 349 PRO B C 1
ATOM 5222 O O . PRO B 1 329 ? 14.479 -1.997 -15.292 1.00 13.38 349 PRO B O 1
ATOM 5226 N N . ALA B 1 330 ? 13.637 -3.817 -16.325 1.00 14.63 350 ALA B N 1
ATOM 5227 C CA . ALA B 1 330 ? 14.853 -4.067 -17.096 1.00 14.58 350 ALA B CA 1
ATOM 5228 C C . ALA B 1 330 ? 15.325 -2.822 -17.862 1.00 14.60 350 ALA B C 1
ATOM 5229 O O . ALA B 1 330 ? 16.512 -2.503 -17.912 1.00 14.11 350 ALA B O 1
ATOM 5231 N N . LYS B 1 331 ? 14.401 -2.076 -18.441 1.00 14.79 351 LYS B N 1
ATOM 5232 C CA . LYS B 1 331 ? 14.860 -0.950 -19.228 1.00 15.42 351 LYS B CA 1
ATOM 5233 C C . LYS B 1 331 ? 15.671 0.034 -18.365 1.00 14.80 351 LYS B C 1
ATOM 5234 O O . LYS B 1 331 ? 16.671 0.599 -18.825 1.00 14.23 351 LYS B O 1
ATOM 5240 N N . THR B 1 332 ? 15.249 0.228 -17.118 1.00 14.04 352 THR B N 1
ATOM 5241 C CA . THR B 1 332 ? 15.989 1.104 -16.209 1.00 13.96 352 THR B CA 1
ATOM 5242 C C . THR B 1 332 ? 17.331 0.493 -15.808 1.00 13.33 352 THR B C 1
ATOM 5243 O O . THR B 1 332 ? 18.359 1.191 -15.764 1.00 13.70 352 THR B O 1
ATOM 5247 N N . GLN B 1 333 ? 17.334 -0.801 -15.503 1.00 12.54 353 GLN B N 1
ATOM 5248 C CA . GLN B 1 333 ? 18.567 -1.454 -15.079 1.00 12.36 353 GLN B CA 1
ATOM 5249 C C . GLN B 1 333 ? 19.572 -1.435 -16.227 1.00 12.27 353 GLN B C 1
ATOM 5250 O O . GLN B 1 333 ? 20.762 -1.210 -16.018 1.00 11.62 353 GLN B O 1
ATOM 5256 N N . ARG B 1 334 ? 19.087 -1.660 -17.445 1.00 12.01 354 ARG B N 1
ATOM 5257 C CA . ARG B 1 334 ? 19.950 -1.532 -18.609 1.00 11.67 354 ARG B CA 1
ATOM 5258 C C . ARG B 1 334 ? 20.531 -0.121 -18.730 1.00 12.39 354 ARG B C 1
ATOM 5259 O O . ARG B 1 334 ? 21.727 0.024 -18.950 1.00 12.72 354 ARG B O 1
ATOM 5267 N N . ALA B 1 335 ? 19.700 0.912 -18.593 1.00 11.85 355 ALA B N 1
ATOM 5268 C CA . ALA B 1 335 ? 20.198 2.277 -18.735 1.00 12.86 355 ALA B CA 1
ATOM 5269 C C . ALA B 1 335 ? 21.289 2.541 -17.693 1.00 12.78 355 ALA B C 1
ATOM 5270 O O . ALA B 1 335 ? 22.329 3.135 -17.998 1.00 12.81 355 ALA B O 1
ATOM 5272 N N . MET B 1 336 ? 21.048 2.079 -16.475 1.00 12.86 356 MET B N 1
ATOM 5273 C CA . MET B 1 336 ? 22.011 2.221 -15.387 1.00 13.19 356 MET B CA 1
ATOM 5274 C C . MET B 1 336 ? 23.288 1.429 -15.670 1.00 13.26 356 MET B C 1
ATOM 5275 O O . MET B 1 336 ? 24.392 1.866 -15.307 1.00 13.12 356 MET B O 1
ATOM 5280 N N . THR B 1 337 ? 23.148 0.256 -16.295 1.00 12.65 357 THR B N 1
ATOM 5281 C CA . THR B 1 337 ? 24.327 -0.545 -16.651 1.00 12.92 357 THR B CA 1
ATOM 5282 C C . THR B 1 337 ? 25.190 0.174 -17.682 1.00 13.07 357 THR B C 1
ATOM 5283 O O . THR B 1 337 ? 26.418 0.257 -17.540 1.00 12.36 357 THR B O 1
ATOM 5287 N N . ARG B 1 338 ? 24.540 0.663 -18.735 1.00 13.04 358 ARG B N 1
ATOM 5288 C CA . ARG B 1 338 ? 25.219 1.469 -19.747 1.00 14.00 358 ARG B CA 1
ATOM 5289 C C . ARG B 1 338 ? 25.959 2.634 -19.077 1.00 13.38 358 ARG B C 1
ATOM 5290 O O . ARG B 1 338 ? 27.140 2.841 -19.326 1.00 13.38 358 ARG B O 1
ATOM 5298 N N . SER B 1 339 ? 25.272 3.396 -18.226 1.00 12.88 359 SER B N 1
ATOM 5299 C CA . SER B 1 339 ? 25.929 4.525 -17.566 1.00 12.18 359 SER B CA 1
ATOM 5300 C C . SER B 1 339 ? 27.097 4.100 -16.682 1.00 11.64 359 SER B C 1
ATOM 5301 O O . SER B 1 339 ? 28.142 4.764 -16.653 1.00 12.06 359 SER B O 1
ATOM 5304 N N . TRP B 1 340 ? 26.911 3.021 -15.936 1.00 10.21 360 TRP B N 1
ATOM 5305 C CA . TRP B 1 340 ? 27.927 2.562 -15.001 1.00 10.28 360 TRP B CA 1
ATOM 5306 C C . TRP B 1 340 ? 29.237 2.179 -15.715 1.00 10.75 360 TRP B C 1
ATOM 5307 O O . TRP B 1 340 ? 30.337 2.523 -15.266 1.00 8.58 360 TRP B O 1
ATOM 5318 N N . THR B 1 341 ? 29.110 1.440 -16.812 1.00 10.68 361 THR B N 1
ATOM 5319 C CA . THR B 1 341 ? 30.265 1.107 -17.622 1.00 11.73 361 THR B CA 1
ATOM 5320 C C . THR B 1 341 ? 31.007 2.381 -18.052 1.00 12.16 361 THR B C 1
ATOM 5321 O O . THR B 1 341 ? 32.228 2.443 -18.003 1.00 12.43 361 THR B O 1
ATOM 5325 N N . LYS B 1 342 ? 30.261 3.379 -18.508 1.00 12.54 362 LYS B N 1
ATOM 5326 C CA . LYS B 1 342 ? 30.846 4.627 -18.973 1.00 13.77 362 LYS B CA 1
ATOM 5327 C C . LYS B 1 342 ? 31.515 5.384 -17.811 1.00 13.50 362 LYS B C 1
ATOM 5328 O O . LYS B 1 342 ? 32.578 5.990 -17.965 1.00 13.43 362 LYS B O 1
ATOM 5334 N N . ILE B 1 343 ? 30.867 5.352 -16.651 1.00 13.08 363 ILE B N 1
ATOM 5335 C CA . ILE B 1 343 ? 31.384 5.990 -15.447 1.00 13.22 363 ILE B CA 1
ATOM 5336 C C . ILE B 1 343 ? 32.678 5.339 -15.010 1.00 13.07 363 ILE B C 1
ATOM 5337 O O . ILE B 1 343 ? 33.699 6.008 -14.848 1.00 12.56 363 ILE B O 1
ATOM 5342 N N . LYS B 1 344 ? 32.653 4.021 -14.848 1.00 12.68 364 LYS B N 1
ATOM 5343 C CA . LYS B 1 344 ? 33.865 3.313 -14.478 1.00 13.71 364 LYS B CA 1
ATOM 5344 C C . LYS B 1 344 ? 35.001 3.473 -15.489 1.00 13.78 364 LYS B C 1
ATOM 5345 O O . LYS B 1 344 ? 36.144 3.691 -15.102 1.00 13.79 364 LYS B O 1
ATOM 5351 N N . SER B 1 345 ? 34.694 3.346 -16.775 1.00 13.85 365 SER B N 1
ATOM 5352 C CA . SER B 1 345 ? 35.685 3.645 -17.802 1.00 14.69 365 SER B CA 1
ATOM 5353 C C . SER B 1 345 ? 36.163 5.095 -17.646 1.00 15.00 365 SER B C 1
ATOM 5354 O O . SER B 1 345 ? 35.375 6.033 -17.510 1.00 16.15 365 SER B O 1
ATOM 5357 N N . GLY B 1 346 ? 37.454 5.306 -17.663 1.00 15.39 366 GLY B N 1
ATOM 5358 C CA . GLY B 1 346 ? 37.904 6.700 -17.713 1.00 17.83 366 GLY B CA 1
ATOM 5359 C C . GLY B 1 346 ? 36.971 7.769 -18.298 1.00 17.46 366 GLY B C 1
ATOM 5360 O O . GLY B 1 346 ? 37.226 8.967 -18.093 1.00 17.23 366 GLY B O 1
#

Radius of gyration: 26.65 Å; Cα contacts (8 Å, |Δi|>4): 1326; chains: 2; bounding box: 57×81×68 Å

Solvent-accessible surface area: 28600 Å² total; per-residue (Å²): 132,67,97,25,0,59,1,2,4,19,30,48,7,30,2,124,40,0,39,111,79,0,34,140,109,39,42,14,118,29,66,55,35,38,5,28,12,6,56,29,0,32,65,50,11,103,92,35,184,7,55,11,3,0,0,4,0,4,30,16,10,0,6,56,2,26,164,69,32,20,3,41,125,13,62,85,95,116,2,87,26,55,134,15,5,55,150,116,24,10,124,85,5,70,141,12,0,84,45,14,64,16,0,0,4,3,2,27,2,3,3,0,0,0,23,6,42,98,80,4,120,86,15,30,32,110,143,17,36,29,59,3,5,39,0,0,2,69,50,111,11,0,90,90,0,87,135,21,6,0,1,1,0,42,7,11,5,6,0,5,0,4,0,0,49,63,64,68,79,140,22,73,16,72,60,81,167,40,17,86,24,1,4,89,17,0,72,138,0,31,75,45,7,82,42,18,63,5,30,69,0,3,53,9,0,6,94,13,75,4,0,0,0,0,0,12,1,0,10,1,14,14,0,53,44,82,3,106,128,58,158,100,182,22,69,2,112,21,41,32,2,127,67,0,0,2,5,9,27,4,0,0,0,1,5,130,76,16,165,9,42,108,1,0,10,33,6,0,24,6,3,0,51,35,87,6,0,1,48,0,0,46,64,2,15,5,1,12,2,2,55,37,0,39,97,98,4,53,117,82,20,67,100,30,94,11,4,52,19,62,145,139,44,71,170,98,26,31,87,20,32,55,15,61,70,152,4,30,177,35,4,68,174,8,10,90,93,0,78,66,89,124,66,83,31,0,44,1,20,3,18,31,56,6,29,2,122,40,0,36,106,78,0,34,136,113,44,38,14,106,32,68,58,54,75,12,38,14,5,50,77,0,15,70,82,8,78,90,36,186,11,54,27,2,0,0,5,0,2,31,17,12,0,7,65,0,25,161,63,31,18,3,38,128,12,61,82,94,116,2,86,26,57,140,18,6,51,151,116,23,13,130,86,7,70,143,13,0,87,42,13,60,18,0,0,4,4,2,28,2,3,3,0,0,0,21,5,38,74,80,4,120,84,20,30,31,87,83,22,32,32,62,2,4,44,0,0,0,75,40,111,10,0,90,105,0,119,149,15,4,0,0,0,0,44,7,14,12,3,0,1,4,3,0,0,46,61,64,67,75,138,28,67,18,90,52,93,170,40,12,93,28,0,9,83,17,0,60,126,0,44,89,47,8,78,41,18,67,5,32,123,0,4,51,19,0,2,92,13,99,3,0,0,0,0,0,14,2,0,11,1,12,15,0,54,43,94,2,102,139,63,162,52,183,26,57,1,65,17,16,27,3,123,67,0,0,2,4,10,32,4,0,1,0,0,3,126,81,17,132,5,41,110,0,0,12,32,5,0,24,8,4,0,47,32,89,7,4,4,48,0,0,45,63,3,14,4,1,14,1,4,52,40,0,47,96,95,2,52,119,82,19,74,95,32,92,10,5,54,19,38,35,62,41,72,142,85,27,36,88,20,61,53,24,82,61,146,8,32,144,40,4,74,165,11,10,88,94,0,79,70,101

GO terms:
  GO:0019810 putrescine binding (F, IDA)
  GO:0015846 polyamine transport (P, IMP)